Protein 2H6F (pdb70)

CATH classification: 1.25.40.120

Solvent-accessible surface area: 29290 Å² total; per-residue (Å²): 226,42,50,6,116,34,147,81,31,67,30,5,130,94,36,90,107,7,82,110,6,119,54,38,95,34,94,17,22,118,77,29,0,0,56,3,80,25,44,68,81,2,100,6,0,5,21,13,6,42,0,0,32,133,130,71,28,111,27,66,53,0,20,75,0,0,117,7,0,1,81,36,5,3,24,4,5,1,0,1,39,4,4,20,42,0,2,161,50,52,161,61,88,36,94,117,6,5,88,16,0,39,48,21,0,58,125,75,39,130,14,23,5,0,14,26,0,1,90,16,0,0,64,108,47,136,37,25,91,82,0,51,143,16,0,30,67,4,4,125,117,47,36,29,2,16,27,0,3,42,9,8,7,33,0,0,94,74,34,162,59,42,133,93,4,48,112,30,0,62,99,14,5,186,110,11,14,8,2,1,3,0,0,4,1,10,54,9,5,2,47,66,70,85,17,30,119,70,188,76,14,18,91,103,0,20,98,55,0,13,80,27,12,118,100,4,17,42,1,26,0,0,11,20,0,0,36,4,15,1,48,112,149,6,10,25,113,46,89,106,9,22,84,78,7,62,99,60,40,108,78,64,44,7,20,48,2,5,17,5,1,0,7,2,8,18,24,32,5,101,64,162,28,121,100,73,100,65,13,12,79,86,0,51,91,19,5,72,71,0,2,135,102,60,6,29,2,20,89,30,6,5,73,18,14,7,87,11,6,92,61,132,15,54,149,173,55,68,120,154,10,39,84,7,10,4,22,118,123,72,8,59,182,24,74,67,100,46,40,109,53,127,14,105,12,4,81,62,18,46,120,17,7,92,94,1,44,99,23,0,59,70,73,84,115,129,172,77,9,55,81,7,66,6,60,50,104,84,0,41,109,25,0,125,149,2,6,74,56,8,90,77,72,32,27,78,34,3,6,8,0,0,12,0,0,0,10,0,0,0,0,4,24,0,2,99,26,114,47,81,158,122,24,11,43,6,0,2,78,2,0,97,58,2,33,13,128,70,0,0,0,0,0,0,14,64,20,64,2,0,0,1,1,0,4,0,0,0,0,0,0,0,7,22,8,61,116,85,0,6,84,20,9,62,14,93,63,1,11,97,2,0,96,67,0,47,54,139,76,0,2,0,32,1,5,67,36,4,19,43,2,0,20,1,0,5,6,0,0,0,0,0,26,0,0,28,0,64,5,106,67,3,18,126,27,0,3,88,9,0,28,141,0,31,22,16,14,0,0,0,0,0,27,35,29,1,1,0,28,0,14,13,0,0,10,0,0,0,0,0,24,26,26,166,101,27,177,41,12,74,16,122,17,0,6,20,6,0,1,28,0,4,21,46,1,1,2,0,0,8,6,21,0,29,61,55,0,11,0,0,34,0,1,17,0,0,0,0,1,9,2,0,8,158,2,19,96,85,74,53,33,112,3,19,16,135,37,53,16,6,3,30,7,51,0,0,0,0,0,0,4,10,5,0,31,21,108,71,0,0,0,13,18,20,26,83,112,93,92,38,8,16,8,0,0,1,0,0,0,0,0,1,8,0,0,36,4,38,23,74,97,98,142,74,82,38,42,8,1,29,98,114,1,42,4,74,63,14,43,34,9,18,0,0,2,41,90,47,10,116,89,0,33,76,39,0,119,147,65,104,26,20,92,92,202,100,79,33,16

Nearest PDB structures (foldseek):
  3e37-assembly1_A  TM=1.003E+00  e=4.331E-38  Homo sapiens
  3dpy-assembly1_A  TM=9.979E-01  e=6.846E-37  Rattus norvegicus
  3ksl-assembly1_A  TM=9.962E-01  e=4.252E-36  Rattus norvegicus
  1nl4-assembly1_A  TM=9.959E-01  e=5.435E-35  Rattus norvegicus
  1ni1-assembly1_A  TM=9.947E-01  e=3.708E-35  Rattus norvegicus

Foldseek 3Di:
DAAPPRPPDDQLCPDPVNVVWDFAFDDQDPDHDPDDPDDPNQRRLNSVLCRCVVVVPLDPVNLVSLVRNCVSPVQPLVSLVSNVVSCVVVVPDLVVVLVVLLVVCLVVVQHPNSLVSNVVSCVVVVDCPCLVVSLVVSCVVPVQRPSSLVSVLCSCVVVVVLVCLCVVLVVVCVVPVLRLSSLVVNCSSCCPPVRCPPVVVVVVLLVVLVVVCVVPVPRVSSLVSNCVSCPVVALLVDVVVLVVLVVCCVVRVALSSLVVNLRNLLRCLVVVHPPNVVSLVSSLVSLCCCCPPRPVVCNVVSVVSNVVSCVRRVD/DDDPFADDAPLPDPCLVVLQDDPVPDDDPLNVVSNVQLVVLNVLVVVQDDDRGGGFFDDPLVLQLVVLVVQLPDDDCVCVVQLFAQLQSLQLSLQLCQQLVNDDDPVSLVVLLVFQLQQADPQFAGTSGRPHAHFLNSRLSLLLSLLLSPDVSSLVSHPQQSNLVQLVQQADPQQWGARGVVHHTFLLNLLSSLNNCLLQVQDDPPSRVNNLVQLQQQQDPQQAGDRGRPDAHWLQSRLSSLLSCVSVVNNVSHPLVSNVVNLQVQQRSNLRAGDGHPSHDGFLLSLQSRLLVQLSSLVVVVVVVNPPDDLAAGSHQLSSLLVNFRSFFADPSHAGTTGPPDDHDSSSSRRNSLSNQSSQWDDDDPGIYGDQTGDPSSHTQHADSSSGHHPVSSVSSSVVSVVPHNNPDD/DDDD

InterPro domains:
  IPR002088 Protein prenyltransferase, alpha subunit [PF01239] (114-143)
  IPR002088 Protein prenyltransferase, alpha subunit [PF01239] (148-179)
  IPR002088 Protein prenyltransferase, alpha subunit [PF01239] (183-212)
  IPR002088 Protein prenyltransferase, alpha subunit [PF01239] (216-246)
  IPR002088 Protein prenyltransferase, alpha subunit [PF01239] (256-285)
  IPR002088 Protein prenyltransferase, alpha subunit [PS51147] (112-146)
  IPR002088 Protein prenyltransferase, alpha subunit [PS51147] (147-180)
  IPR002088 Protein prenyltransferase, alpha subunit [PS51147] (181-215)
  IPR002088 Protein prenyltransferase, alpha subunit [PS51147] (216-249)
  IPR002088 Protein prenyltransferase, alpha subunit [PS51147] (255-289)

Radius of gyration: 26.22 Å; Cα contacts (8 Å, |Δi|>4): 1207; chains: 3; bounding box: 62×82×68 Å

Secondary structure (DSSP, 8-state):
---TTSTT---GGG-GGGTTS--------SS-SSEE---HHHHHHHHHHHHHHHHT---HHHHHHHHHHHHH-TT-HHHHHHHHHHHHHTT--HHHHHHHHHHHHHH-TT-HHHHHHHHHHHHHHT--TTHHHHHHHHHHH-TT-HHHHHHHHHHHHHHT--TTHHHHHHHHHHH-TT-HHHHHHHHHHHHHTT-S-SHHHHHHHHHHHHHHHHHSTT-HHHHHHHHHHHTTT-GGG-HHHHHHHHHHTTT---HHHHHHHHHHHHHHHHTT-SSHHHHHHHHHHHHHHIIIII-GGGHHHHHHHHHHHHHHH--/---TT----GGGSGGGGGGS---TT---HHHHHHHHHHHHHHHHHHTT-BTTB-PPP---HHHHHHHHHHHTTEE-GGGGGGTT-HHHHHHHHHHHHHHTT----HHHHHHHHHHHHHHB-TTSSBBSSTTPPB-HHHHHHHHHHHHHH--HHHHTTS-HHHHHHHHHTTB-TTS-BBSSTT--BSHHHHHHHHHHHHHTT---TTTTTTHHHHHHHHB-TTSSB-SSTTSPP-HHHHHHHHHHHHHHT-GGGS-HHHHHHHHHHTB-TTT-SBBSSTTS-B-TTHHHHTTTHHHHHHHHHHHTT-TT--SS--SS-HHHHHHHHHHHSB-TTS-B-SSTTSPP-HHHHHHHHHHHHHHHEEEETTEEEE---SSGGGPPPP--TTTSS-HHHHHHHHHHHHTS--TT--/----

Sequence (729 aa):
FVSLDSPSYVLYRDRAEWADIDPVPQNDGPNPVVQIIYSDKFRDVYDYFRAVLQRDERSERAFKLTRDAIELNAANYTVWHFRRVLLKSLQKDLHEEMNYITAIIEEQPKNYQVWHHRRVLVEWLRDPSQELEFIADILNQDAKNYHAWQHRQWVIQEFKLWDNELQYVDQLLKEDVRNNSVWNQRYFVISNTTGYNDRAVLEREVQYTLEMIKLVPHNESAWNYLKGILQDRGLSKYPNLLNQLLDLQPSHSSPYLIAFLVDIYEDMLENQCDNKEDILNKALELCEILAKEKDTIRKEYWRYIGRSLQSKHSTSSPVWSEPLYSLRPEHARERLQDDSVETVTSIEQAKVEEKIQEVFSSYKFNHLVPRLVLQREKHFHYLKRGLRQLTDAYECLDASRPWLCYWILHSLELLDEPIPQIVATDVCQFLELCQSPEGGFGGGPGQYPHLAPTYAAVNALCIIGTEEAYDIINREKLLQYLYSLKQPDGSFLMHVGGEVDVRSAYCAASVASLTNIITPDLFEGTAEWIARCQNWEGGIGGVPGMEAHGGYTFCGLAALVILKRERSLNLKSLLQWVTSRQMRFEGGFQGRCNKLVDGCYSFWQAGLLPLLHRALHAQGDPALSMSHWMFHQQALQEYILMCCQCPAGGLLDKPGKSRDFYHTCYCLSGLSIAQHFGSGAMLHDVVLGVPENALQPTHPVYNIGPDKVIQATTYFLQKPVPGFECVLS

Structure (mmCIF, N/CA/C/O backbone):
data_2H6F
#
_entry.id   2H6F
#
_cell.length_a   178.572
_cell.length_b   178.572
_cell.length_c   64.660
_cell.angle_alpha   90
_cell.angle_beta   90
_cell.angle_gamma   120
#
_symmetry.space_group_name_H-M   'P 61'
#
loop_
_entity.id
_entity.type
_entity.pdbx_description
1 polymer 'Protein farnesyltransferase/geranylgeranyltransferase type I alpha subunit'
2 polymer 'Protein farnesyltransferase beta subunit'
3 polymer 'farnesylated peptide'
4 branched beta-D-fructofuranose-(2-1)-alpha-D-glucopyranose
5 non-polymer 'ACETIC ACID'
6 non-polymer 'ZINC ION'
7 non-polymer FARNESYL
8 water water
#
loop_
_atom_site.group_PDB
_atom_site.id
_atom_site.type_symbol
_atom_site.label_atom_id
_atom_site.label_alt_id
_atom_site.label_comp_id
_atom_site.label_asym_id
_atom_site.label_entity_id
_atom_site.label_seq_id
_atom_site.pdbx_PDB_ins_code
_atom_site.Cartn_x
_atom_site.Cartn_y
_atom_site.Cartn_z
_atom_site.occupancy
_atom_site.B_iso_or_equiv
_atom_site.auth_seq_id
_atom_site.auth_comp_id
_atom_site.auth_asym_id
_atom_site.auth_atom_id
_atom_site.pdbx_PDB_model_num
ATOM 1 N N . PHE A 1 55 ? 27.655 159.379 -17.209 1.00 42.41 55 PHE A N 1
ATOM 2 C CA . PHE A 1 55 ? 27.619 160.844 -16.933 1.00 42.29 55 PHE A CA 1
ATOM 3 C C . PHE A 1 55 ? 27.356 161.147 -15.462 1.00 41.50 55 PHE A C 1
ATOM 4 O O . PHE A 1 55 ? 28.287 161.215 -14.659 1.00 41.77 55 PHE A O 1
ATOM 12 N N . VAL A 1 56 ? 26.086 161.326 -15.113 1.00 40.26 56 VAL A N 1
ATOM 13 C CA . VAL A 1 56 ? 25.708 161.630 -13.739 1.00 38.80 56 VAL A CA 1
ATOM 14 C C . VAL A 1 56 ? 25.048 160.429 -13.058 1.00 37.68 56 VAL A C 1
ATOM 15 O O . VAL A 1 56 ? 24.203 159.754 -13.647 1.00 37.59 56 VAL A O 1
ATOM 19 N N . SER A 1 57 ? 25.444 160.173 -11.815 1.00 36.31 57 SER A N 1
ATOM 20 C CA . SER A 1 57 ? 24.918 159.055 -11.035 1.00 35.02 57 SER A CA 1
ATOM 21 C C . SER A 1 57 ? 23.660 159.425 -10.249 1.00 33.83 57 SER A C 1
ATOM 22 O O . SER A 1 57 ? 23.361 160.602 -10.057 1.00 33.46 57 SER A O 1
ATOM 25 N N . LEU A 1 58 ? 22.935 158.406 -9.791 1.00 32.41 58 LEU A N 1
ATOM 26 C CA . LEU A 1 58 ? 21.703 158.601 -9.028 1.00 31.11 58 LEU A CA 1
ATOM 27 C C . LEU A 1 58 ? 21.900 159.363 -7.724 1.00 30.23 58 LEU A C 1
ATOM 28 O O . LEU A 1 58 ? 20.972 160.005 -7.232 1.00 29.98 58 LEU A O 1
ATOM 33 N N . ASP A 1 59 ? 23.100 159.287 -7.162 1.00 29.25 59 ASP A N 1
ATOM 34 C CA . ASP A 1 59 ? 23.388 159.970 -5.908 1.00 28.48 59 ASP A CA 1
ATOM 35 C C . ASP A 1 59 ? 24.166 161.262 -6.130 1.00 27.16 59 ASP A C 1
ATOM 36 O O . ASP A 1 59 ? 24.460 161.987 -5.180 1.00 27.18 59 ASP A O 1
ATOM 41 N N . SER A 1 60 ? 24.494 161.548 -7.385 1.00 25.46 60 SER A N 1
ATOM 42 C CA . SER A 1 60 ? 25.243 162.754 -7.723 1.00 24.11 60 SER A CA 1
ATOM 43 C C . SER A 1 60 ? 24.438 164.015 -7.436 1.00 22.65 60 SER A C 1
ATOM 44 O O . SER A 1 60 ? 23.234 164.066 -7.679 1.00 22.21 60 SER A O 1
ATOM 47 N N . PRO A 1 61 ? 25.104 165.062 -6.929 1.00 21.56 61 PRO A N 1
ATOM 48 C CA . PRO A 1 61 ? 24.420 166.320 -6.618 1.00 20.73 61 PRO A CA 1
ATOM 49 C C . PRO A 1 61 ? 23.708 166.962 -7.808 1.00 19.97 61 PRO A C 1
ATOM 50 O O . PRO A 1 61 ? 22.706 167.652 -7.630 1.00 19.52 61 PRO A O 1
ATOM 54 N N . SER A 1 62 ? 24.211 166.726 -9.017 1.00 19.28 62 SER A N 1
ATOM 55 C CA . SER A 1 62 ? 23.596 167.309 -10.205 1.00 18.81 62 SER A CA 1
ATOM 56 C C . SER A 1 62 ? 22.626 166.375 -10.930 1.00 18.29 62 SER A C 1
ATOM 57 O O . SER A 1 62 ? 22.193 166.669 -12.046 1.00 17.98 62 SER A O 1
ATOM 60 N N . TYR A 1 63 ? 22.281 165.254 -10.300 1.00 18.00 63 TYR A N 1
ATOM 61 C CA . TYR A 1 63 ? 21.349 164.308 -10.909 1.00 17.95 63 TYR A CA 1
ATOM 62 C C . TYR A 1 63 ? 20.000 164.980 -11.151 1.00 17.87 63 TYR A C 1
ATOM 63 O O . TYR A 1 63 ? 19.503 165.724 -10.304 1.00 18.29 63 TYR A O 1
ATOM 72 N N . VAL A 1 64 ? 19.416 164.707 -12.312 1.00 17.61 64 VAL A N 1
ATOM 73 C CA . VAL A 1 64 ? 18.124 165.262 -12.691 1.00 17.84 64 VAL A CA 1
ATOM 74 C C . VAL A 1 64 ? 17.184 164.124 -13.082 1.00 18.03 64 VAL A C 1
ATOM 75 O O . VAL A 1 64 ? 17.578 163.212 -13.814 1.00 17.97 64 VAL A O 1
ATOM 79 N N . LEU A 1 65 ? 15.949 164.175 -12.589 1.00 18.25 65 LEU A N 1
ATOM 80 C CA . LEU A 1 65 ? 14.959 163.148 -12.907 1.00 18.29 65 LEU A CA 1
ATOM 81 C C . LEU A 1 65 ? 14.743 163.127 -14.414 1.00 18.16 65 LEU A C 1
ATOM 82 O O . LEU A 1 65 ? 14.793 164.168 -15.070 1.00 17.88 65 LEU A O 1
ATOM 87 N N . TYR A 1 66 ? 14.494 161.948 -14.972 1.00 17.69 66 TYR A N 1
ATOM 88 C CA . TYR A 1 66 ? 14.289 161.847 -16.407 1.00 17.46 66 TYR A CA 1
ATOM 89 C C . TYR A 1 66 ? 13.108 162.672 -16.910 1.00 17.89 66 TYR A C 1
ATOM 90 O O . TYR A 1 66 ? 13.137 163.177 -18.033 1.00 17.82 66 TYR A O 1
ATOM 99 N N . ARG A 1 67 ? 12.078 162.825 -16.085 1.00 18.57 67 ARG A N 1
ATOM 100 C CA . ARG A 1 67 ? 10.921 163.607 -16.502 1.00 19.30 67 ARG A CA 1
ATOM 101 C C . ARG A 1 67 ? 11.270 165.086 -16.660 1.00 19.75 67 ARG A C 1
ATOM 102 O O . ARG A 1 67 ? 10.481 165.852 -17.212 1.00 20.04 67 ARG A O 1
ATOM 110 N N . ASP A 1 68 ? 12.450 165.480 -16.187 1.00 20.11 68 ASP A N 1
ATOM 111 C CA . ASP A 1 68 ? 12.889 166.873 -16.283 1.00 20.55 68 ASP A CA 1
ATOM 112 C C . ASP A 1 68 ? 14.016 167.084 -17.288 1.00 20.71 68 ASP A C 1
ATOM 113 O O . ASP A 1 68 ? 14.489 168.206 -17.460 1.00 21.52 68 ASP A O 1
ATOM 118 N N . ARG A 1 69 ? 14.449 166.014 -17.946 1.00 20.46 69 ARG A N 1
ATOM 119 C CA . ARG A 1 69 ? 15.535 166.114 -18.917 1.00 20.16 69 ARG A CA 1
ATOM 120 C C . ARG A 1 69 ? 15.036 166.467 -20.312 1.00 20.45 69 ARG A C 1
ATOM 121 O O . ARG A 1 69 ? 14.211 165.763 -20.891 1.00 20.36 69 ARG A O 1
ATOM 129 N N . ALA A 1 70 ? 15.555 167.565 -20.852 1.00 21.07 70 ALA A N 1
ATOM 130 C CA . ALA A 1 70 ? 15.158 168.025 -22.175 1.00 21.59 70 ALA A CA 1
ATOM 131 C C . ALA A 1 70 ? 15.378 166.976 -23.262 1.00 21.76 70 ALA A C 1
ATOM 132 O O . ALA A 1 70 ? 14.564 166.843 -24.176 1.00 21.99 70 ALA A O 1
ATOM 134 N N . GLU A 1 71 ? 16.473 166.227 -23.160 1.00 21.92 71 GLU A N 1
ATOM 135 C CA . GLU A 1 71 ? 16.788 165.205 -24.153 1.00 22.12 71 GLU A CA 1
ATOM 136 C C . GLU A 1 71 ? 15.859 163.993 -24.077 1.00 21.85 71 GLU A C 1
ATOM 137 O O . GLU A 1 71 ? 15.968 163.072 -24.887 1.00 21.96 71 GLU A O 1
ATOM 143 N N . TRP A 1 72 ? 14.951 163.997 -23.104 1.00 21.48 72 TRP A N 1
ATOM 144 C CA . TRP A 1 72 ? 13.997 162.902 -22.937 1.00 21.25 72 TRP A CA 1
ATOM 145 C C . TRP A 1 72 ? 12.553 163.368 -23.083 1.00 21.66 72 TRP A C 1
ATOM 146 O O . TRP A 1 72 ? 11.621 162.578 -22.946 1.00 21.21 72 TRP A O 1
ATOM 157 N N . ALA A 1 73 ? 12.371 164.652 -23.368 1.00 21.96 73 ALA A N 1
ATOM 158 C CA . ALA A 1 73 ? 11.035 165.225 -23.501 1.00 22.61 73 ALA A CA 1
ATOM 159 C C . ALA A 1 73 ? 10.197 164.658 -24.646 1.00 23.00 73 ALA A C 1
ATOM 160 O O . ALA A 1 73 ? 8.967 164.701 -24.596 1.00 22.98 73 ALA A O 1
ATOM 162 N N . ASP A 1 74 ? 10.858 164.119 -25.665 1.00 23.72 74 ASP A N 1
ATOM 163 C CA . ASP A 1 74 ? 10.174 163.577 -26.837 1.00 24.36 74 ASP A CA 1
ATOM 164 C C . ASP A 1 74 ? 9.519 162.209 -26.652 1.00 24.62 74 ASP A C 1
ATOM 165 O O . ASP A 1 74 ? 8.826 161.726 -27.548 1.00 24.85 74 ASP A O 1
ATOM 170 N N . ILE A 1 75 ? 9.741 161.575 -25.507 1.00 24.47 75 ILE A N 1
ATOM 171 C CA . ILE A 1 75 ? 9.141 160.269 -25.257 1.00 24.45 75 ILE A CA 1
ATOM 172 C C . ILE A 1 75 ? 8.324 160.302 -23.970 1.00 24.07 75 ILE A C 1
ATOM 173 O O . ILE A 1 75 ? 8.775 160.827 -22.953 1.00 24.34 75 ILE A O 1
ATOM 178 N N . ASP A 1 76 ? 7.115 159.755 -24.026 1.00 23.73 76 ASP A N 1
ATOM 179 C CA . ASP A 1 76 ? 6.243 159.729 -22.859 1.00 23.62 76 ASP A CA 1
ATOM 180 C C . ASP A 1 76 ? 6.571 158.543 -21.962 1.00 23.20 76 ASP A C 1
ATOM 181 O O . ASP A 1 76 ? 6.792 157.431 -22.444 1.00 23.15 76 ASP A O 1
ATOM 186 N N . PRO A 1 77 ? 6.613 158.769 -20.640 1.00 22.69 77 PRO A N 1
ATOM 187 C CA . PRO A 1 77 ? 6.915 157.688 -19.699 1.00 22.45 77 PRO A CA 1
ATOM 188 C C . PRO A 1 77 ? 5.750 156.706 -19.647 1.00 21.92 77 PRO A C 1
ATOM 189 O O . PRO A 1 77 ? 4.604 157.080 -19.896 1.00 21.83 77 PRO A O 1
ATOM 193 N N . VAL A 1 78 ? 6.047 155.449 -19.333 1.00 21.33 78 VAL A N 1
ATOM 194 C CA . VAL A 1 78 ? 5.015 154.423 -19.250 1.00 20.94 78 VAL A CA 1
ATOM 195 C C . VAL A 1 78 ? 4.901 153.944 -17.808 1.00 20.75 78 VAL A C 1
ATOM 196 O O . VAL A 1 78 ? 5.774 153.233 -17.307 1.00 20.37 78 VAL A O 1
ATOM 200 N N . PRO A 1 79 ? 3.827 154.348 -17.114 1.00 21.02 79 PRO A N 1
ATOM 201 C CA . PRO A 1 79 ? 3.618 153.948 -15.721 1.00 21.20 79 PRO A CA 1
ATOM 202 C C . PRO A 1 79 ? 3.397 152.446 -15.590 1.00 21.36 79 PRO A C 1
ATOM 203 O O . PRO A 1 79 ? 2.937 151.794 -16.525 1.00 21.27 79 PRO A O 1
ATOM 207 N N . GLN A 1 80 ? 3.736 151.904 -14.427 1.00 21.37 80 GLN A N 1
ATOM 208 C CA . GLN A 1 80 ? 3.544 150.486 -14.168 1.00 22.34 80 GLN A CA 1
ATOM 209 C C . GLN A 1 80 ? 2.087 150.297 -13.769 1.00 23.42 80 GLN A C 1
ATOM 210 O O . GLN A 1 80 ? 1.582 150.997 -12.893 1.00 23.86 80 GLN A O 1
ATOM 216 N N . ASN A 1 81 ? 1.406 149.365 -14.425 1.00 24.88 81 ASN A N 1
ATOM 217 C CA . ASN A 1 81 ? 0.007 149.108 -14.112 1.00 26.09 81 ASN A CA 1
ATOM 218 C C . ASN A 1 81 ? -0.128 147.934 -13.153 1.00 25.94 81 ASN A C 1
ATOM 219 O O . ASN A 1 81 ? -0.022 146.778 -13.560 1.00 26.17 81 ASN A O 1
ATOM 224 N N . ASP A 1 82 ? -0.361 148.243 -11.881 1.00 26.29 82 ASP A N 1
ATOM 225 C CA . ASP A 1 82 ? -0.523 147.221 -10.854 1.00 26.28 82 ASP A CA 1
ATOM 226 C C . ASP A 1 82 ? -1.984 146.849 -10.653 1.00 26.52 82 ASP A C 1
ATOM 227 O O . ASP A 1 82 ? -2.306 146.010 -9.812 1.00 26.75 82 ASP A O 1
ATOM 232 N N . GLY A 1 83 ? -2.867 147.475 -11.423 1.00 26.57 83 GLY A N 1
ATOM 233 C CA . GLY A 1 83 ? -4.283 147.191 -11.290 1.00 26.70 83 GLY A CA 1
ATOM 234 C C . GLY A 1 83 ? -4.943 148.160 -10.326 1.00 26.90 83 GLY A C 1
ATOM 235 O O . GLY A 1 83 ? -4.251 148.909 -9.636 1.00 26.77 83 GLY A O 1
ATOM 236 N N . PRO A 1 84 ? -6.283 148.166 -10.251 1.00 27.18 84 PRO A N 1
ATOM 237 C CA . PRO A 1 84 ? -7.034 149.058 -9.361 1.00 27.35 84 PRO A CA 1
ATOM 238 C C . PRO A 1 84 ? -6.886 148.762 -7.869 1.00 27.22 84 PRO A C 1
ATOM 239 O O . PRO A 1 84 ? -6.909 149.678 -7.045 1.00 27.31 84 PRO A O 1
ATOM 243 N N . ASN A 1 85 ? -6.738 147.486 -7.524 1.00 26.88 85 ASN A N 1
ATOM 244 C CA . ASN A 1 85 ? -6.591 147.077 -6.128 1.00 26.46 85 ASN A CA 1
ATOM 245 C C . ASN A 1 85 ? -5.281 146.315 -5.967 1.00 25.65 85 ASN A C 1
ATOM 246 O O . ASN A 1 85 ? -5.271 145.090 -5.858 1.00 25.74 85 ASN A O 1
ATOM 251 N N . PRO A 1 86 ? -4.157 147.042 -5.944 1.00 24.85 86 PRO A N 1
ATOM 252 C CA . PRO A 1 86 ? -2.802 146.501 -5.807 1.00 23.74 86 PRO A CA 1
ATOM 253 C C . PRO A 1 86 ? -2.516 145.607 -4.600 1.00 22.48 86 PRO A C 1
ATOM 254 O O . PRO A 1 86 ? -3.100 145.760 -3.527 1.00 22.48 86 PRO A O 1
ATOM 258 N N . VAL A 1 87 ? -1.604 144.664 -4.809 1.00 20.72 87 VAL A N 1
ATOM 259 C CA . VAL A 1 87 ? -1.160 143.748 -3.767 1.00 19.15 87 VAL A CA 1
ATOM 260 C C . VAL A 1 87 ? 0.362 143.820 -3.804 1.00 17.91 87 VAL A C 1
ATOM 261 O O . VAL A 1 87 ? 0.941 144.181 -4.836 1.00 17.22 87 VAL A O 1
ATOM 265 N N . VAL A 1 88 ? 0.998 143.484 -2.685 1.00 16.58 88 VAL A N 1
ATOM 266 C CA . VAL A 1 88 ? 2.453 143.551 -2.541 1.00 16.26 88 VAL A CA 1
ATOM 267 C C . VAL A 1 88 ? 2.988 144.770 -3.288 1.00 16.22 88 VAL A C 1
ATOM 268 O O . VAL A 1 88 ? 3.989 144.713 -4.006 1.00 16.01 88 VAL A O 1
ATOM 272 N N . GLN A 1 89 ? 2.296 145.887 -3.087 1.00 16.85 89 GLN A N 1
ATOM 273 C CA . GLN A 1 89 ? 2.638 147.150 -3.723 1.00 17.60 89 GLN A CA 1
ATOM 274 C C . GLN A 1 89 ? 3.780 147.851 -3.000 1.00 17.61 89 GLN A C 1
ATOM 275 O O . GLN A 1 89 ? 3.664 148.221 -1.831 1.00 17.27 89 GLN A O 1
ATOM 281 N N . ILE A 1 90 ? 4.886 148.032 -3.711 1.00 17.55 90 ILE A N 1
ATOM 282 C CA . ILE A 1 90 ? 6.062 148.680 -3.150 1.00 17.77 90 ILE A CA 1
ATOM 283 C C . ILE A 1 90 ? 5.932 150.193 -3.292 1.00 18.30 90 ILE A C 1
ATOM 284 O O . ILE A 1 90 ? 5.677 150.703 -4.381 1.00 18.24 90 ILE A O 1
ATOM 289 N N . ILE A 1 91 ? 6.098 150.907 -2.184 1.00 18.89 91 ILE A N 1
ATOM 290 C CA . ILE A 1 91 ? 6.008 152.360 -2.206 1.00 19.72 91 ILE A CA 1
ATOM 291 C C . ILE A 1 91 ? 7.354 152.903 -2.673 1.00 19.42 91 ILE A C 1
ATOM 292 O O . ILE A 1 91 ? 8.209 153.269 -1.864 1.00 19.97 91 ILE A O 1
ATOM 297 N N . TYR A 1 92 ? 7.532 152.942 -3.990 1.00 19.17 92 TYR A N 1
ATOM 298 C CA . TYR A 1 92 ? 8.773 153.406 -4.598 1.00 18.81 92 TYR A CA 1
ATOM 299 C C . TYR A 1 92 ? 9.100 154.854 -4.301 1.00 18.99 92 TYR A C 1
ATOM 300 O O . TYR A 1 92 ? 8.211 155.674 -4.066 1.00 19.37 92 TYR A O 1
ATOM 309 N N . SER A 1 93 ? 10.390 155.159 -4.335 1.00 19.00 93 SER A N 1
ATOM 310 C CA . SER A 1 93 ? 10.849 156.522 -4.132 1.00 18.95 93 SER A CA 1
ATOM 311 C C . SER A 1 93 ? 10.559 157.209 -5.462 1.00 19.09 93 SER A C 1
ATOM 312 O O . SER A 1 93 ? 10.328 156.544 -6.473 1.00 18.71 93 SER A O 1
ATOM 315 N N . ASP A 1 94 ? 10.569 158.536 -5.470 1.00 19.05 94 ASP A N 1
ATOM 316 C CA . ASP A 1 94 ? 10.302 159.272 -6.695 1.00 19.47 94 ASP A CA 1
ATOM 317 C C . ASP A 1 94 ? 11.363 158.951 -7.751 1.00 19.03 94 ASP A C 1
ATOM 318 O O . ASP A 1 94 ? 11.046 158.760 -8.924 1.00 19.01 94 ASP A O 1
ATOM 323 N N . LYS A 1 95 ? 12.619 158.866 -7.323 1.00 18.77 95 LYS A N 1
ATOM 324 C CA . LYS A 1 95 ? 13.717 158.573 -8.237 1.00 18.74 95 LYS A CA 1
ATOM 325 C C . LYS A 1 95 ? 13.608 157.184 -8.867 1.00 18.16 95 LYS A C 1
ATOM 326 O O . LYS A 1 95 ? 13.917 157.008 -10.045 1.00 17.66 95 LYS A O 1
ATOM 332 N N . PHE A 1 96 ? 13.162 156.207 -8.083 1.00 17.58 96 PHE A N 1
ATOM 333 C CA . PHE A 1 96 ? 13.015 154.837 -8.575 1.00 17.06 96 PHE A CA 1
ATOM 334 C C . PHE A 1 96 ? 11.922 154.760 -9.641 1.00 17.02 96 PHE A C 1
ATOM 335 O O . PHE A 1 96 ? 12.146 154.247 -10.737 1.00 16.32 96 PHE A O 1
ATOM 343 N N . ARG A 1 97 ? 10.739 155.274 -9.317 1.00 16.96 97 ARG A N 1
ATOM 344 C CA . ARG A 1 97 ? 9.618 155.248 -10.248 1.00 17.62 97 ARG A CA 1
ATOM 345 C C . ARG A 1 97 ? 9.928 156.029 -11.523 1.00 16.93 97 ARG A C 1
ATOM 346 O O . ARG A 1 97 ? 9.524 155.633 -12.616 1.00 17.07 97 ARG A O 1
ATOM 354 N N . ASP A 1 98 ? 10.643 157.142 -11.381 1.00 16.72 98 ASP A N 1
ATOM 355 C CA . ASP A 1 98 ? 11.002 157.964 -12.532 1.00 16.18 98 ASP A CA 1
ATOM 356 C C . ASP A 1 98 ? 11.841 157.171 -13.537 1.00 15.69 98 ASP A C 1
ATOM 357 O O . ASP A 1 98 ? 11.523 157.128 -14.724 1.00 15.83 98 ASP A O 1
ATOM 362 N N . VAL A 1 99 ? 12.910 156.541 -13.060 1.00 15.40 99 VAL A N 1
ATOM 363 C CA . VAL A 1 99 ? 13.767 155.758 -13.942 1.00 15.35 99 VAL A CA 1
ATOM 364 C C . VAL A 1 99 ? 13.003 154.610 -14.592 1.00 14.91 99 VAL A C 1
ATOM 365 O O . VAL A 1 99 ? 13.097 154.400 -15.802 1.00 14.62 99 VAL A O 1
ATOM 369 N N . TYR A 1 100 ? 12.236 153.871 -13.798 1.00 14.85 100 TYR A N 1
ATOM 370 C CA . TYR A 1 100 ? 11.504 152.748 -14.362 1.00 14.88 100 TYR A CA 1
ATOM 371 C C . TYR A 1 100 ? 10.332 153.120 -15.262 1.00 15.28 100 TYR A C 1
ATOM 372 O O . TYR A 1 100 ? 9.941 152.338 -16.129 1.00 15.40 100 TYR A O 1
ATOM 381 N N . ASP A 1 101 ? 9.779 154.316 -15.081 1.00 15.41 101 ASP A N 1
ATOM 382 C CA . ASP A 1 101 ? 8.695 154.755 -15.950 1.00 15.99 101 ASP A CA 1
ATOM 383 C C . ASP A 1 101 ? 9.297 154.978 -17.341 1.00 15.81 101 ASP A C 1
ATOM 384 O O . ASP A 1 101 ? 8.662 154.696 -18.358 1.00 16.14 101 ASP A O 1
ATOM 389 N N . TYR A 1 102 ? 10.528 155.479 -17.385 1.00 16.06 102 TYR A N 1
ATOM 390 C CA . TYR A 1 102 ? 11.173 155.703 -18.669 1.00 16.33 102 TYR A CA 1
ATOM 391 C C . TYR A 1 102 ? 11.777 154.423 -19.234 1.00 16.51 102 TYR A C 1
ATOM 392 O O . TYR A 1 102 ? 11.866 154.262 -20.452 1.00 16.45 102 TYR A O 1
ATOM 401 N N . PHE A 1 103 ? 12.179 153.502 -18.361 1.00 16.26 103 PHE A N 1
ATOM 402 C CA . PHE A 1 103 ? 12.720 152.239 -18.849 1.00 16.36 103 PHE A CA 1
ATOM 403 C C . PHE A 1 103 ? 11.586 151.503 -19.553 1.00 16.26 103 PHE A C 1
ATOM 404 O O . PHE A 1 103 ? 11.775 150.913 -20.615 1.00 15.99 103 PHE A O 1
ATOM 412 N N . ARG A 1 104 ? 10.405 151.538 -18.945 1.00 16.04 104 ARG A N 1
ATOM 413 C CA . ARG A 1 104 ? 9.245 150.879 -19.523 1.00 16.43 104 ARG A CA 1
ATOM 414 C C . ARG A 1 104 ? 8.920 151.494 -20.880 1.00 16.94 104 ARG A C 1
ATOM 415 O O . ARG A 1 104 ? 8.456 150.807 -21.787 1.00 17.66 104 ARG A O 1
ATOM 423 N N . ALA A 1 105 ? 9.186 152.788 -21.018 1.00 17.52 105 ALA A N 1
ATOM 424 C CA . ALA A 1 105 ? 8.923 153.483 -22.273 1.00 18.03 105 ALA A CA 1
ATOM 425 C C . ALA A 1 105 ? 9.847 153.017 -23.395 1.00 18.43 105 ALA A C 1
ATOM 426 O O . ALA A 1 105 ? 9.383 152.693 -24.488 1.00 18.68 105 ALA A O 1
ATOM 428 N N . VAL A 1 106 ? 11.150 152.982 -23.129 1.00 18.75 106 VAL A N 1
ATOM 429 C CA . VAL A 1 106 ? 12.105 152.559 -24.147 1.00 19.66 106 VAL A CA 1
ATOM 430 C C . VAL A 1 106 ? 11.965 151.075 -24.469 1.00 20.24 106 VAL A C 1
ATOM 431 O O . VAL A 1 106 ? 12.155 150.663 -25.611 1.00 20.10 106 VAL A O 1
ATOM 435 N N . LEU A 1 107 ? 11.619 150.274 -23.467 1.00 21.22 107 LEU A N 1
ATOM 436 C CA . LEU A 1 107 ? 11.450 148.842 -23.682 1.00 22.47 107 LEU A CA 1
ATOM 437 C C . LEU A 1 107 ? 10.246 148.599 -24.584 1.00 23.58 107 LEU A C 1
ATOM 438 O O . LEU A 1 107 ? 10.309 147.806 -25.524 1.00 23.53 107 LEU A O 1
ATOM 443 N N . GLN A 1 108 ? 9.151 149.295 -24.295 1.00 25.03 108 GLN A N 1
ATOM 444 C CA . GLN A 1 108 ? 7.920 149.160 -25.065 1.00 26.88 108 GLN A CA 1
ATOM 445 C C . GLN A 1 108 ? 8.099 149.575 -26.524 1.00 27.68 108 GLN A C 1
ATOM 446 O O . GLN A 1 108 ? 7.500 148.983 -27.423 1.00 28.10 108 GLN A O 1
ATOM 452 N N . ARG A 1 109 ? 8.926 150.590 -26.753 1.00 28.46 109 ARG A N 1
ATOM 453 C CA . ARG A 1 109 ? 9.182 151.084 -28.103 1.00 29.36 109 ARG A CA 1
ATOM 454 C C . ARG A 1 109 ? 10.399 150.386 -28.702 1.00 28.96 109 ARG A C 1
ATOM 455 O O . ARG A 1 109 ? 10.728 150.587 -29.872 1.00 28.92 109 ARG A O 1
ATOM 463 N N . ASP A 1 110 ? 11.053 149.558 -27.893 1.00 28.24 110 ASP A N 1
ATOM 464 C CA . ASP A 1 110 ? 12.247 148.836 -28.319 1.00 27.72 110 ASP A CA 1
ATOM 465 C C . ASP A 1 110 ? 13.233 149.819 -28.942 1.00 27.16 110 ASP A C 1
ATOM 466 O O . ASP A 1 110 ? 13.734 149.612 -30.048 1.00 26.87 110 ASP A O 1
ATOM 471 N N . GLU A 1 111 ? 13.500 150.898 -28.214 1.00 26.31 111 GLU A N 1
ATOM 472 C CA . GLU A 1 111 ? 14.415 151.931 -28.675 1.00 25.68 111 GLU A CA 1
ATOM 473 C C . GLU A 1 111 ? 15.863 151.532 -28.419 1.00 25.58 111 GLU A C 1
ATOM 474 O O . GLU A 1 111 ? 16.329 151.558 -27.279 1.00 25.25 111 GLU A O 1
ATOM 480 N N . ARG A 1 112 ? 16.568 151.162 -29.485 1.00 25.62 112 ARG A N 1
ATOM 481 C CA . ARG A 1 112 ? 17.970 150.767 -29.384 1.00 25.97 112 ARG A CA 1
ATOM 482 C C . ARG A 1 112 ? 18.803 152.037 -29.524 1.00 25.33 112 ARG A C 1
ATOM 483 O O . ARG A 1 112 ? 19.385 152.294 -30.578 1.00 26.02 112 ARG A O 1
ATOM 491 N N . SER A 1 113 ? 18.863 152.829 -28.459 1.00 24.28 113 SER A N 1
ATOM 492 C CA . SER A 1 113 ? 19.600 154.084 -28.496 1.00 23.32 113 SER A CA 1
ATOM 493 C C . SER A 1 113 ? 20.628 154.238 -27.388 1.00 22.88 113 SER A C 1
ATOM 494 O O . SER A 1 113 ? 20.617 153.506 -26.396 1.00 22.42 113 SER A O 1
ATOM 497 N N . GLU A 1 114 ? 21.510 155.215 -27.564 1.00 22.23 114 GLU A N 1
ATOM 498 C CA . GLU A 1 114 ? 22.540 155.506 -26.583 1.00 21.84 114 GLU A CA 1
ATOM 499 C C . GLU A 1 114 ? 21.894 156.010 -25.294 1.00 21.18 114 GLU A C 1
ATOM 500 O O . GLU A 1 114 ? 22.359 155.692 -24.200 1.00 20.74 114 GLU A O 1
ATOM 506 N N . ARG A 1 115 ? 20.823 156.794 -25.413 1.00 20.56 115 ARG A N 1
ATOM 507 C CA . ARG A 1 115 ? 20.171 157.301 -24.212 1.00 19.63 115 ARG A CA 1
ATOM 508 C C . ARG A 1 115 ? 19.532 156.155 -23.435 1.00 19.05 115 ARG A C 1
ATOM 509 O O . ARG A 1 115 ? 19.534 156.157 -22.206 1.00 18.80 115 ARG A O 1
ATOM 517 N N . ALA A 1 116 ? 18.999 155.171 -24.152 1.00 18.61 116 ALA A N 1
ATOM 518 C CA . ALA A 1 116 ? 18.385 154.021 -23.500 1.00 18.23 116 ALA A CA 1
ATOM 519 C C . ALA A 1 116 ? 19.480 153.222 -22.794 1.00 18.05 116 ALA A C 1
ATOM 520 O O . ALA A 1 116 ? 19.280 152.711 -21.690 1.00 17.25 116 ALA A O 1
ATOM 522 N N . PHE A 1 117 ? 20.642 153.125 -23.432 1.00 18.13 117 PHE A N 1
ATOM 523 C CA . PHE A 1 117 ? 21.762 152.390 -22.856 1.00 18.21 117 PHE A CA 1
ATOM 524 C C . PHE A 1 117 ? 22.187 153.020 -21.533 1.00 18.43 117 PHE A C 1
ATOM 525 O O . PHE A 1 117 ? 22.383 152.323 -20.538 1.00 18.26 117 PHE A O 1
ATOM 533 N N . LYS A 1 118 ? 22.327 154.343 -21.519 1.00 18.20 118 LYS A N 1
ATOM 534 C CA . LYS A 1 118 ? 22.719 155.042 -20.302 1.00 18.65 118 LYS A CA 1
ATOM 535 C C . LYS A 1 118 ? 21.649 154.880 -19.228 1.00 18.02 118 LYS A C 1
ATOM 536 O O . LYS A 1 118 ? 21.960 154.774 -18.043 1.00 17.78 118 LYS A O 1
ATOM 542 N N . LEU A 1 119 ? 20.390 154.866 -19.651 1.00 17.73 119 LEU A N 1
ATOM 543 C CA . LEU A 1 119 ? 19.276 154.710 -18.723 1.00 17.41 119 LEU A CA 1
ATOM 544 C C . LEU A 1 119 ? 19.347 153.379 -17.975 1.00 17.11 119 LEU A C 1
ATOM 545 O O . LEU A 1 119 ? 19.065 153.325 -16.777 1.00 16.86 119 LEU A O 1
ATOM 550 N N . THR A 1 120 ? 19.726 152.308 -18.670 1.00 16.82 120 THR A N 1
ATOM 551 C CA . THR A 1 120 ? 19.803 151.008 -18.010 1.00 16.31 120 THR A CA 1
ATOM 552 C C . THR A 1 120 ? 20.803 151.022 -16.858 1.00 16.57 120 THR A C 1
ATOM 553 O O . THR A 1 120 ? 20.637 150.291 -15.885 1.00 16.14 120 THR A O 1
ATOM 557 N N . ARG A 1 121 ? 21.837 151.853 -16.958 1.00 16.57 121 ARG A N 1
ATOM 558 C CA . ARG A 1 121 ? 22.825 151.939 -15.887 1.00 17.45 121 ARG A CA 1
ATOM 559 C C . ARG A 1 121 ? 22.146 152.412 -14.602 1.00 16.97 121 ARG A C 1
ATOM 560 O O . ARG A 1 121 ? 22.417 151.894 -13.519 1.00 16.78 121 ARG A O 1
ATOM 568 N N . ASP A 1 122 ? 21.260 153.399 -14.719 1.00 16.53 122 ASP A N 1
ATOM 569 C CA . ASP A 1 122 ? 20.557 153.906 -13.548 1.00 16.14 122 ASP A CA 1
ATOM 570 C C . ASP A 1 122 ? 19.515 152.907 -13.051 1.00 15.33 122 ASP A C 1
ATOM 571 O O . ASP A 1 122 ? 19.294 152.780 -11.847 1.00 15.46 122 ASP A O 1
ATOM 576 N N . ALA A 1 123 ? 18.871 152.204 -13.979 1.00 14.94 123 ALA A N 1
ATOM 577 C CA . ALA A 1 123 ? 17.868 151.208 -13.615 1.00 14.55 123 ALA A CA 1
ATOM 578 C C . ALA A 1 123 ? 18.545 150.092 -12.823 1.00 14.90 123 ALA A C 1
ATOM 579 O O . ALA A 1 123 ? 17.981 149.560 -11.863 1.00 14.41 123 ALA A O 1
ATOM 581 N N . ILE A 1 124 ? 19.763 149.751 -13.227 1.00 15.15 124 ILE A N 1
ATOM 582 C CA . ILE A 1 124 ? 20.527 148.709 -12.557 1.00 15.61 124 ILE A CA 1
ATOM 583 C C . ILE A 1 124 ? 20.969 149.151 -11.161 1.00 16.15 124 ILE A C 1
ATOM 584 O O . ILE A 1 124 ? 20.957 148.355 -10.223 1.00 16.40 124 ILE A O 1
ATOM 589 N N . GLU A 1 125 ? 21.347 150.417 -11.009 1.00 16.68 125 GLU A N 1
ATOM 590 C CA . GLU A 1 125 ? 21.762 150.890 -9.694 1.00 17.59 125 GLU A CA 1
ATOM 591 C C . GLU A 1 125 ? 20.587 150.820 -8.725 1.00 16.98 125 GLU A C 1
ATOM 592 O O . GLU A 1 125 ? 20.759 150.481 -7.553 1.00 17.29 125 GLU A O 1
ATOM 598 N N . LEU A 1 126 ? 19.393 151.130 -9.225 1.00 16.25 126 LEU A N 1
ATOM 599 C CA . LEU A 1 126 ? 18.181 151.103 -8.411 1.00 15.93 126 LEU A CA 1
ATOM 600 C C . LEU A 1 126 ? 17.778 149.681 -8.020 1.00 15.59 126 LEU A C 1
ATOM 601 O O . LEU A 1 126 ? 17.317 149.449 -6.902 1.00 15.66 126 LEU A O 1
ATOM 606 N N . ASN A 1 127 ? 17.936 148.740 -8.946 1.00 14.77 127 ASN A N 1
ATOM 607 C CA . ASN A 1 127 ? 17.621 147.338 -8.678 1.00 13.91 127 ASN A CA 1
ATOM 608 C C . ASN A 1 127 ? 18.424 146.434 -9.604 1.00 13.47 127 ASN A C 1
ATOM 609 O O . ASN A 1 127 ? 17.979 146.097 -10.702 1.00 13.48 127 ASN A O 1
ATOM 614 N N . ALA A 1 128 ? 19.609 146.041 -9.147 1.00 13.30 128 ALA A N 1
ATOM 615 C CA . ALA A 1 128 ? 20.492 145.195 -9.935 1.00 13.23 128 ALA A CA 1
ATOM 616 C C . ALA A 1 128 ? 19.938 143.793 -10.164 1.00 13.32 128 ALA A C 1
ATOM 617 O O . ALA A 1 128 ? 20.491 143.033 -10.955 1.00 13.56 128 ALA A O 1
ATOM 619 N N . ALA A 1 129 ? 18.849 143.451 -9.482 1.00 12.95 129 ALA A N 1
ATOM 620 C CA . ALA A 1 129 ? 18.251 142.131 -9.653 1.00 12.48 129 ALA A CA 1
ATOM 621 C C . ALA A 1 129 ? 17.193 142.122 -10.757 1.00 12.50 129 ALA A C 1
ATOM 622 O O . ALA A 1 129 ? 16.571 141.095 -11.020 1.00 12.57 129 ALA A O 1
ATOM 624 N N . ASN A 1 130 ? 16.976 143.264 -11.406 1.00 12.12 130 ASN A N 1
ATOM 625 C CA . ASN A 1 130 ? 15.991 143.308 -12.478 1.00 11.93 130 ASN A CA 1
ATOM 626 C C . ASN A 1 130 ? 16.620 142.714 -13.737 1.00 12.14 130 ASN A C 1
ATOM 627 O O . ASN A 1 130 ? 17.329 143.394 -14.484 1.00 11.90 130 ASN A O 1
ATOM 632 N N . TYR A 1 131 ? 16.352 141.430 -13.960 1.00 11.87 131 TYR A N 1
ATOM 633 C CA . TYR A 1 131 ? 16.906 140.702 -15.096 1.00 11.97 131 TYR A CA 1
ATOM 634 C C . TYR A 1 131 ? 16.409 141.193 -16.453 1.00 11.93 131 TYR A C 1
ATOM 635 O O . TYR A 1 131 ? 17.068 140.978 -17.471 1.00 12.39 131 TYR A O 1
ATOM 644 N N . THR A 1 132 ? 15.252 141.849 -16.474 1.00 11.99 132 THR A N 1
ATOM 645 C CA . THR A 1 132 ? 14.716 142.371 -17.728 1.00 12.35 132 THR A CA 1
ATOM 646 C C . THR A 1 132 ? 15.609 143.516 -18.199 1.00 12.76 132 THR A C 1
ATOM 647 O O . THR A 1 132 ? 15.930 143.621 -19.384 1.00 12.84 132 THR A O 1
ATOM 651 N N . VAL A 1 133 ? 16.014 144.368 -17.264 1.00 12.91 133 VAL A N 1
ATOM 652 C CA . VAL A 1 133 ? 16.888 145.486 -17.597 1.00 13.29 133 VAL A CA 1
ATOM 653 C C . VAL A 1 133 ? 18.223 144.966 -18.131 1.00 13.47 133 VAL A C 1
ATOM 654 O O . VAL A 1 133 ? 18.743 145.481 -19.119 1.00 13.28 133 VAL A O 1
ATOM 658 N N . TRP A 1 134 ? 18.777 143.943 -17.483 1.00 13.45 134 TRP A N 1
ATOM 659 C CA . TRP A 1 134 ? 20.048 143.380 -17.925 1.00 13.98 134 TRP A CA 1
ATOM 660 C C . TRP A 1 134 ? 19.949 142.781 -19.322 1.00 14.42 134 TRP A C 1
ATOM 661 O O . TRP A 1 134 ? 20.867 142.928 -20.133 1.00 14.38 134 TRP A O 1
ATOM 672 N N . HIS A 1 135 ? 18.844 142.098 -19.605 1.00 15.05 135 HIS A N 1
ATOM 673 C CA . HIS A 1 135 ? 18.664 141.505 -20.922 1.00 15.85 135 HIS A CA 1
ATOM 674 C C . HIS A 1 135 ? 18.632 142.609 -21.969 1.00 15.83 135 HIS A C 1
ATOM 675 O O . HIS A 1 135 ? 19.303 142.521 -22.997 1.00 15.37 135 HIS A O 1
ATOM 682 N N . PHE A 1 136 ? 17.868 143.662 -21.697 1.00 15.59 136 PHE A N 1
ATOM 683 C CA . PHE A 1 136 ? 17.773 144.766 -22.641 1.00 15.94 136 PHE A CA 1
ATOM 684 C C . PHE A 1 136 ? 19.131 145.438 -22.824 1.00 15.68 136 PHE A C 1
ATOM 685 O O . PHE A 1 136 ? 19.486 145.835 -23.935 1.00 15.49 136 PHE A O 1
ATOM 693 N N . ARG A 1 137 ? 19.898 145.562 -21.743 1.00 15.26 137 ARG A N 1
ATOM 694 C CA . ARG A 1 137 ? 21.214 146.183 -21.836 1.00 15.47 137 ARG A CA 1
ATOM 695 C C . ARG A 1 137 ? 22.104 145.373 -22.780 1.00 15.67 137 ARG A C 1
ATOM 696 O O . ARG A 1 137 ? 22.870 145.941 -23.555 1.00 15.89 137 ARG A O 1
ATOM 704 N N . ARG A 1 138 ? 22.000 144.047 -22.723 1.00 15.86 138 ARG A N 1
ATOM 705 C CA . ARG A 1 138 ? 22.807 143.209 -23.605 1.00 16.01 138 ARG A CA 1
ATOM 706 C C . ARG A 1 138 ? 22.375 143.367 -25.061 1.00 16.45 138 ARG A C 1
ATOM 707 O O . ARG A 1 138 ? 23.205 143.304 -25.969 1.00 16.67 138 ARG A O 1
ATOM 715 N N . VAL A 1 139 ? 21.081 143.576 -25.285 1.00 17.14 139 VAL A N 1
ATOM 716 C CA . VAL A 1 139 ? 20.573 143.780 -26.640 1.00 18.16 139 VAL A CA 1
ATOM 717 C C . VAL A 1 139 ? 21.190 145.067 -27.184 1.00 18.75 139 VAL A C 1
ATOM 718 O O . VAL A 1 139 ? 21.568 145.147 -28.355 1.00 18.93 139 VAL A O 1
ATOM 722 N N . LEU A 1 140 ? 21.293 146.070 -26.319 1.00 18.98 140 LEU A N 1
ATOM 723 C CA . LEU A 1 140 ? 21.862 147.357 -26.702 1.00 19.41 140 LEU A CA 1
ATOM 724 C C . LEU A 1 140 ? 23.366 147.263 -26.930 1.00 19.73 140 LEU A C 1
ATOM 725 O O . LEU A 1 140 ? 23.902 147.907 -27.831 1.00 19.62 140 LEU A O 1
ATOM 730 N N . LEU A 1 141 ? 24.055 146.468 -26.116 1.00 19.71 141 LEU A N 1
ATOM 731 C CA . LEU A 1 141 ? 25.497 146.321 -26.278 1.00 20.27 141 LEU A CA 1
ATOM 732 C C . LEU A 1 141 ? 25.802 145.860 -27.699 1.00 21.09 141 LEU A C 1
ATOM 733 O O . LEU A 1 141 ? 26.740 146.342 -28.333 1.00 21.12 141 LEU A O 1
ATOM 738 N N . LYS A 1 142 ? 24.993 144.933 -28.199 1.00 22.01 142 LYS A N 1
ATOM 739 C CA . LYS A 1 142 ? 25.183 144.405 -29.543 1.00 23.39 142 LYS A CA 1
ATOM 740 C C . LYS A 1 142 ? 24.711 145.384 -30.616 1.00 23.90 142 LYS A C 1
ATOM 741 O O . LYS A 1 142 ? 25.448 145.687 -31.556 1.00 23.82 142 LYS A O 1
ATOM 747 N N . SER A 1 143 ? 23.485 145.878 -30.473 1.00 24.17 143 SER A N 1
ATOM 748 C CA . SER A 1 143 ? 22.923 146.816 -31.442 1.00 24.77 143 SER A CA 1
ATOM 749 C C . SER A 1 143 ? 23.778 148.066 -31.628 1.00 24.63 143 SER A C 1
ATOM 750 O O . SER A 1 143 ? 23.951 148.544 -32.750 1.00 24.55 143 SER A O 1
ATOM 753 N N . LEU A 1 144 ? 24.312 148.588 -30.528 1.00 24.56 144 LEU A N 1
ATOM 754 C CA . LEU A 1 144 ? 25.133 149.795 -30.563 1.00 24.68 144 LEU A CA 1
ATOM 755 C C . LEU A 1 144 ? 26.622 149.513 -30.748 1.00 25.15 144 LEU A C 1
ATOM 756 O O . LEU A 1 144 ? 27.427 150.441 -30.829 1.00 25.20 144 LEU A O 1
ATOM 761 N N . GLN A 1 145 ? 26.984 148.235 -30.813 1.00 25.58 145 GLN A N 1
ATOM 762 C CA . GLN A 1 145 ? 28.381 147.842 -30.979 1.00 26.39 145 GLN A CA 1
ATOM 763 C C . GLN A 1 145 ? 29.267 148.514 -29.932 1.00 26.21 145 GLN A C 1
ATOM 764 O O . GLN A 1 145 ? 30.318 149.071 -30.253 1.00 26.34 145 GLN A O 1
ATOM 770 N N . LYS A 1 146 ? 28.836 148.454 -28.676 1.00 25.70 146 LYS A N 1
ATOM 771 C CA . LYS A 1 146 ? 29.577 149.060 -27.575 1.00 25.41 146 LYS A CA 1
ATOM 772 C C . LYS A 1 146 ? 30.875 148.313 -27.286 1.00 25.14 146 LYS A C 1
ATOM 773 O O . LYS A 1 146 ? 30.980 147.111 -27.529 1.00 25.10 146 LYS A O 1
ATOM 779 N N . ASP A 1 147 ? 31.860 149.039 -26.767 1.00 25.04 147 ASP A N 1
ATOM 780 C CA . ASP A 1 147 ? 33.153 148.458 -26.425 1.00 24.78 147 ASP A CA 1
ATOM 781 C C . ASP A 1 147 ? 32.939 147.488 -25.267 1.00 24.33 147 ASP A C 1
ATOM 782 O O . ASP A 1 147 ? 32.625 147.906 -24.154 1.00 24.03 147 ASP A O 1
ATOM 787 N N . LEU A 1 148 ? 33.118 146.197 -25.530 1.00 23.80 148 LEU A N 1
ATOM 788 C CA . LEU A 1 148 ? 32.913 145.183 -24.503 1.00 23.53 148 LEU A CA 1
ATOM 789 C C . LEU A 1 148 ? 33.938 145.198 -23.372 1.00 23.35 148 LEU A C 1
ATOM 790 O O . LEU A 1 148 ? 33.662 144.708 -22.279 1.00 23.07 148 LEU A O 1
ATOM 795 N N . HIS A 1 149 ? 35.119 145.751 -23.623 1.00 23.38 149 HIS A N 1
ATOM 796 C CA . HIS A 1 149 ? 36.129 145.823 -22.575 1.00 23.50 149 HIS A CA 1
ATOM 797 C C . HIS A 1 149 ? 35.712 146.909 -21.594 1.00 23.29 149 HIS A C 1
ATOM 798 O O . HIS A 1 149 ? 35.975 146.820 -20.393 1.00 23.07 149 HIS A O 1
ATOM 805 N N . GLU A 1 150 ? 35.045 147.934 -22.114 1.00 22.97 150 GLU A N 1
ATOM 806 C CA . GLU A 1 150 ? 34.568 149.021 -21.275 1.00 22.94 150 GLU A CA 1
ATOM 807 C C . GLU A 1 150 ? 33.453 148.443 -20.405 1.00 21.73 150 GLU A C 1
ATOM 808 O O . GLU A 1 150 ? 33.336 148.768 -19.223 1.00 21.18 150 GLU A O 1
ATOM 814 N N . GLU A 1 151 ? 32.640 147.574 -21.001 1.00 20.69 151 GLU A N 1
ATOM 815 C CA . GLU A 1 151 ? 31.539 146.946 -20.275 1.00 19.79 151 GLU A CA 1
ATOM 816 C C . GLU A 1 151 ? 32.088 146.000 -19.210 1.00 19.58 151 GLU A C 1
ATOM 817 O O . GLU A 1 151 ? 31.478 145.824 -18.156 1.00 19.25 151 GLU A O 1
ATOM 823 N N . MET A 1 152 ? 33.234 145.383 -19.487 1.00 19.26 152 MET A N 1
ATOM 824 C CA . MET A 1 152 ? 33.852 144.486 -18.517 1.00 19.08 152 MET A CA 1
ATOM 825 C C . MET A 1 152 ? 34.263 145.291 -17.288 1.00 18.71 152 MET A C 1
ATOM 826 O O . MET A 1 152 ? 34.128 144.825 -16.157 1.00 18.10 152 MET A O 1
ATOM 831 N N . ASN A 1 153 ? 34.771 146.501 -17.510 1.00 18.55 153 ASN A N 1
ATOM 832 C CA . ASN A 1 153 ? 35.180 147.348 -16.397 1.00 18.45 153 ASN A CA 1
ATOM 833 C C . ASN A 1 153 ? 33.951 147.704 -15.571 1.00 17.72 153 ASN A C 1
ATOM 834 O O . ASN A 1 153 ? 34.019 147.805 -14.347 1.00 17.80 153 ASN A O 1
ATOM 839 N N . TYR A 1 154 ? 32.826 147.893 -16.254 1.00 17.24 154 TYR A N 1
ATOM 840 C CA . TYR A 1 154 ? 31.572 148.229 -15.593 1.00 16.83 154 TYR A CA 1
ATOM 841 C C . TYR A 1 154 ? 31.071 147.076 -14.725 1.00 16.29 154 TYR A C 1
ATOM 842 O O . TYR A 1 154 ? 30.782 147.260 -13.541 1.00 15.87 154 TYR A O 1
ATOM 851 N N . ILE A 1 155 ? 30.977 145.884 -15.307 1.00 16.23 155 ILE A N 1
ATOM 852 C CA . ILE A 1 155 ? 30.484 144.739 -14.550 1.00 16.07 155 ILE A CA 1
ATOM 853 C C . ILE A 1 155 ? 31.423 144.386 -13.401 1.00 16.29 155 ILE A C 1
ATOM 854 O O . ILE A 1 155 ? 30.990 143.860 -12.376 1.00 16.12 155 ILE A O 1
ATOM 859 N N . THR A 1 156 ? 32.709 144.681 -13.563 1.00 16.29 156 THR A N 1
ATOM 860 C CA . THR A 1 156 ? 33.673 144.410 -12.505 1.00 16.67 156 THR A CA 1
ATOM 861 C C . THR A 1 156 ? 33.283 145.241 -11.283 1.00 17.00 156 THR A C 1
ATOM 862 O O . THR A 1 156 ? 33.217 144.735 -10.161 1.00 16.59 156 THR A O 1
ATOM 866 N N . ALA A 1 157 ? 33.008 146.520 -11.513 1.00 17.02 157 ALA A N 1
ATOM 867 C CA . ALA A 1 157 ? 32.625 147.421 -10.436 1.00 17.40 157 ALA A CA 1
ATOM 868 C C . ALA A 1 157 ? 31.288 147.019 -9.821 1.00 17.42 157 ALA A C 1
ATOM 869 O O . ALA A 1 157 ? 31.121 147.057 -8.603 1.00 17.83 157 ALA A O 1
ATOM 871 N N . ILE A 1 158 ? 30.338 146.629 -10.664 1.00 17.65 158 ILE A N 1
ATOM 872 C CA . ILE A 1 158 ? 29.017 146.236 -10.184 1.00 17.80 158 ILE A CA 1
ATOM 873 C C . ILE A 1 158 ? 29.059 144.983 -9.311 1.00 17.51 158 ILE A C 1
ATOM 874 O O . ILE A 1 158 ? 28.425 144.935 -8.255 1.00 17.32 158 ILE A O 1
ATOM 879 N N . ILE A 1 159 ? 29.799 143.969 -9.745 1.00 17.26 159 ILE A N 1
ATOM 880 C CA . ILE A 1 159 ? 29.893 142.739 -8.967 1.00 17.22 159 ILE A CA 1
ATOM 881 C C . ILE A 1 159 ? 30.549 143.005 -7.613 1.00 17.82 159 ILE A C 1
ATOM 882 O O . ILE A 1 159 ? 30.153 142.423 -6.605 1.00 17.36 159 ILE A O 1
ATOM 887 N N . GLU A 1 160 ? 31.547 143.885 -7.587 1.00 19.02 160 GLU A N 1
ATOM 888 C CA . GLU A 1 160 ? 32.221 144.222 -6.336 1.00 20.49 160 GLU A CA 1
ATOM 889 C C . GLU A 1 160 ? 31.205 144.769 -5.333 1.00 21.22 160 GLU A C 1
ATOM 890 O O . GLU A 1 160 ? 31.320 144.540 -4.128 1.00 21.48 160 GLU A O 1
ATOM 896 N N . GLU A 1 161 ? 30.209 145.486 -5.847 1.00 22.07 161 GLU A N 1
ATOM 897 C CA . GLU A 1 161 ? 29.163 146.087 -5.022 1.00 23.00 161 GLU A CA 1
ATOM 898 C C . GLU A 1 161 ? 28.063 145.111 -4.614 1.00 22.77 161 GLU A C 1
ATOM 899 O O . GLU A 1 161 ? 27.526 145.200 -3.511 1.00 23.25 161 GLU A O 1
ATOM 905 N N . GLN A 1 162 ? 27.717 144.193 -5.510 1.00 22.26 162 GLN A N 1
ATOM 906 C CA . GLN A 1 162 ? 26.672 143.211 -5.232 1.00 21.90 162 GLN A CA 1
ATOM 907 C C . GLN A 1 162 ? 27.129 141.844 -5.725 1.00 20.69 162 GLN A C 1
ATOM 908 O O . GLN A 1 162 ? 26.635 141.327 -6.729 1.00 20.37 162 GLN A O 1
ATOM 914 N N . PRO A 1 163 ? 28.075 141.233 -4.998 1.00 19.90 163 PRO A N 1
ATOM 915 C CA . PRO A 1 163 ? 28.655 139.926 -5.311 1.00 19.44 163 PRO A CA 1
ATOM 916 C C . PRO A 1 163 ? 27.782 138.678 -5.189 1.00 19.03 163 PRO A C 1
ATOM 917 O O . PRO A 1 163 ? 28.190 137.609 -5.637 1.00 18.74 163 PRO A O 1
ATOM 921 N N . LYS A 1 164 ? 26.597 138.792 -4.597 1.00 18.66 164 LYS A N 1
ATOM 922 C CA . LYS A 1 164 ? 25.738 137.614 -4.456 1.00 18.85 164 LYS A CA 1
ATOM 923 C C . LYS A 1 164 ? 24.520 137.627 -5.380 1.00 18.32 164 LYS A C 1
ATOM 924 O O . LYS A 1 164 ? 23.589 136.837 -5.223 1.00 19.37 164 LYS A O 1
ATOM 930 N N . ASN A 1 165 ? 24.566 138.504 -6.371 1.00 17.09 165 ASN A N 1
ATOM 931 C CA . ASN A 1 165 ? 23.494 138.686 -7.342 1.00 15.37 165 ASN A CA 1
ATOM 932 C C . ASN A 1 165 ? 23.675 137.753 -8.555 1.00 14.59 165 ASN A C 1
ATOM 933 O O . ASN A 1 165 ? 24.775 137.630 -9.090 1.00 14.33 165 ASN A O 1
ATOM 938 N N . TYR A 1 166 ? 22.599 137.085 -8.974 1.00 13.33 166 TYR A N 1
ATOM 939 C CA . TYR A 1 166 ? 22.665 136.163 -10.110 1.00 12.71 166 TYR A CA 1
ATOM 940 C C . TYR A 1 166 ? 22.876 136.838 -11.457 1.00 12.48 166 TYR A C 1
ATOM 941 O O . TYR A 1 166 ? 23.629 136.344 -12.296 1.00 12.90 166 TYR A O 1
ATOM 950 N N . GLN A 1 167 ? 22.191 137.956 -11.669 1.00 12.25 167 GLN A N 1
ATOM 951 C CA . GLN A 1 167 ? 22.276 138.664 -12.938 1.00 11.64 167 GLN A CA 1
ATOM 952 C C . GLN A 1 167 ? 23.652 139.223 -13.268 1.00 11.91 167 GLN A C 1
ATOM 953 O O . GLN A 1 167 ? 24.087 139.155 -14.419 1.00 11.56 167 GLN A O 1
ATOM 959 N N . VAL A 1 168 ? 24.342 139.774 -12.276 1.00 11.86 168 VAL A N 1
ATOM 960 C CA . VAL A 1 168 ? 25.652 140.358 -12.540 1.00 12.12 168 VAL A CA 1
ATOM 961 C C . VAL A 1 168 ? 26.690 139.321 -12.953 1.00 12.38 168 VAL A C 1
ATOM 962 O O . VAL A 1 168 ? 27.503 139.573 -13.842 1.00 12.37 168 VAL A O 1
ATOM 966 N N . TRP A 1 169 ? 26.666 138.149 -12.328 1.00 12.21 169 TRP A N 1
ATOM 967 C CA . TRP A 1 169 ? 27.620 137.116 -12.700 1.00 12.25 169 TRP A CA 1
ATOM 968 C C . TRP A 1 169 ? 27.301 136.555 -14.082 1.00 12.16 169 TRP A C 1
ATOM 969 O O . TRP A 1 169 ? 28.209 136.245 -14.852 1.00 12.48 169 TRP A O 1
ATOM 980 N N . HIS A 1 170 ? 26.019 136.424 -14.412 1.00 12.07 170 HIS A N 1
ATOM 981 C CA . HIS A 1 170 ? 25.677 135.904 -15.726 1.00 12.44 170 HIS A CA 1
ATOM 982 C C . HIS A 1 170 ? 26.078 136.898 -16.808 1.00 12.95 170 HIS A C 1
ATOM 983 O O . HIS A 1 170 ? 26.521 136.508 -17.888 1.00 12.94 170 HIS A O 1
ATOM 990 N N . HIS A 1 171 ? 25.906 138.184 -16.521 1.00 13.07 171 HIS A N 1
ATOM 991 C CA . HIS A 1 171 ? 26.268 139.220 -17.480 1.00 13.30 171 HIS A CA 1
ATOM 992 C C . HIS A 1 171 ? 27.764 139.120 -17.762 1.00 13.18 171 HIS A C 1
ATOM 993 O O . HIS A 1 171 ? 28.192 139.178 -18.916 1.00 13.37 171 HIS A O 1
ATOM 1000 N N . ARG A 1 172 ? 28.558 138.961 -16.707 1.00 13.04 172 ARG A N 1
ATOM 1001 C CA . ARG A 1 172 ? 30.001 138.848 -16.873 1.00 13.32 172 ARG A CA 1
ATOM 1002 C C . ARG A 1 172 ? 30.349 137.636 -17.731 1.00 13.86 172 ARG A C 1
ATOM 1003 O O . ARG A 1 172 ? 31.200 137.721 -18.612 1.00 14.34 172 ARG A O 1
ATOM 1011 N N . ARG A 1 173 ? 29.690 136.510 -17.478 1.00 13.90 173 ARG A N 1
ATOM 1012 C CA . ARG A 1 173 ? 29.953 135.310 -18.259 1.00 13.97 173 ARG A CA 1
ATOM 1013 C C . ARG A 1 173 ? 29.661 135.559 -19.736 1.00 14.26 173 ARG A C 1
ATOM 1014 O O . ARG A 1 173 ? 30.436 135.155 -20.603 1.00 14.14 173 ARG A O 1
ATOM 1022 N N . VAL A 1 174 ? 28.552 136.232 -20.025 1.00 14.31 174 VAL A N 1
ATOM 1023 C CA . VAL A 1 174 ? 28.196 136.511 -21.412 1.00 14.82 174 VAL A CA 1
ATOM 1024 C C . VAL A 1 174 ? 29.280 137.349 -22.087 1.00 15.36 174 VAL A C 1
ATOM 1025 O O . VAL A 1 174 ? 29.644 137.093 -23.236 1.00 15.43 174 VAL A O 1
ATOM 1029 N N . LEU A 1 175 ? 29.802 138.342 -21.373 1.00 15.74 175 LEU A N 1
ATOM 1030 C CA . LEU A 1 175 ? 30.849 139.193 -21.931 1.00 16.14 175 LEU A CA 1
ATOM 1031 C C . LEU A 1 175 ? 32.104 138.379 -22.237 1.00 16.85 175 LEU A C 1
ATOM 1032 O O . LEU A 1 175 ? 32.710 138.538 -23.297 1.00 16.93 175 LEU A O 1
ATOM 1037 N N . VAL A 1 176 ? 32.493 137.508 -21.310 1.00 16.77 176 VAL A N 1
ATOM 1038 C CA . VAL A 1 176 ? 33.676 136.676 -21.506 1.00 17.14 176 VAL A CA 1
ATOM 1039 C C . VAL A 1 176 ? 33.466 135.754 -22.706 1.00 17.76 176 VAL A C 1
ATOM 1040 O O . VAL A 1 176 ? 34.392 135.506 -23.478 1.00 17.67 176 VAL A O 1
ATOM 1044 N N . GLU A 1 177 ? 32.245 135.255 -22.864 1.00 18.24 177 GLU A N 1
ATOM 1045 C CA . GLU A 1 177 ? 31.920 134.384 -23.988 1.00 19.22 177 GLU A CA 1
ATOM 1046 C C . GLU A 1 177 ? 31.980 135.163 -25.302 1.00 19.83 177 GLU A C 1
ATOM 1047 O O . GLU A 1 177 ? 32.498 134.666 -26.302 1.00 19.95 177 GLU A O 1
ATOM 1053 N N . TRP A 1 178 ? 31.451 136.384 -25.298 1.00 20.02 178 TRP A N 1
ATOM 1054 C CA . TRP A 1 178 ? 31.462 137.215 -26.499 1.00 20.83 178 TRP A CA 1
ATOM 1055 C C . TRP A 1 178 ? 32.879 137.595 -26.912 1.00 21.25 178 TRP A C 1
ATOM 1056 O O . TRP A 1 178 ? 33.195 137.644 -28.101 1.00 21.83 178 TRP A O 1
ATOM 1067 N N . LEU A 1 179 ? 33.723 137.870 -25.924 1.00 21.52 179 LEU A N 1
ATOM 1068 C CA . LEU A 1 179 ? 35.107 138.262 -26.172 1.00 22.23 179 LEU A CA 1
ATOM 1069 C C . LEU A 1 179 ? 36.050 137.072 -26.269 1.00 22.79 179 LEU A C 1
ATOM 1070 O O . LEU A 1 179 ? 37.145 137.188 -26.823 1.00 23.15 179 LEU A O 1
ATOM 1075 N N . ARG A 1 180 ? 35.624 135.932 -25.735 1.00 23.14 180 ARG A N 1
ATOM 1076 C CA . ARG A 1 180 ? 36.464 134.739 -25.720 1.00 23.76 180 ARG A CA 1
ATOM 1077 C C . ARG A 1 180 ? 37.781 135.143 -25.067 1.00 23.47 180 ARG A C 1
ATOM 1078 O O . ARG A 1 180 ? 38.857 134.705 -25.475 1.00 23.62 180 ARG A O 1
ATOM 1086 N N . ASP A 1 181 ? 37.676 135.992 -24.049 1.00 22.95 181 ASP A N 1
ATOM 1087 C CA . ASP A 1 181 ? 38.837 136.492 -23.324 1.00 22.72 181 ASP A CA 1
ATOM 1088 C C . ASP A 1 181 ? 38.693 136.309 -21.813 1.00 22.05 181 ASP A C 1
ATOM 1089 O O . ASP A 1 181 ? 37.990 137.068 -21.147 1.00 21.79 181 ASP A O 1
ATOM 1094 N N . PRO A 1 182 ? 39.365 135.290 -21.256 1.00 21.59 182 PRO A N 1
ATOM 1095 C CA . PRO A 1 182 ? 39.332 134.977 -19.824 1.00 21.18 182 PRO A CA 1
ATOM 1096 C C . PRO A 1 182 ? 40.524 135.546 -19.052 1.00 20.90 182 PRO A C 1
ATOM 1097 O O . PRO A 1 182 ? 40.691 135.260 -17.870 1.00 20.30 182 PRO A O 1
ATOM 1101 N N . SER A 1 183 ? 41.339 136.354 -19.723 1.00 20.83 183 SER A N 1
ATOM 1102 C CA . SER A 1 183 ? 42.549 136.919 -19.124 1.00 20.90 183 SER A CA 1
ATOM 1103 C C . SER A 1 183 ? 42.425 137.669 -17.798 1.00 20.42 183 SER A C 1
ATOM 1104 O O . SER A 1 183 ? 43.397 137.759 -17.048 1.00 20.42 183 SER A O 1
ATOM 1107 N N . GLN A 1 184 ? 41.247 138.206 -17.502 1.00 20.06 184 GLN A N 1
ATOM 1108 C CA . GLN A 1 184 ? 41.049 138.953 -16.261 1.00 19.56 184 GLN A CA 1
ATOM 1109 C C . GLN A 1 184 ? 40.285 138.174 -15.198 1.00 18.97 184 GLN A C 1
ATOM 1110 O O . GLN A 1 184 ? 40.226 138.589 -14.041 1.00 18.48 184 GLN A O 1
ATOM 1116 N N . GLU A 1 185 ? 39.722 137.038 -15.590 1.00 18.59 185 GLU A N 1
ATOM 1117 C CA . GLU A 1 185 ? 38.895 136.240 -14.692 1.00 18.08 185 GLU A CA 1
ATOM 1118 C C . GLU A 1 185 ? 39.469 135.701 -13.387 1.00 17.86 185 GLU A C 1
ATOM 1119 O O . GLU A 1 185 ? 38.934 135.991 -12.320 1.00 17.31 185 GLU A O 1
ATOM 1125 N N . LEU A 1 186 ? 40.538 134.916 -13.451 1.00 17.95 186 LEU A N 1
ATOM 1126 C CA . LEU A 1 186 ? 41.093 134.353 -12.226 1.00 18.28 186 LEU A CA 1
ATOM 1127 C C . LEU A 1 186 ? 41.497 135.405 -11.199 1.00 18.58 186 LEU A C 1
ATOM 1128 O O . LEU A 1 186 ? 41.297 135.215 -10.000 1.00 18.30 186 LEU A O 1
ATOM 1133 N N . GLU A 1 187 ? 42.055 136.518 -11.666 1.00 18.82 187 GLU A N 1
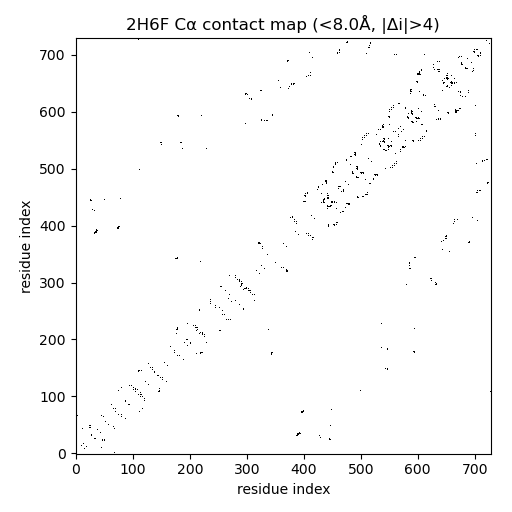ATOM 1134 C CA . GLU A 1 187 ? 42.473 137.586 -10.766 1.00 19.20 187 GLU A CA 1
ATOM 1135 C C . GLU A 1 187 ? 41.270 138.302 -10.155 1.00 18.30 187 GLU A C 1
ATOM 1136 O O . GLU A 1 187 ? 41.252 138.601 -8.960 1.00 18.07 187 GLU A O 1
ATOM 1142 N N . PHE A 1 188 ? 40.268 138.584 -10.981 1.00 17.71 188 PHE A N 1
ATOM 1143 C CA . PHE A 1 188 ? 39.070 139.262 -10.503 1.00 16.91 188 PHE A CA 1
ATOM 1144 C C . PHE A 1 188 ? 38.359 138.409 -9.459 1.00 16.71 188 PHE A C 1
ATOM 1145 O O . PHE A 1 188 ? 38.016 138.883 -8.373 1.00 16.33 188 PHE A O 1
ATOM 1153 N N . ILE A 1 189 ? 38.136 137.146 -9.799 1.00 16.46 189 ILE A N 1
ATOM 1154 C CA . ILE A 1 189 ? 37.459 136.234 -8.891 1.00 16.23 189 ILE A CA 1
ATOM 1155 C C . ILE A 1 189 ? 38.231 136.123 -7.581 1.00 16.49 189 ILE A C 1
ATOM 1156 O O . ILE A 1 189 ? 37.638 136.079 -6.504 1.00 16.02 189 ILE A O 1
ATOM 1161 N N . ALA A 1 190 ? 39.557 136.087 -7.676 1.00 16.57 190 ALA A N 1
ATOM 1162 C CA . ALA A 1 190 ? 40.393 135.993 -6.488 1.00 17.05 190 ALA A CA 1
ATOM 1163 C C . ALA A 1 190 ? 40.160 137.196 -5.578 1.00 17.17 190 ALA A C 1
ATOM 1164 O O . ALA A 1 190 ? 40.199 137.076 -4.354 1.00 17.22 190 ALA A O 1
ATOM 1166 N N . ASP A 1 191 ? 39.916 138.361 -6.173 1.00 17.54 191 ASP A N 1
ATOM 1167 C CA . ASP A 1 191 ? 39.674 139.556 -5.374 1.00 17.67 191 ASP A CA 1
ATOM 1168 C C . ASP A 1 191 ? 38.340 139.439 -4.643 1.00 17.20 191 ASP A C 1
ATOM 1169 O O . ASP A 1 191 ? 38.222 139.829 -3.484 1.00 17.05 191 ASP A O 1
ATOM 1174 N N . ILE A 1 192 ? 37.335 138.905 -5.329 1.00 16.48 192 ILE A N 1
ATOM 1175 C CA . ILE A 1 192 ? 36.022 138.729 -4.720 1.00 16.36 192 ILE A CA 1
ATOM 1176 C C . ILE A 1 192 ? 36.135 137.724 -3.578 1.00 16.24 192 ILE A C 1
ATOM 1177 O O . ILE A 1 192 ? 35.587 137.935 -2.496 1.00 16.15 192 ILE A O 1
ATOM 1182 N N . LEU A 1 193 ? 36.858 136.634 -3.822 1.00 16.27 193 LEU A N 1
ATOM 1183 C CA . LEU A 1 193 ? 37.036 135.596 -2.812 1.00 16.65 193 LEU A CA 1
ATOM 1184 C C . LEU A 1 193 ? 37.901 136.067 -1.647 1.00 17.32 193 LEU A C 1
ATOM 1185 O O . LEU A 1 193 ? 37.893 135.467 -0.573 1.00 17.25 193 LEU A O 1
ATOM 1190 N N . ASN A 1 194 ? 38.650 137.143 -1.859 1.00 18.30 194 ASN A N 1
ATOM 1191 C CA . ASN A 1 194 ? 39.486 137.679 -0.796 1.00 19.13 194 ASN A CA 1
ATOM 1192 C C . ASN A 1 194 ? 38.587 138.398 0.209 1.00 19.26 194 ASN A C 1
ATOM 1193 O O . ASN A 1 194 ? 38.948 138.567 1.375 1.00 19.94 194 ASN A O 1
ATOM 1198 N N . GLN A 1 195 ? 37.409 138.812 -0.253 1.00 19.08 195 GLN A N 1
ATOM 1199 C CA . GLN A 1 195 ? 36.440 139.506 0.591 1.00 19.10 195 GLN A CA 1
ATOM 1200 C C . GLN A 1 195 ? 35.455 138.517 1.222 1.00 18.70 195 GLN A C 1
ATOM 1201 O O . GLN A 1 195 ? 35.014 138.708 2.354 1.00 19.35 195 GLN A O 1
ATOM 1207 N N . ASP A 1 196 ? 35.108 137.470 0.475 1.00 17.96 196 ASP A N 1
ATOM 1208 C CA . ASP A 1 196 ? 34.205 136.417 0.952 1.00 17.06 196 ASP A CA 1
ATOM 1209 C C . ASP A 1 196 ? 34.700 135.127 0.310 1.00 16.10 196 ASP A C 1
ATOM 1210 O O . ASP A 1 196 ? 34.364 134.816 -0.831 1.00 15.28 196 ASP A O 1
ATOM 1215 N N . ALA A 1 197 ? 35.505 134.382 1.058 1.00 15.54 197 ALA A N 1
ATOM 1216 C CA . ALA A 1 197 ? 36.105 133.151 0.563 1.00 14.84 197 ALA A CA 1
ATOM 1217 C C . ALA A 1 197 ? 35.133 132.025 0.240 1.00 14.23 197 ALA A C 1
ATOM 1218 O O . ALA A 1 197 ? 35.543 130.987 -0.280 1.00 14.36 197 ALA A O 1
ATOM 1220 N N . LYS A 1 198 ? 33.853 132.225 0.533 1.00 13.47 198 LYS A N 1
ATOM 1221 C CA . LYS A 1 198 ? 32.863 131.187 0.274 1.00 12.93 198 LYS A CA 1
ATOM 1222 C C . LYS A 1 198 ? 31.752 131.616 -0.683 1.00 12.68 198 LYS A C 1
ATOM 1223 O O . LYS A 1 198 ? 30.744 130.925 -0.816 1.00 12.98 198 LYS A O 1
ATOM 1229 N N . ASN A 1 199 ? 31.937 132.746 -1.360 1.00 12.63 199 ASN A N 1
ATOM 1230 C CA . ASN A 1 199 ? 30.924 133.231 -2.298 1.00 12.38 199 ASN A CA 1
ATOM 1231 C C . ASN A 1 199 ? 30.641 132.159 -3.354 1.00 12.27 199 ASN A C 1
ATOM 1232 O O . ASN A 1 199 ? 31.498 131.836 -4.180 1.00 12.22 199 ASN A O 1
ATOM 1237 N N . TYR A 1 200 ? 29.426 131.618 -3.322 1.00 11.98 200 TYR A N 1
ATOM 1238 C CA . TYR A 1 200 ? 29.028 130.550 -4.235 1.00 11.82 200 TYR A CA 1
ATOM 1239 C C . TYR A 1 200 ? 29.095 130.937 -5.708 1.00 11.93 200 TYR A C 1
ATOM 1240 O O . TYR A 1 200 ? 29.562 130.159 -6.538 1.00 11.98 200 TYR A O 1
ATOM 1249 N N . HIS A 1 201 ? 28.617 132.135 -6.028 1.00 12.15 201 HIS A N 1
ATOM 1250 C CA . HIS A 1 201 ? 28.611 132.618 -7.406 1.00 12.62 201 HIS A CA 1
ATOM 1251 C C . HIS A 1 201 ? 30.027 132.766 -7.950 1.00 12.62 201 HIS A C 1
ATOM 1252 O O . HIS A 1 201 ? 30.293 132.472 -9.120 1.00 12.46 201 HIS A O 1
ATOM 1259 N N . ALA A 1 202 ? 30.931 133.227 -7.093 1.00 12.71 202 ALA A N 1
ATOM 1260 C CA . ALA A 1 202 ? 32.324 133.415 -7.476 1.00 12.80 202 ALA A CA 1
ATOM 1261 C C . ALA A 1 202 ? 32.979 132.073 -7.792 1.00 12.68 202 ALA A C 1
ATOM 1262 O O . ALA A 1 202 ? 33.651 131.924 -8.815 1.00 12.99 202 ALA A O 1
ATOM 1264 N N . TRP A 1 203 ? 32.783 131.088 -6.921 1.00 12.42 203 TRP A N 1
ATOM 1265 C CA . TRP A 1 203 ? 33.366 129.775 -7.164 1.00 12.24 203 TRP A CA 1
ATOM 1266 C C . TRP A 1 203 ? 32.780 129.130 -8.418 1.00 12.14 203 TRP A C 1
ATOM 1267 O O . TRP A 1 203 ? 33.495 128.472 -9.178 1.00 12.40 203 TRP A O 1
ATOM 1278 N N . GLN A 1 204 ? 31.482 129.319 -8.637 1.00 12.08 204 GLN A N 1
ATOM 1279 C CA . GLN A 1 204 ? 30.826 128.740 -9.804 1.00 12.50 204 GLN A CA 1
ATOM 1280 C C . GLN A 1 204 ? 31.378 129.344 -11.092 1.00 12.45 204 GLN A C 1
ATOM 1281 O O . GLN A 1 204 ? 31.642 128.629 -12.061 1.00 12.85 204 GLN A O 1
ATOM 1287 N N . HIS A 1 205 ? 31.552 130.661 -11.096 1.00 12.79 205 HIS A N 1
ATOM 1288 C CA . HIS A 1 205 ? 32.083 131.356 -12.258 1.00 12.91 205 HIS A CA 1
ATOM 1289 C C . HIS A 1 205 ? 33.518 130.889 -12.489 1.00 13.07 205 HIS A C 1
ATOM 1290 O O . HIS A 1 205 ? 33.939 130.679 -13.629 1.00 13.31 205 HIS A O 1
ATOM 1297 N N . ARG A 1 206 ? 34.259 130.715 -11.397 1.00 13.34 206 ARG A N 1
ATOM 1298 C CA . ARG A 1 206 ? 35.647 130.277 -11.480 1.00 13.34 206 ARG A CA 1
ATOM 1299 C C . ARG A 1 206 ? 35.746 128.889 -12.110 1.00 13.67 206 ARG A C 1
ATOM 1300 O O . ARG A 1 206 ? 36.620 128.641 -12.948 1.00 13.84 206 ARG A O 1
ATOM 1308 N N . GLN A 1 207 ? 34.855 127.979 -11.720 1.00 13.33 207 GLN A N 1
ATOM 1309 C CA . GLN A 1 207 ? 34.883 126.640 -12.296 1.00 13.39 207 GLN A CA 1
ATOM 1310 C C . GLN A 1 207 ? 34.558 126.687 -13.785 1.00 13.60 207 GLN A C 1
ATOM 1311 O O . GLN A 1 207 ? 35.160 125.965 -14.580 1.00 14.21 207 GLN A O 1
ATOM 1317 N N . TRP A 1 208 ? 33.610 127.538 -14.167 1.00 13.75 208 TRP A N 1
ATOM 1318 C CA . TRP A 1 208 ? 33.247 127.656 -15.575 1.00 13.86 208 TRP A CA 1
ATOM 1319 C C . TRP A 1 208 ? 34.422 128.167 -16.410 1.00 14.23 208 TRP A C 1
ATOM 1320 O O . TRP A 1 208 ? 34.741 127.601 -17.456 1.00 14.43 208 TRP A O 1
ATOM 1331 N N . VAL A 1 209 ? 35.057 129.240 -15.950 1.00 14.74 209 VAL A N 1
ATOM 1332 C CA . VAL A 1 209 ? 36.190 129.817 -16.671 1.00 15.57 209 VAL A CA 1
ATOM 1333 C C . VAL A 1 209 ? 37.312 128.803 -16.848 1.00 15.97 209 VAL A C 1
ATOM 1334 O O . VAL A 1 209 ? 37.845 128.633 -17.944 1.00 15.90 209 VAL A O 1
ATOM 1338 N N . ILE A 1 210 ? 37.662 128.125 -15.762 1.00 16.45 210 ILE A N 1
ATOM 1339 C CA . ILE A 1 210 ? 38.734 127.140 -15.796 1.00 17.17 210 ILE A CA 1
ATOM 1340 C C . ILE A 1 210 ? 38.438 125.994 -16.754 1.00 17.98 210 ILE A C 1
ATOM 1341 O O . ILE A 1 210 ? 39.302 125.586 -17.532 1.00 17.35 210 ILE A O 1
ATOM 1346 N N . GLN A 1 211 ? 37.213 125.483 -16.715 1.00 18.74 211 GLN A N 1
ATOM 1347 C CA . GLN A 1 211 ? 36.842 124.378 -17.585 1.00 20.33 211 GLN A CA 1
ATOM 1348 C C . GLN A 1 211 ? 36.686 124.802 -19.046 1.00 20.49 211 GLN A C 1
ATOM 1349 O O . GLN A 1 211 ? 37.173 124.123 -19.951 1.00 20.55 211 GLN A O 1
ATOM 1355 N N . GLU A 1 212 ? 36.022 125.929 -19.276 1.00 20.54 212 GLU A N 1
ATOM 1356 C CA . GLU A 1 212 ? 35.799 126.419 -20.633 1.00 20.95 212 GLU A CA 1
ATOM 1357 C C . GLU A 1 212 ? 37.069 126.848 -21.363 1.00 20.99 212 GLU A C 1
ATOM 1358 O O . GLU A 1 212 ? 37.198 126.626 -22.568 1.00 21.34 212 GLU A O 1
ATOM 1364 N N . PHE A 1 213 ? 38.003 127.462 -20.645 1.00 20.83 213 PHE A N 1
ATOM 1365 C CA . PHE A 1 213 ? 39.237 127.925 -21.270 1.00 21.12 213 PHE A CA 1
ATOM 1366 C C . PHE A 1 213 ? 40.473 127.117 -20.892 1.00 21.78 213 PHE A C 1
ATOM 1367 O O . PHE A 1 213 ? 41.601 127.512 -21.195 1.00 21.95 213 PHE A O 1
ATOM 1375 N N . LYS A 1 214 ? 40.253 125.985 -20.229 1.00 22.02 214 LYS A N 1
ATOM 1376 C CA . LYS A 1 214 ? 41.335 125.088 -19.829 1.00 22.77 214 LYS A CA 1
ATOM 1377 C C . LYS A 1 214 ? 42.463 125.769 -19.058 1.00 22.64 214 LYS A C 1
ATOM 1378 O O . LYS A 1 214 ? 43.633 125.671 -19.435 1.00 23.05 214 LYS A O 1
ATOM 1384 N N . LEU A 1 215 ? 42.115 126.451 -17.972 1.00 22.17 215 LEU A N 1
ATOM 1385 C CA . LEU A 1 215 ? 43.104 127.138 -17.149 1.00 21.94 215 LEU A CA 1
ATOM 1386 C C . LEU A 1 215 ? 43.300 126.383 -15.833 1.00 21.88 215 LEU A C 1
ATOM 1387 O O . LEU A 1 215 ? 43.039 126.918 -14.757 1.00 21.48 215 LEU A O 1
ATOM 1392 N N . TRP A 1 216 ? 43.775 125.143 -15.930 1.00 21.80 216 TRP A N 1
ATOM 1393 C CA . TRP A 1 216 ? 43.982 124.296 -14.754 1.00 22.03 216 TRP A CA 1
ATOM 1394 C C . TRP A 1 216 ? 45.349 124.414 -14.086 1.00 22.45 216 TRP A C 1
ATOM 1395 O O . TRP A 1 216 ? 45.486 124.167 -12.887 1.00 22.59 216 TRP A O 1
ATOM 1406 N N . ASP A 1 217 ? 46.352 124.786 -14.871 1.00 23.08 217 ASP A N 1
ATOM 1407 C CA . ASP A 1 217 ? 47.734 124.885 -14.409 1.00 23.40 217 ASP A CA 1
ATOM 1408 C C . ASP A 1 217 ? 48.072 125.422 -13.018 1.00 22.93 217 ASP A C 1
ATOM 1409 O O . ASP A 1 217 ? 48.958 124.884 -12.356 1.00 22.94 217 ASP A O 1
ATOM 1414 N N . ASN A 1 218 ? 47.391 126.466 -12.558 1.00 22.08 218 ASN A N 1
ATOM 1415 C CA . ASN A 1 218 ? 47.725 127.021 -11.249 1.00 21.58 218 ASN A CA 1
ATOM 1416 C C . ASN A 1 218 ? 46.631 126.954 -10.194 1.00 20.72 218 ASN A C 1
ATOM 1417 O O . ASN A 1 218 ? 46.776 127.537 -9.120 1.00 20.42 218 ASN A O 1
ATOM 1422 N N . GLU A 1 219 ? 45.550 126.236 -10.473 1.00 19.88 219 GLU A N 1
ATOM 1423 C CA . GLU A 1 219 ? 44.457 126.183 -9.512 1.00 19.25 219 GLU A CA 1
ATOM 1424 C C . GLU A 1 219 ? 44.724 125.364 -8.251 1.00 19.15 219 GLU A C 1
ATOM 1425 O O . GLU A 1 219 ? 44.219 125.701 -7.183 1.00 18.60 219 GLU A O 1
ATOM 1431 N N . LEU A 1 220 ? 45.510 124.297 -8.351 1.00 18.98 220 LEU A N 1
ATOM 1432 C CA . LEU A 1 220 ? 45.787 123.508 -7.156 1.00 19.18 220 LEU A CA 1
ATOM 1433 C C . LEU A 1 220 ? 46.627 124.344 -6.193 1.00 19.41 220 LEU A C 1
ATOM 1434 O O . LEU A 1 220 ? 46.484 124.236 -4.976 1.00 19.13 220 LEU A O 1
ATOM 1439 N N . GLN A 1 221 ? 47.499 125.184 -6.744 1.00 19.75 221 GLN A N 1
ATOM 1440 C CA . GLN A 1 221 ? 48.336 126.053 -5.924 1.00 20.07 221 GLN A CA 1
ATOM 1441 C C . GLN A 1 221 ? 47.426 127.049 -5.210 1.00 19.37 221 GLN A C 1
ATOM 1442 O O . GLN A 1 221 ? 47.635 127.368 -4.040 1.00 19.20 221 GLN A O 1
ATOM 1448 N N . TYR A 1 222 ? 46.415 127.535 -5.925 1.00 18.87 222 TYR A N 1
ATOM 1449 C CA . TYR A 1 222 ? 45.466 128.489 -5.361 1.00 18.44 222 TYR A CA 1
ATOM 1450 C C . TYR A 1 222 ? 44.698 127.817 -4.226 1.00 18.26 222 TYR A C 1
ATOM 1451 O O . TYR A 1 222 ? 44.501 128.402 -3.158 1.00 18.29 222 TYR A O 1
ATOM 1460 N N . VAL A 1 223 ? 44.269 126.583 -4.467 1.00 18.10 223 VAL A N 1
ATOM 1461 C CA . VAL A 1 223 ? 43.542 125.812 -3.469 1.00 17.92 223 VAL A CA 1
ATOM 1462 C C . VAL A 1 223 ? 44.398 125.641 -2.213 1.00 18.17 223 VAL A C 1
ATOM 1463 O O . VAL A 1 223 ? 43.920 125.842 -1.098 1.00 17.79 223 VAL A O 1
ATOM 1467 N N . ASP A 1 224 ? 45.668 125.284 -2.388 1.00 18.84 224 ASP A N 1
ATOM 1468 C CA . ASP A 1 224 ? 46.544 125.104 -1.238 1.00 19.25 224 ASP A CA 1
ATOM 1469 C C . ASP A 1 224 ? 46.710 126.392 -0.448 1.00 19.55 224 ASP A C 1
ATOM 1470 O O . ASP A 1 224 ? 46.779 126.372 0.782 1.00 19.51 224 ASP A O 1
ATOM 1475 N N . GLN A 1 225 ? 46.767 127.516 -1.151 1.00 19.98 225 GLN A N 1
ATOM 1476 C CA . GLN A 1 225 ? 46.919 128.801 -0.484 1.00 20.62 225 GLN A CA 1
ATOM 1477 C C . GLN A 1 225 ? 45.705 129.106 0.395 1.00 20.07 225 GLN A C 1
ATOM 1478 O O . GLN A 1 225 ? 45.850 129.521 1.546 1.00 19.90 225 GLN A O 1
ATOM 1484 N N . LEU A 1 226 ? 44.508 128.893 -0.145 1.00 19.77 226 LEU A N 1
ATOM 1485 C CA . LEU A 1 226 ? 43.295 129.164 0.612 1.00 19.42 226 LEU A CA 1
ATOM 1486 C C . LEU A 1 226 ? 43.080 128.182 1.759 1.00 19.17 226 LEU A C 1
ATOM 1487 O O . LEU A 1 226 ? 42.498 128.544 2.775 1.00 18.66 226 LEU A O 1
ATOM 1492 N N . LEU A 1 227 ? 43.542 126.943 1.603 1.00 19.06 227 LEU A N 1
ATOM 1493 C CA . LEU A 1 227 ? 43.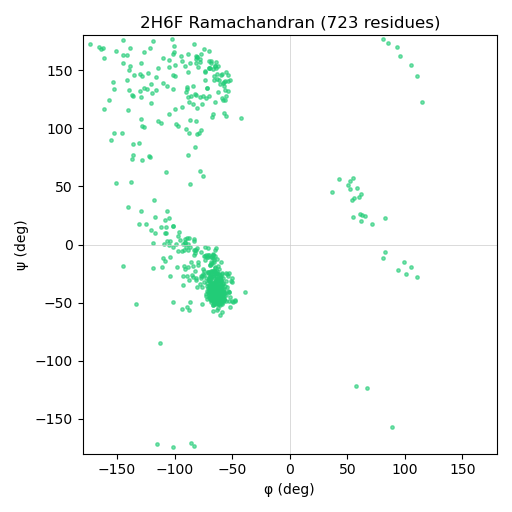399 125.959 2.674 1.00 19.33 227 LEU A CA 1
ATOM 1494 C C . LEU A 1 227 ? 44.326 126.337 3.828 1.00 19.73 227 LEU A C 1
ATOM 1495 O O . LEU A 1 227 ? 44.046 126.039 4.989 1.00 19.66 227 LEU A O 1
ATOM 1500 N N . LYS A 1 228 ? 45.436 126.994 3.505 1.00 20.28 228 LYS A N 1
ATOM 1501 C CA . LYS A 1 228 ? 46.370 127.427 4.535 1.00 20.98 228 LYS A CA 1
ATOM 1502 C C . LYS A 1 228 ? 45.709 128.549 5.333 1.00 20.56 228 LYS A C 1
ATOM 1503 O O . LYS A 1 228 ? 45.839 128.620 6.557 1.00 20.46 228 LYS A O 1
ATOM 1509 N N . GLU A 1 229 ? 44.989 129.417 4.627 1.00 20.19 229 GLU A N 1
ATOM 1510 C CA . GLU A 1 229 ? 44.294 130.536 5.254 1.00 19.83 229 GLU A CA 1
ATOM 1511 C C . GLU A 1 229 ? 43.136 130.065 6.135 1.00 19.10 229 GLU A C 1
ATOM 1512 O O . GLU A 1 229 ? 42.955 130.556 7.248 1.00 19.26 229 GLU A O 1
ATOM 1518 N N . ASP A 1 230 ? 42.352 129.116 5.634 1.00 17.93 230 ASP A N 1
ATOM 1519 C CA . ASP A 1 230 ? 41.235 128.572 6.403 1.00 16.89 230 ASP A CA 1
ATOM 1520 C C . ASP A 1 230 ? 40.962 127.149 5.943 1.00 16.41 230 ASP A C 1
ATOM 1521 O O . ASP A 1 230 ? 40.259 126.926 4.956 1.00 16.13 230 ASP A O 1
ATOM 1526 N N . VAL A 1 231 ? 41.524 126.190 6.671 1.00 15.84 231 VAL A N 1
ATOM 1527 C CA . VAL A 1 231 ? 41.377 124.780 6.340 1.00 15.28 231 VAL A CA 1
ATOM 1528 C C . VAL A 1 231 ? 39.939 124.282 6.512 1.00 14.97 231 VAL A C 1
ATOM 1529 O O . VAL A 1 231 ? 39.615 123.160 6.121 1.00 15.03 231 VAL A O 1
ATOM 1533 N N . ARG A 1 232 ? 39.080 125.120 7.084 1.00 14.44 232 ARG A N 1
ATOM 1534 C CA . ARG A 1 232 ? 37.678 124.755 7.284 1.00 14.23 232 ARG A CA 1
ATOM 1535 C C . ARG A 1 232 ? 36.804 125.269 6.142 1.00 14.20 232 ARG A C 1
ATOM 1536 O O . ARG A 1 232 ? 35.583 125.118 6.176 1.00 14.51 232 ARG A O 1
ATOM 1544 N N . ASN A 1 233 ? 37.418 125.878 5.131 1.00 13.69 233 ASN A N 1
ATOM 1545 C CA . ASN A 1 233 ? 36.643 126.406 4.011 1.00 13.36 233 ASN A CA 1
ATOM 1546 C C . ASN A 1 233 ? 36.217 125.274 3.088 1.00 13.07 233 ASN A C 1
ATOM 1547 O O . ASN A 1 233 ? 36.986 124.820 2.238 1.00 12.90 233 ASN A O 1
ATOM 1552 N N . ASN A 1 234 ? 34.977 124.829 3.252 1.00 12.52 234 ASN A N 1
ATOM 1553 C CA . ASN A 1 234 ? 34.457 123.727 2.456 1.00 12.04 234 ASN A CA 1
ATOM 1554 C C . ASN A 1 234 ? 34.451 124.002 0.952 1.00 12.03 234 ASN A C 1
ATOM 1555 O O . ASN A 1 234 ? 34.555 123.075 0.147 1.00 12.38 234 ASN A O 1
ATOM 1560 N N . SER A 1 235 ? 34.328 125.269 0.573 1.00 11.97 235 SER A N 1
ATOM 1561 C CA . SER A 1 235 ? 34.319 125.626 -0.842 1.00 11.87 235 SER A CA 1
ATOM 1562 C C . SER A 1 235 ? 35.663 125.311 -1.486 1.00 12.36 235 SER A C 1
ATOM 1563 O O . SER A 1 235 ? 35.730 124.973 -2.669 1.00 12.48 235 SER A O 1
ATOM 1566 N N . VAL A 1 236 ? 36.731 125.430 -0.705 1.00 12.76 236 VAL A N 1
ATOM 1567 C CA . VAL A 1 236 ? 38.069 125.164 -1.214 1.00 13.22 236 VAL A CA 1
ATOM 1568 C C . VAL A 1 236 ? 38.315 123.662 -1.336 1.00 12.93 236 VAL A C 1
ATOM 1569 O O . VAL A 1 236 ? 38.975 123.210 -2.273 1.00 13.16 236 VAL A O 1
ATOM 1573 N N . TRP A 1 237 ? 37.782 122.884 -0.398 1.00 12.92 237 TRP A N 1
ATOM 1574 C CA . TRP A 1 237 ? 37.931 121.437 -0.483 1.00 12.66 237 TRP A CA 1
ATOM 1575 C C . TRP A 1 237 ? 37.172 120.964 -1.722 1.00 12.52 237 TRP A C 1
ATOM 1576 O O . TRP A 1 237 ? 37.600 120.041 -2.411 1.00 12.86 237 TRP A O 1
ATOM 1587 N N . ASN A 1 238 ? 36.037 121.596 -2.014 1.00 12.45 238 ASN A N 1
ATOM 1588 C CA . ASN A 1 238 ? 35.286 121.216 -3.200 1.00 12.74 238 ASN A CA 1
ATOM 1589 C C . ASN A 1 238 ? 36.106 121.554 -4.443 1.00 12.77 238 ASN A C 1
ATOM 1590 O O . ASN A 1 238 ? 36.124 120.792 -5.411 1.00 12.94 238 ASN A O 1
ATOM 1595 N N . GLN A 1 239 ? 36.783 122.699 -4.420 1.00 13.05 239 GLN A N 1
ATOM 1596 C CA . GLN A 1 239 ? 37.594 123.092 -5.566 1.00 13.29 239 GLN A CA 1
ATOM 1597 C C . GLN A 1 239 ? 38.750 122.111 -5.729 1.00 13.79 239 GLN A C 1
ATOM 1598 O O . GLN A 1 239 ? 39.182 121.838 -6.848 1.00 13.29 239 GLN A O 1
ATOM 1604 N N . ARG A 1 240 ? 39.250 121.586 -4.612 1.00 13.70 240 ARG A N 1
ATOM 1605 C CA . ARG A 1 240 ? 40.344 120.621 -4.665 1.00 13.87 240 ARG A CA 1
ATOM 1606 C C . ARG A 1 240 ? 39.887 119.394 -5.452 1.00 14.09 240 ARG A C 1
ATOM 1607 O O . ARG A 1 240 ? 40.591 118.925 -6.348 1.00 14.04 240 ARG A O 1
ATOM 1615 N N . TYR A 1 241 ? 38.705 118.875 -5.126 1.00 13.85 241 TYR A N 1
ATOM 1616 C CA . TYR A 1 241 ? 38.180 117.716 -5.834 1.00 13.90 241 TYR A CA 1
ATOM 1617 C C . TYR A 1 241 ? 37.981 118.057 -7.309 1.00 14.08 241 TYR A C 1
ATOM 1618 O O . TYR A 1 241 ? 38.313 117.269 -8.197 1.00 13.95 241 TYR A O 1
ATOM 1627 N N . PHE A 1 242 ? 37.433 119.243 -7.559 1.00 14.24 242 PHE A N 1
ATOM 1628 C CA . PHE A 1 242 ? 37.176 119.718 -8.914 1.00 15.13 242 PHE A CA 1
ATOM 1629 C C . PHE A 1 242 ? 38.444 119.703 -9.771 1.00 15.19 242 PHE A C 1
ATOM 1630 O O . PHE A 1 242 ? 38.440 119.192 -10.894 1.00 15.24 242 PHE A O 1
ATOM 1638 N N . VAL A 1 243 ? 39.527 120.257 -9.238 1.00 15.54 243 VAL A N 1
ATOM 1639 C CA . VAL A 1 243 ? 40.789 120.317 -9.972 1.00 16.01 243 VAL A CA 1
ATOM 1640 C C . VAL A 1 243 ? 41.410 118.948 -10.229 1.00 16.28 243 VAL A C 1
ATOM 1641 O O . VAL A 1 243 ? 41.772 118.624 -11.361 1.00 16.57 243 VAL A O 1
ATOM 1645 N N . ILE A 1 244 ? 41.531 118.143 -9.182 1.00 16.64 244 ILE A N 1
ATOM 1646 C CA . ILE A 1 244 ? 42.144 116.829 -9.322 1.00 16.83 244 ILE A CA 1
ATOM 1647 C C . ILE A 1 244 ? 41.361 115.878 -10.222 1.00 17.50 244 ILE A C 1
ATOM 1648 O O . ILE A 1 244 ? 41.941 115.216 -11.085 1.00 17.54 244 ILE A O 1
ATOM 1653 N N . SER A 1 245 ? 40.047 115.812 -10.042 1.00 17.82 245 SER A N 1
ATOM 1654 C CA . SER A 1 245 ? 39.233 114.918 -10.857 1.00 18.75 245 SER A CA 1
ATOM 1655 C C . SER A 1 245 ? 39.284 115.279 -12.342 1.00 19.17 245 SER A C 1
ATOM 1656 O O . SER A 1 245 ? 39.155 114.408 -13.204 1.00 19.35 245 SER A O 1
ATOM 1659 N N . ASN A 1 246 ? 39.486 116.558 -12.639 1.00 19.77 246 ASN A N 1
ATOM 1660 C CA . ASN A 1 246 ? 39.528 117.014 -14.025 1.00 20.50 246 ASN A CA 1
ATOM 1661 C C . ASN A 1 246 ? 40.914 117.085 -14.651 1.00 20.76 246 ASN A C 1
ATOM 1662 O O . ASN A 1 246 ? 41.043 117.371 -15.844 1.00 21.34 246 ASN A O 1
ATOM 1667 N N . THR A 1 247 ? 41.949 116.835 -13.857 1.00 20.86 247 THR A N 1
ATOM 1668 C CA . THR A 1 247 ? 43.311 116.868 -14.372 1.00 20.89 247 THR A CA 1
ATOM 1669 C C . THR A 1 247 ? 43.937 115.476 -14.355 1.00 21.22 247 THR A C 1
ATOM 1670 O O . THR A 1 247 ? 43.906 114.768 -15.361 1.00 21.81 247 THR A O 1
ATOM 1674 N N . THR A 1 248 ? 44.493 115.083 -13.214 1.00 21.58 248 THR A N 1
ATOM 1675 C CA . THR A 1 248 ? 45.124 113.773 -13.087 1.00 21.76 248 THR A CA 1
ATOM 1676 C C . THR A 1 248 ? 44.115 112.661 -12.831 1.00 21.94 248 THR A C 1
ATOM 1677 O O . THR A 1 248 ? 44.323 111.516 -13.237 1.00 22.14 248 THR A O 1
ATOM 1681 N N . GLY A 1 249 ? 43.021 113.004 -12.159 1.00 21.77 249 GLY A N 1
ATOM 1682 C CA . GLY A 1 249 ? 42.023 112.009 -11.821 1.00 21.43 249 GLY A CA 1
ATOM 1683 C C . GLY A 1 249 ? 42.486 111.371 -10.524 1.00 21.34 249 GLY A C 1
ATOM 1684 O O . GLY A 1 249 ? 43.592 111.659 -10.064 1.00 21.54 249 GLY A O 1
ATOM 1685 N N . TYR A 1 250 ? 41.661 110.515 -9.931 1.00 21.24 250 TYR A N 1
ATOM 1686 C CA . TYR A 1 250 ? 42.028 109.858 -8.680 1.00 21.40 250 TYR A CA 1
ATOM 1687 C C . TYR A 1 250 ? 42.387 108.386 -8.858 1.00 22.32 250 TYR A C 1
ATOM 1688 O O . TYR A 1 250 ? 42.660 107.693 -7.880 1.00 21.97 250 TYR A O 1
ATOM 1697 N N . ASN A 1 251 ? 42.380 107.907 -10.098 1.00 23.29 251 ASN A N 1
ATOM 1698 C CA . ASN A 1 251 ? 42.717 106.512 -10.357 1.00 24.36 251 ASN A CA 1
ATOM 1699 C C . ASN A 1 251 ? 44.217 106.282 -10.234 1.00 24.53 251 ASN A C 1
ATOM 1700 O O . ASN A 1 251 ? 44.664 105.168 -9.963 1.00 25.09 251 ASN A O 1
ATOM 1705 N N . ASP A 1 252 ? 44.993 107.340 -10.439 1.00 24.37 252 ASP A N 1
ATOM 1706 C CA . ASP A 1 252 ? 46.440 107.251 -10.310 1.00 24.05 252 ASP A CA 1
ATOM 1707 C C . ASP A 1 252 ? 46.688 107.019 -8.821 1.00 23.35 252 ASP A C 1
ATOM 1708 O O . ASP A 1 252 ? 46.483 107.919 -8.006 1.00 22.68 252 ASP A O 1
ATOM 1713 N N . ARG A 1 253 ? 47.122 105.815 -8.464 1.00 22.52 253 ARG A N 1
ATOM 1714 C CA . ARG A 1 253 ? 47.350 105.490 -7.061 1.00 21.86 253 ARG A CA 1
ATOM 1715 C C . ARG A 1 253 ? 48.360 106.389 -6.359 1.00 21.35 253 ARG A C 1
ATOM 1716 O O . ARG A 1 253 ? 48.308 106.549 -5.140 1.00 21.13 253 ARG A O 1
ATOM 1724 N N . ALA A 1 254 ? 49.271 106.987 -7.119 1.00 20.93 254 ALA A N 1
ATOM 1725 C CA . ALA A 1 254 ? 50.250 107.885 -6.520 1.00 20.37 254 ALA A CA 1
ATOM 1726 C C . ALA A 1 254 ? 49.522 109.153 -6.073 1.00 19.82 254 ALA A C 1
ATOM 1727 O O . ALA A 1 254 ? 49.773 109.680 -4.990 1.00 19.60 254 ALA A O 1
ATOM 1729 N N . VAL A 1 255 ? 48.609 109.630 -6.914 1.00 19.34 255 VAL A N 1
ATOM 1730 C CA . VAL A 1 255 ? 47.834 110.826 -6.606 1.00 18.72 255 VAL A CA 1
ATOM 1731 C C . VAL A 1 255 ? 46.906 110.561 -5.427 1.00 18.17 255 VAL A C 1
ATOM 1732 O O . VAL A 1 255 ? 46.821 111.368 -4.503 1.00 17.78 255 VAL A O 1
ATOM 1736 N N . LEU A 1 256 ? 46.218 109.424 -5.456 1.00 17.85 256 LEU A N 1
ATOM 1737 C CA . LEU A 1 256 ? 45.303 109.079 -4.377 1.00 17.76 256 LEU A CA 1
ATOM 1738 C C . LEU A 1 256 ? 46.029 109.009 -3.035 1.00 17.78 256 LEU A C 1
ATOM 1739 O O . LEU A 1 256 ? 45.532 109.510 -2.028 1.00 17.40 256 LEU A O 1
ATOM 1744 N N . GLU A 1 257 ? 47.208 108.391 -3.018 1.00 18.06 257 GLU A N 1
ATOM 1745 C CA . GLU A 1 257 ? 47.976 108.285 -1.781 1.00 18.25 257 GLU A CA 1
ATOM 1746 C C . GLU A 1 257 ? 48.386 109.671 -1.289 1.00 17.84 257 GLU A C 1
ATOM 1747 O O . GLU A 1 257 ? 48.335 109.951 -0.092 1.00 17.69 257 GLU A O 1
ATOM 1753 N N . ARG A 1 258 ? 48.787 110.537 -2.215 1.00 17.88 258 ARG A N 1
ATOM 1754 C CA . ARG A 1 258 ? 49.183 111.897 -1.868 1.00 17.97 258 ARG A CA 1
ATOM 1755 C C . ARG A 1 258 ? 48.008 112.606 -1.195 1.00 17.57 258 ARG A C 1
ATOM 1756 O O . ARG A 1 258 ? 48.167 113.281 -0.177 1.00 17.52 258 ARG A O 1
ATOM 1764 N N . GLU A 1 259 ? 46.828 112.445 -1.781 1.00 17.06 259 GLU A N 1
ATOM 1765 C CA . GLU A 1 259 ? 45.624 113.076 -1.257 1.00 16.77 259 GLU A CA 1
ATOM 1766 C C . GLU A 1 259 ? 45.184 112.516 0.090 1.00 16.65 259 GLU A C 1
ATOM 1767 O O . GLU A 1 259 ? 44.778 113.269 0.974 1.00 16.07 259 GLU A O 1
ATOM 1773 N N . VAL A 1 260 ? 45.263 111.200 0.255 1.00 16.80 260 VAL A N 1
ATOM 1774 C CA . VAL A 1 260 ? 44.880 110.596 1.523 1.00 17.42 260 VAL A CA 1
ATOM 1775 C C . VAL A 1 260 ? 45.846 111.043 2.618 1.00 18.07 260 VAL A C 1
ATOM 1776 O O . VAL A 1 260 ? 45.427 111.362 3.728 1.00 17.74 260 VAL A O 1
ATOM 1780 N N . GLN A 1 261 ? 47.139 111.077 2.302 1.00 18.71 261 GLN A N 1
ATOM 1781 C CA . GLN A 1 261 ? 48.147 111.507 3.270 1.00 19.69 261 GLN A CA 1
ATOM 1782 C C . GLN A 1 261 ? 47.916 112.954 3.687 1.00 19.44 261 GLN A C 1
ATOM 1783 O O . GLN A 1 261 ? 47.950 113.285 4.872 1.00 19.52 261 GLN A O 1
ATOM 1789 N N . TYR A 1 262 ? 47.694 113.816 2.701 1.00 19.23 262 TYR A N 1
ATOM 1790 C CA . TYR A 1 262 ? 47.458 115.230 2.959 1.00 19.17 262 TYR A CA 1
ATOM 1791 C C . TYR A 1 262 ? 46.239 115.431 3.852 1.00 18.59 262 TYR A C 1
ATOM 1792 O O . TYR A 1 262 ? 46.283 116.172 4.834 1.00 18.13 262 TYR A O 1
ATOM 1801 N N . THR A 1 263 ? 45.147 114.764 3.500 1.00 17.84 263 THR A N 1
ATOM 1802 C CA . THR A 1 263 ? 43.912 114.882 4.258 1.00 17.35 263 THR A CA 1
ATOM 1803 C C . THR A 1 263 ? 44.077 114.385 5.690 1.00 17.32 263 THR A C 1
ATOM 1804 O O . THR A 1 263 ? 43.580 115.011 6.626 1.00 16.76 263 THR A O 1
ATOM 1808 N N . LEU A 1 264 ? 44.780 113.269 5.863 1.00 17.53 264 LEU A N 1
ATOM 1809 C CA . LEU A 1 264 ? 45.007 112.735 7.201 1.00 18.00 264 LEU A CA 1
ATOM 1810 C C . LEU A 1 264 ? 45.856 113.705 8.017 1.00 18.40 264 LEU A C 1
ATOM 1811 O O . LEU A 1 264 ? 45.664 113.839 9.223 1.00 18.22 264 LEU A O 1
ATOM 1816 N N . GLU A 1 265 ? 46.792 114.384 7.360 1.00 19.17 265 GLU A N 1
ATOM 1817 C CA . GLU A 1 265 ? 47.632 115.355 8.052 1.00 20.14 265 GLU A CA 1
ATOM 1818 C C . GLU A 1 265 ? 46.776 116.527 8.525 1.00 19.76 265 GLU A C 1
ATOM 1819 O O . GLU A 1 265 ? 46.972 117.048 9.623 1.00 19.56 265 GLU A O 1
ATOM 1825 N N . MET A 1 266 ? 45.824 116.941 7.694 1.00 19.22 266 MET A N 1
ATOM 1826 C CA . MET A 1 266 ? 44.948 118.049 8.053 1.00 19.10 266 MET A CA 1
ATOM 1827 C C . MET A 1 266 ? 44.027 117.649 9.201 1.00 18.91 266 MET A C 1
ATOM 1828 O O . MET A 1 266 ? 43.730 118.458 10.079 1.00 18.62 266 MET A O 1
ATOM 1833 N N . ILE A 1 267 ? 43.584 116.397 9.192 1.00 18.76 267 ILE A N 1
ATOM 1834 C CA . ILE A 1 267 ? 42.716 115.894 10.248 1.00 19.15 267 ILE A CA 1
ATOM 1835 C C . ILE A 1 267 ? 43.466 115.878 11.579 1.00 19.87 267 ILE A C 1
ATOM 1836 O O . ILE A 1 267 ? 42.910 116.221 12.620 1.00 20.12 267 ILE A O 1
ATOM 1841 N N . LYS A 1 268 ? 44.734 115.485 11.542 1.00 20.73 268 LYS A N 1
ATOM 1842 C CA . LYS A 1 268 ? 45.537 115.438 12.756 1.00 21.50 268 LYS A CA 1
ATOM 1843 C C . LYS A 1 268 ? 45.724 116.838 13.337 1.00 21.20 268 LYS A C 1
ATOM 1844 O O . LYS A 1 268 ? 45.727 117.019 14.556 1.00 21.56 268 LYS A O 1
ATOM 1850 N N . LEU A 1 269 ? 45.870 117.826 12.461 1.00 20.81 269 LEU A N 1
ATOM 1851 C CA . LEU A 1 269 ? 46.050 119.209 12.892 1.00 20.41 269 LEU A CA 1
ATOM 1852 C C . LEU A 1 269 ? 44.768 119.807 13.463 1.00 19.98 269 LEU A C 1
ATOM 1853 O O . LEU A 1 269 ? 44.802 120.542 14.451 1.00 19.85 269 LEU A O 1
ATOM 1858 N N . VAL A 1 270 ? 43.640 119.496 12.830 1.00 18.92 270 VAL A N 1
ATOM 1859 C CA . VAL A 1 270 ? 42.340 120.008 13.263 1.00 17.96 270 VAL A CA 1
ATOM 1860 C C . VAL A 1 270 ? 41.333 118.855 13.224 1.00 17.60 270 VAL A C 1
ATOM 1861 O O . VAL A 1 270 ? 40.504 118.767 12.316 1.00 17.16 270 VAL A O 1
ATOM 1865 N N . PRO A 1 271 ? 41.392 117.961 14.224 1.00 17.41 271 PRO A N 1
ATOM 1866 C CA . PRO A 1 271 ? 40.529 116.784 14.364 1.00 17.17 271 PRO A CA 1
ATOM 1867 C C . PRO A 1 271 ? 39.024 116.989 14.245 1.00 16.68 271 PRO A C 1
ATOM 1868 O O . PRO A 1 271 ? 38.311 116.071 13.843 1.00 16.39 271 PRO A O 1
ATOM 1872 N N . HIS A 1 272 ? 38.534 118.173 14.598 1.00 16.10 272 HIS A N 1
ATOM 1873 C CA . HIS A 1 272 ? 37.099 118.419 14.523 1.00 15.83 272 HIS A CA 1
ATOM 1874 C C . HIS A 1 272 ? 36.637 119.216 13.308 1.00 15.67 272 HIS A C 1
ATOM 1875 O O . HIS A 1 272 ? 35.516 119.722 13.285 1.00 15.80 272 HIS A O 1
ATOM 1882 N N . ASN A 1 273 ? 37.497 119.325 12.299 1.00 15.10 273 ASN A N 1
ATOM 1883 C CA . ASN A 1 273 ? 37.138 120.031 11.070 1.00 14.62 273 ASN A CA 1
ATOM 1884 C C . ASN A 1 273 ? 36.438 119.022 10.167 1.00 14.49 273 ASN A C 1
ATOM 1885 O O . ASN A 1 273 ? 37.075 118.132 9.606 1.00 14.35 273 ASN A O 1
ATOM 1890 N N . GLU A 1 274 ? 35.123 119.163 10.025 1.00 14.03 274 GLU A N 1
ATOM 1891 C CA . GLU A 1 274 ? 34.350 118.225 9.221 1.00 13.94 274 GLU A CA 1
ATOM 1892 C C . GLU A 1 274 ? 34.714 118.146 7.742 1.00 13.41 274 GLU A C 1
ATOM 1893 O O . GLU A 1 274 ? 34.632 117.073 7.149 1.00 13.21 274 GLU A O 1
ATOM 1899 N N . SER A 1 275 ? 35.111 119.265 7.145 1.00 13.18 275 SER A N 1
ATOM 1900 C CA . SER A 1 275 ? 35.451 119.271 5.723 1.00 12.90 275 SER A CA 1
ATOM 1901 C C . SER A 1 275 ? 36.522 118.258 5.323 1.00 12.91 275 SER A C 1
ATOM 1902 O O . SER A 1 275 ? 36.389 117.589 4.298 1.00 12.97 275 SER A O 1
ATOM 1905 N N . ALA A 1 276 ? 37.583 118.149 6.118 1.00 13.19 276 ALA A N 1
ATOM 1906 C CA . ALA A 1 276 ? 38.653 117.202 5.815 1.00 13.34 276 ALA A CA 1
ATOM 1907 C C . ALA A 1 276 ? 38.121 115.772 5.880 1.00 13.31 276 ALA A C 1
ATOM 1908 O O . ALA A 1 276 ? 38.422 114.946 5.018 1.00 13.16 276 ALA A O 1
ATOM 1910 N N . TRP A 1 277 ? 37.328 115.481 6.908 1.00 13.54 277 TRP A N 1
ATOM 1911 C CA . TRP A 1 277 ? 36.745 114.152 7.048 1.00 13.28 277 TRP A CA 1
ATOM 1912 C C . TRP A 1 277 ? 35.854 113.821 5.853 1.00 13.06 277 TRP A C 1
ATOM 1913 O O . TRP A 1 277 ? 35.878 112.703 5.339 1.00 13.12 277 TRP A O 1
ATOM 1924 N N . ASN A 1 278 ? 35.061 114.793 5.413 1.00 12.61 278 ASN A N 1
ATOM 1925 C CA . ASN A 1 278 ? 34.173 114.570 4.282 1.00 12.41 278 ASN A CA 1
ATOM 1926 C C . ASN A 1 278 ? 34.930 114.359 2.981 1.00 11.66 278 ASN A C 1
ATOM 1927 O O . ASN A 1 278 ? 34.493 113.594 2.127 1.00 11.91 278 ASN A O 1
ATOM 1932 N N . TYR A 1 279 ? 36.066 115.033 2.834 1.00 12.01 279 TYR A N 1
ATOM 1933 C CA . TYR A 1 279 ? 36.872 114.885 1.629 1.00 12.49 279 TYR A CA 1
ATOM 1934 C C . TYR A 1 279 ? 37.514 113.500 1.628 1.00 12.52 279 TYR A C 1
ATOM 1935 O O . TYR A 1 279 ? 37.585 112.845 0.589 1.00 12.17 279 TYR A O 1
ATOM 1944 N N . LEU A 1 280 ? 37.978 113.057 2.794 1.00 13.02 280 LEU A N 1
ATOM 1945 C CA . LEU A 1 280 ? 38.592 111.737 2.893 1.00 13.68 280 LEU A CA 1
ATOM 1946 C C . LEU A 1 280 ? 37.588 110.682 2.433 1.00 13.90 280 LEU A C 1
ATOM 1947 O O . LEU A 1 280 ? 37.917 109.794 1.650 1.00 13.70 280 LEU A O 1
ATOM 1952 N N . LYS A 1 281 ? 36.354 110.781 2.913 1.00 14.04 281 LYS A N 1
ATOM 1953 C CA . LYS A 1 281 ? 35.335 109.820 2.515 1.00 14.77 281 LYS A CA 1
ATOM 1954 C C . LYS A 1 281 ? 35.008 109.990 1.033 1.00 14.62 281 LYS A C 1
ATOM 1955 O O . LYS A 1 281 ? 34.838 109.014 0.306 1.00 14.67 281 LYS A O 1
ATOM 1961 N N . GLY A 1 282 ? 34.936 111.241 0.590 1.00 14.48 282 GLY A N 1
ATOM 1962 C CA . GLY A 1 282 ? 34.616 111.520 -0.799 1.00 14.37 282 GLY A CA 1
ATOM 1963 C C . GLY A 1 282 ? 35.540 110.910 -1.837 1.00 14.57 282 GLY A C 1
ATOM 1964 O O . GLY A 1 282 ? 35.078 110.432 -2.873 1.00 14.87 282 GLY A O 1
ATOM 1965 N N . ILE A 1 283 ? 36.841 110.916 -1.572 1.00 14.56 283 ILE A N 1
ATOM 1966 C CA . ILE A 1 283 ? 37.785 110.369 -2.539 1.00 14.73 283 ILE A CA 1
ATOM 1967 C C . ILE A 1 283 ? 37.959 108.856 -2.459 1.00 15.19 283 ILE A C 1
ATOM 1968 O O . ILE A 1 283 ? 38.651 108.270 -3.289 1.00 15.71 283 ILE A O 1
ATOM 1973 N N . LEU A 1 284 ? 37.317 108.222 -1.481 1.00 15.53 284 LEU A N 1
ATOM 1974 C CA . LEU A 1 284 ? 37.433 106.773 -1.310 1.00 15.65 284 LEU A CA 1
ATOM 1975 C C . LEU A 1 284 ? 36.121 106.004 -1.434 1.00 16.21 284 LEU A C 1
ATOM 1976 O O . LEU A 1 284 ? 36.123 104.798 -1.680 1.00 16.03 284 LEU A O 1
ATOM 1981 N N . GLN A 1 285 ? 35.000 106.698 -1.274 1.00 16.70 285 GLN A N 1
ATOM 1982 C CA . GLN A 1 285 ? 33.690 106.053 -1.302 1.00 17.62 285 GLN A CA 1
ATOM 1983 C C . GLN A 1 285 ? 33.270 105.267 -2.541 1.00 18.84 285 GLN A C 1
ATOM 1984 O O . GLN A 1 285 ? 32.667 104.202 -2.416 1.00 19.27 285 GLN A O 1
ATOM 1990 N N . ASP A 1 286 ? 33.573 105.768 -3.730 1.00 20.11 286 ASP A N 1
ATOM 1991 C CA . ASP A 1 286 ? 33.153 105.058 -4.933 1.00 21.48 286 ASP A CA 1
ATOM 1992 C C . ASP A 1 286 ? 33.791 103.683 -5.087 1.00 21.28 286 ASP A C 1
ATOM 1993 O O . ASP A 1 286 ? 33.131 102.736 -5.512 1.00 21.27 286 ASP A O 1
ATOM 1998 N N . ARG A 1 287 ? 35.067 103.565 -4.743 1.00 21.24 287 ARG A N 1
ATOM 1999 C CA . ARG A 1 287 ? 35.739 102.275 -4.833 1.00 21.29 287 ARG A CA 1
ATOM 2000 C C . ARG A 1 287 ? 35.299 101.414 -3.653 1.00 20.72 287 ARG A C 1
ATOM 2001 O O . ARG A 1 287 ? 35.252 100.188 -3.747 1.00 20.73 287 ARG A O 1
ATOM 2009 N N . GLY A 1 288 ? 34.965 102.070 -2.546 1.00 19.98 288 GLY A N 1
ATOM 2010 C CA . GLY A 1 288 ? 34.531 101.355 -1.360 1.00 19.45 288 GLY A CA 1
ATOM 2011 C C . GLY A 1 288 ? 35.517 101.543 -0.226 1.00 19.16 288 GLY A C 1
ATOM 2012 O O . GLY A 1 288 ? 36.700 101.230 -0.366 1.00 18.33 288 GLY A O 1
ATOM 2013 N N . LEU A 1 289 ? 35.037 102.051 0.904 1.00 18.68 289 LEU A N 1
ATOM 2014 C CA . LEU A 1 289 ? 35.902 102.282 2.051 1.00 18.89 289 LEU A CA 1
ATOM 2015 C C . LEU A 1 289 ? 36.573 101.006 2.555 1.00 19.15 289 LEU A C 1
ATOM 2016 O O . LEU A 1 289 ? 37.663 101.062 3.123 1.00 19.41 289 LEU A O 1
ATOM 2021 N N . SER A 1 290 ? 35.933 99.861 2.342 1.00 19.11 290 SER A N 1
ATOM 2022 C CA . SER A 1 290 ? 36.493 98.592 2.801 1.00 19.72 290 SER A CA 1
ATOM 2023 C C . SER A 1 290 ? 37.682 98.144 1.958 1.00 20.02 290 SER A C 1
ATOM 2024 O O . SER A 1 290 ? 38.376 97.192 2.317 1.00 20.35 290 SER A O 1
ATOM 2027 N N . LYS A 1 291 ? 37.917 98.829 0.842 1.00 20.30 291 LYS A N 1
ATOM 2028 C CA . LYS A 1 291 ? 39.027 98.482 -0.046 1.00 20.72 291 LYS A CA 1
ATOM 2029 C C . LYS A 1 291 ? 40.358 99.043 0.449 1.00 20.28 291 LYS A C 1
ATOM 2030 O O . LYS A 1 291 ? 41.405 98.797 -0.157 1.00 20.13 291 LYS A O 1
ATOM 2036 N N . TYR A 1 292 ? 40.319 99.792 1.546 1.00 19.67 292 TYR A N 1
ATOM 2037 C CA . TYR A 1 292 ? 41.523 100.390 2.114 1.00 19.62 292 TYR A CA 1
ATOM 2038 C C . TYR A 1 292 ? 41.718 99.912 3.552 1.00 20.00 292 TYR A C 1
ATOM 2039 O O . TYR A 1 292 ? 41.483 100.650 4.506 1.00 20.06 292 TYR A O 1
ATOM 2048 N N . PRO A 1 293 ? 42.172 98.658 3.717 1.00 20.53 293 PRO A N 1
ATOM 2049 C CA . PRO A 1 293 ? 42.406 98.038 5.025 1.00 20.89 293 PRO A CA 1
ATOM 2050 C C . PRO A 1 293 ? 43.321 98.778 5.999 1.00 21.17 293 PRO A C 1
ATOM 2051 O O . PRO A 1 293 ? 43.084 98.763 7.208 1.00 21.42 293 PRO A O 1
ATOM 2055 N N . ASN A 1 294 ? 44.363 99.425 5.489 1.00 21.19 294 ASN A N 1
ATOM 2056 C CA . ASN A 1 294 ? 45.277 100.145 6.368 1.00 21.57 294 ASN A CA 1
ATOM 2057 C C . ASN A 1 294 ? 44.641 101.379 6.994 1.00 21.65 294 ASN A C 1
ATOM 2058 O O . ASN A 1 294 ? 45.022 101.789 8.090 1.00 21.67 294 ASN A O 1
ATOM 2063 N N . LEU A 1 295 ? 43.675 101.974 6.302 1.00 21.87 295 LEU A N 1
ATOM 2064 C CA . LEU A 1 295 ? 43.008 103.159 6.825 1.00 22.04 295 LEU A CA 1
ATOM 2065 C C . LEU A 1 295 ? 42.239 102.813 8.094 1.00 22.24 295 LEU A C 1
ATOM 2066 O O . LEU A 1 295 ? 42.232 103.580 9.055 1.00 22.03 295 LEU A O 1
ATOM 2071 N N . LEU A 1 296 ? 41.596 101.650 8.094 1.00 22.65 296 LEU A N 1
ATOM 2072 C CA . LEU A 1 296 ? 40.834 101.210 9.256 1.00 23.53 296 LEU A CA 1
ATOM 2073 C C . LEU A 1 296 ? 41.747 101.099 10.472 1.00 24.48 296 LEU A C 1
ATOM 2074 O O . LEU A 1 296 ? 41.421 101.585 11.553 1.00 24.22 296 LEU A O 1
ATOM 2079 N N . ASN A 1 297 ? 42.896 100.459 10.282 1.00 25.78 297 ASN A N 1
ATOM 2080 C CA . ASN A 1 297 ? 43.862 100.278 11.360 1.00 27.27 297 ASN A CA 1
ATOM 2081 C C . ASN A 1 297 ? 44.341 101.610 11.923 1.00 27.98 297 ASN A C 1
ATOM 2082 O O . ASN A 1 297 ? 44.407 101.791 13.139 1.00 27.94 297 ASN A O 1
ATOM 2087 N N . GLN A 1 298 ? 44.676 102.541 11.037 1.00 28.71 298 GLN A N 1
ATOM 2088 C CA . GLN A 1 298 ? 45.150 103.848 11.466 1.00 29.93 298 GLN A CA 1
ATOM 2089 C C . GLN A 1 298 ? 44.097 104.607 12.261 1.00 30.42 298 GLN A C 1
ATOM 2090 O O . GLN A 1 298 ? 44.408 105.223 13.280 1.00 30.26 298 GLN A O 1
ATOM 2096 N N . LEU A 1 299 ? 42.850 104.561 11.803 1.00 30.88 299 LEU A N 1
ATOM 2097 C CA . LEU A 1 299 ? 41.776 105.256 12.500 1.00 31.75 299 LEU A CA 1
ATOM 2098 C C . LEU A 1 299 ? 41.499 104.620 13.859 1.00 32.89 299 LEU A C 1
ATOM 2099 O O . LEU A 1 299 ? 41.173 105.315 14.822 1.00 32.96 299 LEU A O 1
ATOM 2104 N N . LEU A 1 300 ? 41.631 103.300 13.934 1.00 34.35 300 LEU A N 1
ATOM 2105 C CA . LEU A 1 300 ? 41.402 102.588 15.186 1.00 36.28 300 LEU A CA 1
ATOM 2106 C C . LEU A 1 300 ? 42.459 102.951 16.225 1.00 37.82 300 LEU A C 1
ATOM 2107 O O . LEU A 1 300 ? 42.205 102.879 17.428 1.00 37.96 300 LEU A O 1
ATOM 2112 N N . ASP A 1 301 ? 43.641 103.343 15.759 1.00 39.58 301 ASP A N 1
ATOM 2113 C CA . ASP A 1 301 ? 44.725 103.718 16.662 1.00 41.52 301 ASP A CA 1
ATOM 2114 C C . ASP A 1 301 ? 44.516 105.118 17.228 1.00 42.58 301 ASP A C 1
ATOM 2115 O O . ASP A 1 301 ? 44.882 105.395 18.370 1.00 42.82 301 ASP A O 1
ATOM 2120 N N . LEU A 1 302 ? 43.926 105.997 16.425 1.00 43.84 302 LEU A N 1
ATOM 2121 C CA . LEU A 1 302 ? 43.672 107.372 16.841 1.00 45.06 302 LEU A CA 1
ATOM 2122 C C . LEU A 1 302 ? 42.380 107.517 17.636 1.00 45.76 302 LEU A C 1
ATOM 2123 O O . LEU A 1 302 ? 42.185 108.509 18.337 1.00 45.96 302 LEU A O 1
ATOM 2128 N N . GLN A 1 303 ? 41.503 106.526 17.528 1.00 46.60 303 GLN A N 1
ATOM 2129 C CA . GLN A 1 303 ? 40.221 106.561 18.222 1.00 47.34 303 GLN A CA 1
ATOM 2130 C C . GLN A 1 303 ? 40.339 106.840 19.721 1.00 47.68 303 GLN A C 1
ATOM 2131 O O . GLN A 1 303 ? 39.711 107.765 20.235 1.00 47.74 303 GLN A O 1
ATOM 2137 N N . PRO A 1 304 ? 41.155 106.051 20.442 1.00 47.90 304 PRO A N 1
ATOM 2138 C CA . PRO A 1 304 ? 41.320 106.250 21.886 1.00 47.94 304 PRO A CA 1
ATOM 2139 C C . PRO A 1 304 ? 41.708 107.667 22.306 1.00 47.82 304 PRO A C 1
ATOM 2140 O O . PRO A 1 304 ? 41.393 108.096 23.416 1.00 47.95 304 PRO A O 1
ATOM 2144 N N . SER A 1 305 ? 42.385 108.392 21.421 1.00 47.53 305 SER A N 1
ATOM 2145 C CA . SER A 1 305 ? 42.807 109.754 21.726 1.00 47.13 305 SER A CA 1
ATOM 2146 C C . SER A 1 305 ? 42.014 110.800 20.946 1.00 46.65 305 SER A C 1
ATOM 2147 O O . SER A 1 305 ? 42.062 111.988 21.265 1.00 46.81 305 SER A O 1
ATOM 2150 N N . HIS A 1 306 ? 41.287 110.356 19.926 1.00 45.89 306 HIS A N 1
ATOM 2151 C CA . HIS A 1 306 ? 40.490 111.263 19.106 1.00 44.88 306 HIS A CA 1
ATOM 2152 C C . HIS A 1 306 ? 39.122 110.664 18.789 1.00 43.52 306 HIS A C 1
ATOM 2153 O O . HIS A 1 306 ? 38.733 110.568 17.626 1.00 43.55 306 HIS A O 1
ATOM 2160 N N . SER A 1 307 ? 38.396 110.264 19.829 1.00 41.73 307 SER A N 1
ATOM 2161 C CA . SER A 1 307 ? 37.072 109.674 19.655 1.00 39.75 307 SER A CA 1
ATOM 2162 C C . SER A 1 307 ? 36.018 110.722 19.325 1.00 38.00 307 SER A C 1
ATOM 2163 O O . SER A 1 307 ? 35.037 110.882 20.055 1.00 38.05 307 SER A O 1
ATOM 2166 N N . SER A 1 308 ? 36.224 111.436 18.222 1.00 35.50 308 SER A N 1
ATOM 2167 C CA . SER A 1 308 ? 35.280 112.459 17.792 1.00 32.82 308 SER A CA 1
ATOM 2168 C C . SER A 1 308 ? 34.135 111.777 17.056 1.00 30.83 308 SER A C 1
ATOM 2169 O O . SER A 1 308 ? 34.260 110.632 16.621 1.00 30.33 308 SER A O 1
ATOM 2172 N N . PRO A 1 309 ? 32.999 112.470 16.908 1.00 28.83 309 PRO A N 1
ATOM 2173 C CA . PRO A 1 309 ? 31.882 111.844 16.200 1.00 27.04 309 PRO A CA 1
ATOM 2174 C C . PRO A 1 309 ? 32.246 111.566 14.743 1.00 25.12 309 PRO A C 1
ATOM 2175 O O . PRO A 1 309 ? 31.714 110.646 14.126 1.00 24.20 309 PRO A O 1
ATOM 2179 N N . TYR A 1 310 ? 33.170 112.357 14.204 1.00 23.45 310 TYR A N 1
ATOM 2180 C CA . TYR A 1 310 ? 33.596 112.198 12.818 1.00 21.91 310 TYR A CA 1
ATOM 2181 C C . TYR A 1 310 ? 34.378 110.907 12.612 1.00 20.52 310 TYR A C 1
ATOM 2182 O O . TYR A 1 310 ? 34.175 110.203 11.626 1.00 19.47 310 TYR A O 1
ATOM 2191 N N . LEU A 1 311 ? 35.273 110.599 13.543 1.00 19.33 311 LEU A N 1
ATOM 2192 C CA . LEU A 1 311 ? 36.064 109.381 13.440 1.00 18.39 311 LEU A CA 1
ATOM 2193 C C . LEU A 1 311 ? 35.175 108.157 13.653 1.00 17.61 311 LEU A C 1
ATOM 2194 O O . LEU A 1 311 ? 35.259 107.183 12.905 1.00 16.87 311 LEU A O 1
ATOM 2199 N N . ILE A 1 312 ? 34.318 108.215 14.669 1.00 16.68 312 ILE A N 1
ATOM 2200 C CA . ILE A 1 312 ? 33.419 107.105 14.971 1.00 16.23 312 ILE A CA 1
ATOM 2201 C C . ILE A 1 312 ? 32.466 106.834 13.810 1.00 15.39 312 ILE A C 1
ATOM 2202 O O . ILE A 1 312 ? 32.206 105.678 13.465 1.00 14.77 312 ILE A O 1
ATOM 2207 N N . ALA A 1 313 ? 31.944 107.897 13.205 1.00 15.16 313 ALA A N 1
ATOM 2208 C CA . ALA A 1 313 ? 31.036 107.737 12.075 1.00 14.72 313 ALA A CA 1
ATOM 2209 C C . ALA A 1 313 ? 31.780 107.131 10.886 1.00 14.47 313 ALA A C 1
ATOM 2210 O O . ALA A 1 313 ? 31.230 106.303 10.158 1.00 14.34 313 ALA A O 1
ATOM 2212 N N . PHE A 1 314 ? 33.034 107.533 10.697 1.00 14.38 314 PHE A N 1
ATOM 2213 C CA . PHE A 1 314 ? 33.821 107.008 9.589 1.00 14.39 314 PHE A CA 1
ATOM 2214 C C . PHE A 1 314 ? 34.026 105.506 9.784 1.00 14.40 314 PHE A C 1
ATOM 2215 O O . PHE A 1 314 ? 33.991 104.740 8.823 1.00 14.37 314 PHE A O 1
ATOM 2223 N N . LEU A 1 315 ? 34.234 105.088 11.031 1.00 14.29 315 LEU A N 1
ATOM 2224 C CA . LEU A 1 315 ? 34.413 103.671 11.326 1.00 14.45 315 LEU A CA 1
ATOM 2225 C C . LEU A 1 315 ? 33.153 102.901 10.945 1.00 14.25 315 LEU A C 1
ATOM 2226 O O . LEU A 1 315 ? 33.230 101.821 10.367 1.00 13.99 315 LEU A O 1
ATOM 2231 N N . VAL A 1 316 ? 31.990 103.456 11.273 1.00 14.07 316 VAL A N 1
ATOM 2232 C CA . VAL A 1 316 ? 30.738 102.798 10.928 1.00 14.01 316 VAL A CA 1
ATOM 2233 C C . VAL A 1 316 ? 30.633 102.697 9.411 1.00 14.32 316 VAL A C 1
ATOM 2234 O O . VAL A 1 316 ? 30.210 101.671 8.887 1.00 14.29 316 VAL A O 1
ATOM 2238 N N . ASP A 1 317 ? 31.032 103.758 8.712 1.00 14.83 317 ASP A N 1
ATOM 2239 C CA . ASP A 1 317 ? 30.984 103.765 7.251 1.00 15.17 317 ASP A CA 1
ATOM 2240 C C . ASP A 1 317 ? 31.859 102.651 6.680 1.00 14.95 317 ASP A C 1
ATOM 2241 O O . ASP A 1 317 ? 31.489 101.997 5.706 1.00 14.91 317 ASP A O 1
ATOM 2246 N N . ILE A 1 318 ? 33.025 102.441 7.283 1.00 14.60 318 ILE A N 1
ATOM 2247 C CA . ILE A 1 318 ? 33.929 101.387 6.828 1.00 14.61 318 ILE A CA 1
ATOM 2248 C C . ILE A 1 318 ? 33.286 100.021 7.062 1.00 15.07 318 ILE A C 1
ATOM 2249 O O . ILE A 1 318 ? 33.267 99.172 6.169 1.00 14.68 318 ILE A O 1
ATOM 2254 N N . TYR A 1 319 ? 32.748 99.818 8.261 1.00 15.37 319 TYR A N 1
ATOM 2255 C CA . TYR A 1 319 ? 32.105 98.553 8.600 1.00 16.43 319 TYR A CA 1
ATOM 2256 C C . TYR A 1 319 ? 30.933 98.267 7.664 1.00 16.80 319 TYR A C 1
ATOM 2257 O O . TYR A 1 319 ? 30.732 97.127 7.248 1.00 16.68 319 TYR A O 1
ATOM 2266 N N . GLU A 1 320 ? 30.164 99.302 7.326 1.00 17.24 320 GLU A N 1
ATOM 2267 C CA . GLU A 1 320 ? 29.027 99.126 6.423 1.00 17.96 320 GLU A CA 1
ATOM 2268 C C . GLU A 1 320 ? 29.502 98.537 5.099 1.00 17.83 320 GLU A C 1
ATOM 2269 O O . GLU A 1 320 ? 28.918 97.584 4.584 1.00 17.76 320 GLU A O 1
ATOM 2275 N N . ASP A 1 321 ? 30.561 99.119 4.545 1.00 17.80 321 ASP A N 1
ATOM 2276 C CA . ASP A 1 321 ? 31.090 98.654 3.270 1.00 18.07 321 ASP A CA 1
ATOM 2277 C C . ASP A 1 321 ? 31.716 97.270 3.389 1.00 18.06 321 ASP A C 1
ATOM 2278 O O . ASP A 1 321 ? 31.599 96.454 2.479 1.00 17.88 321 ASP A O 1
ATOM 2283 N N . MET A 1 322 ? 32.379 97.005 4.512 1.00 18.26 322 MET A N 1
ATOM 2284 C CA . MET A 1 322 ? 32.999 95.700 4.729 1.00 18.73 322 MET A CA 1
ATOM 2285 C C . MET A 1 322 ? 31.937 94.605 4.690 1.00 19.37 322 MET A C 1
ATOM 2286 O O . MET A 1 322 ? 32.112 93.572 4.039 1.00 19.03 322 MET A O 1
ATOM 2291 N N . LEU A 1 323 ? 30.831 94.840 5.389 1.00 19.88 323 LEU A N 1
ATOM 2292 C CA . LEU A 1 323 ? 29.738 93.876 5.439 1.00 21.35 323 LEU A CA 1
ATOM 2293 C C . LEU A 1 323 ? 29.091 93.708 4.073 1.00 22.96 323 LEU A C 1
ATOM 2294 O O . LEU A 1 323 ? 28.512 92.664 3.771 1.00 22.80 323 LEU A O 1
ATOM 2299 N N . GLU A 1 324 ? 29.201 94.742 3.248 1.00 25.08 324 GLU A N 1
ATOM 2300 C CA . GLU A 1 324 ? 28.624 94.733 1.911 1.00 27.83 324 GLU A CA 1
ATOM 2301 C C . GLU A 1 324 ? 29.507 93.961 0.936 1.00 29.16 324 GLU A C 1
ATOM 2302 O O . GLU A 1 324 ? 29.073 93.606 -0.161 1.00 29.30 324 GLU A O 1
ATOM 2308 N N . ASN A 1 325 ? 30.746 93.700 1.342 1.00 30.62 325 ASN A N 1
ATOM 2309 C CA . ASN A 1 325 ? 31.695 92.987 0.494 1.00 32.42 325 ASN A CA 1
ATOM 2310 C C . ASN A 1 325 ? 32.170 91.662 1.075 1.00 33.55 325 ASN A C 1
ATOM 2311 O O . ASN A 1 325 ? 33.340 91.301 0.945 1.00 33.99 325 ASN A O 1
ATOM 2316 N N . GLN A 1 326 ? 31.252 90.943 1.712 1.00 34.70 326 GLN A N 1
ATOM 2317 C CA . GLN A 1 326 ? 31.550 89.646 2.305 1.00 35.93 326 GLN A CA 1
ATOM 2318 C C . GLN A 1 326 ? 32.881 89.626 3.049 1.00 36.02 326 GLN A C 1
ATOM 2319 O O . GLN A 1 326 ? 33.758 88.815 2.748 1.00 36.19 326 GLN A O 1
ATOM 2325 N N . CYS A 1 327 ? 33.031 90.524 4.016 1.00 35.88 327 CYS A N 1
ATOM 2326 C CA . CYS A 1 327 ? 34.258 90.584 4.797 1.00 35.65 327 CYS A CA 1
ATOM 2327 C C . CYS A 1 327 ? 34.330 89.352 5.688 1.00 35.95 327 CYS A C 1
ATOM 2328 O O . CYS A 1 327 ? 33.341 88.634 5.850 1.00 35.85 327 CYS A O 1
ATOM 2331 N N . ASP A 1 328 ? 35.503 89.102 6.259 1.00 36.11 328 ASP A N 1
ATOM 2332 C CA . ASP A 1 328 ? 35.672 87.962 7.145 1.00 36.23 328 ASP A CA 1
ATOM 2333 C C . ASP A 1 328 ? 35.269 88.430 8.541 1.00 35.69 328 ASP A C 1
ATOM 2334 O O . ASP A 1 328 ? 35.313 89.626 8.832 1.00 35.87 328 ASP A O 1
ATOM 2339 N N . ASN A 1 329 ? 34.873 87.494 9.397 1.00 34.89 329 ASN A N 1
ATOM 2340 C CA . ASN A 1 329 ? 34.452 87.837 10.753 1.00 33.88 329 ASN A CA 1
ATOM 2341 C C . ASN A 1 329 ? 33.234 88.756 10.690 1.00 32.87 329 ASN A C 1
ATOM 2342 O O . ASN A 1 329 ? 33.144 89.742 11.419 1.00 32.41 329 ASN A O 1
ATOM 2347 N N . LYS A 1 330 ? 32.303 88.415 9.804 1.00 31.77 330 LYS A N 1
ATOM 2348 C CA . LYS A 1 330 ? 31.076 89.179 9.604 1.00 30.79 330 LYS A CA 1
ATOM 2349 C C . LYS A 1 330 ? 30.331 89.495 10.901 1.00 29.61 330 LYS A C 1
ATOM 2350 O O . LYS A 1 330 ? 29.950 90.641 11.142 1.00 28.90 330 LYS A O 1
ATOM 2356 N N . GLU A 1 331 ? 30.113 88.478 11.729 1.00 28.41 331 GLU A N 1
ATOM 2357 C CA . GLU A 1 331 ? 29.402 88.672 12.989 1.00 27.25 331 GLU A CA 1
ATOM 2358 C C . GLU A 1 331 ? 30.088 89.688 13.892 1.00 25.97 331 GLU A C 1
ATOM 2359 O O . GLU A 1 331 ? 29.431 90.527 14.509 1.00 25.31 331 GLU A O 1
ATOM 2365 N N . ASP A 1 332 ? 31.411 89.605 13.971 1.00 24.61 332 ASP A N 1
ATOM 2366 C CA . ASP A 1 332 ? 32.184 90.516 14.802 1.00 23.43 332 ASP A CA 1
ATOM 2367 C C . ASP A 1 332 ? 32.068 91.948 14.291 1.00 22.14 332 ASP A C 1
ATOM 2368 O O . ASP A 1 332 ? 31.897 92.885 15.071 1.00 21.41 332 ASP A O 1
ATOM 2373 N N . ILE A 1 333 ? 32.164 92.110 12.976 1.00 20.58 333 ILE A N 1
ATOM 2374 C CA . ILE A 1 333 ? 32.074 93.428 12.363 1.00 19.19 333 ILE A CA 1
ATOM 2375 C C . ILE A 1 333 ? 30.692 94.039 12.573 1.00 18.47 333 ILE A C 1
ATOM 2376 O O . ILE A 1 333 ? 30.572 95.225 12.888 1.00 17.92 333 ILE A O 1
ATOM 2381 N N . LEU A 1 334 ? 29.650 93.232 12.400 1.00 17.50 334 LEU A N 1
ATOM 2382 C CA . LEU A 1 334 ? 28.291 93.718 12.593 1.00 16.67 334 LEU A CA 1
ATOM 2383 C C . LEU A 1 334 ? 28.106 94.170 14.039 1.00 16.59 334 LEU A C 1
ATOM 2384 O O . LEU A 1 334 ? 27.537 95.231 14.301 1.00 15.88 334 LEU A O 1
ATOM 2389 N N . ASN A 1 335 ? 28.597 93.369 14.980 1.00 16.93 335 ASN A N 1
ATOM 2390 C CA . ASN A 1 335 ? 28.469 93.720 16.387 1.00 17.21 335 ASN A CA 1
ATOM 2391 C C . ASN A 1 335 ? 29.175 95.036 16.693 1.00 16.82 335 ASN A C 1
ATOM 2392 O O . ASN A 1 335 ? 28.646 95.877 17.419 1.00 16.35 335 ASN A O 1
ATOM 2397 N N . LYS A 1 336 ? 30.367 95.218 16.136 1.00 16.48 336 LYS A N 1
ATOM 2398 C CA . LYS A 1 336 ? 31.117 96.446 16.362 1.00 16.88 336 LYS A CA 1
ATOM 2399 C C . LYS A 1 336 ? 30.392 97.645 15.762 1.00 16.28 336 LYS A C 1
ATOM 2400 O O . LYS A 1 336 ? 30.343 98.716 16.365 1.00 16.10 336 LYS A O 1
ATOM 2406 N N . ALA A 1 337 ? 29.833 97.460 14.572 1.00 15.71 337 ALA A N 1
ATOM 2407 C CA . ALA A 1 337 ? 29.118 98.538 13.903 1.00 15.18 337 ALA A CA 1
ATOM 2408 C C . ALA A 1 337 ? 27.878 98.934 14.695 1.00 15.01 337 ALA A C 1
ATOM 2409 O O . ALA A 1 337 ? 27.591 100.118 14.856 1.00 14.45 337 ALA A O 1
ATOM 2411 N N . LEU A 1 338 ? 27.145 97.944 15.196 1.00 15.15 338 LEU A N 1
ATOM 2412 C CA . LEU A 1 338 ? 25.943 98.238 15.968 1.00 15.36 338 LEU A CA 1
ATOM 2413 C C . LEU A 1 338 ? 26.296 98.939 17.279 1.00 15.80 338 LEU A C 1
ATOM 2414 O O . LEU A 1 338 ? 25.576 99.833 17.724 1.00 15.78 338 LEU A O 1
ATOM 2419 N N . GLU A 1 339 ? 27.410 98.545 17.890 1.00 16.33 339 GLU A N 1
ATOM 2420 C CA . GLU A 1 339 ? 27.840 99.175 19.135 1.00 17.06 339 GLU A CA 1
ATOM 2421 C C . GLU A 1 339 ? 28.119 100.655 18.898 1.00 16.44 339 GLU A C 1
ATOM 2422 O O . GLU A 1 339 ? 27.749 101.503 19.707 1.00 16.57 339 GLU A O 1
ATOM 2428 N N . LEU A 1 340 ? 28.782 100.963 17.788 1.00 15.91 340 LEU A N 1
ATOM 2429 C CA . LEU A 1 340 ? 29.103 102.349 17.470 1.00 15.40 340 LEU A CA 1
ATOM 2430 C C . LEU A 1 340 ? 27.857 103.155 17.126 1.00 15.31 340 LEU A C 1
ATOM 2431 O O . LEU A 1 340 ? 27.768 104.333 17.468 1.00 14.62 340 LEU A O 1
ATOM 2436 N N . CYS A 1 341 ? 26.898 102.529 16.448 1.00 15.50 341 CYS A N 1
ATOM 2437 C CA . CYS A 1 341 ? 25.660 103.223 16.106 1.00 15.90 341 CYS A CA 1
ATOM 2438 C C . CYS A 1 341 ? 24.951 103.654 17.385 1.00 16.38 341 CYS A C 1
ATOM 2439 O O . CYS A 1 341 ? 24.388 104.744 17.452 1.00 16.02 341 CYS A O 1
ATOM 2442 N N . GLU A 1 342 ? 24.984 102.794 18.399 1.00 17.11 342 GLU A N 1
ATOM 2443 C CA . GLU A 1 342 ? 24.347 103.095 19.676 1.00 18.32 342 GLU A CA 1
ATOM 2444 C C . GLU A 1 342 ? 25.076 104.231 20.391 1.00 17.84 342 GLU A C 1
ATOM 2445 O O . GLU A 1 342 ? 24.443 105.138 20.938 1.00 17.66 342 GLU A O 1
ATOM 2451 N N . ILE A 1 343 ? 26.405 104.181 20.383 1.00 17.60 343 ILE A N 1
ATOM 2452 C CA . ILE A 1 343 ? 27.213 105.216 21.021 1.00 17.70 343 ILE A CA 1
ATOM 2453 C C . ILE A 1 343 ? 26.953 106.565 20.356 1.00 16.98 343 ILE A C 1
ATOM 2454 O O . ILE A 1 343 ? 26.860 107.592 21.024 1.00 16.75 343 ILE A O 1
ATOM 2459 N N . LEU A 1 344 ? 26.836 106.555 19.033 1.00 16.05 344 LEU A N 1
ATOM 2460 C CA . LEU A 1 344 ? 26.577 107.780 18.290 1.00 15.68 344 LEU A CA 1
ATOM 2461 C C . LEU A 1 344 ? 25.182 108.317 18.593 1.00 15.84 344 LEU A C 1
ATOM 2462 O O . LEU A 1 344 ? 25.007 109.505 18.843 1.00 15.46 344 LEU A O 1
ATOM 2467 N N . ALA A 1 345 ? 24.191 107.433 18.592 1.00 16.18 345 ALA A N 1
ATOM 2468 C CA . ALA A 1 345 ? 22.816 107.848 18.842 1.00 17.07 345 ALA A CA 1
ATOM 2469 C C . ALA A 1 345 ? 22.551 108.336 20.261 1.00 17.81 345 ALA A C 1
ATOM 2470 O O . ALA A 1 345 ? 21.812 109.301 20.464 1.00 18.02 345 ALA A O 1
ATOM 2472 N N . LYS A 1 346 ? 23.166 107.682 21.239 1.00 18.74 346 LYS A N 1
ATOM 2473 C CA . LYS A 1 346 ? 22.938 108.025 22.638 1.00 19.89 346 LYS A CA 1
ATOM 2474 C C . LYS A 1 346 ? 23.888 109.035 23.270 1.00 19.79 346 LYS A C 1
ATOM 2475 O O . LYS A 1 346 ? 23.504 109.736 24.209 1.00 19.73 346 LYS A O 1
ATOM 2481 N N . GLU A 1 347 ? 25.113 109.130 22.764 1.00 19.51 347 GLU A N 1
ATOM 2482 C CA . GLU A 1 347 ? 26.076 110.035 23.379 1.00 19.91 347 GLU A CA 1
ATOM 2483 C C . GLU A 1 347 ? 26.914 110.962 22.506 1.00 19.00 347 GLU A C 1
ATOM 2484 O O . GLU A 1 347 ? 26.972 112.165 22.757 1.00 18.68 347 GLU A O 1
ATOM 2490 N N . LYS A 1 348 ? 27.569 110.403 21.494 1.00 18.02 348 LYS A N 1
ATOM 2491 C CA . LYS A 1 348 ? 28.469 111.176 20.646 1.00 17.43 348 LYS A CA 1
ATOM 2492 C C . LYS A 1 348 ? 27.899 112.007 19.500 1.00 16.07 348 LYS A C 1
ATOM 2493 O O . LYS A 1 348 ? 28.534 112.963 19.060 1.00 15.92 348 LYS A O 1
ATOM 2499 N N . ASP A 1 349 ? 26.714 111.659 19.014 1.00 14.49 349 ASP A N 1
ATOM 2500 C CA . ASP A 1 349 ? 26.130 112.397 17.897 1.00 13.79 349 ASP A CA 1
ATOM 2501 C C . ASP A 1 349 ? 24.612 112.327 18.009 1.00 13.17 349 ASP A C 1
ATOM 2502 O O . ASP A 1 349 ? 23.916 111.952 17.061 1.00 13.25 349 ASP A O 1
ATOM 2507 N N . THR A 1 350 ? 24.109 112.711 19.179 1.00 12.86 350 THR A N 1
ATOM 2508 C CA . THR A 1 350 ? 22.680 112.650 19.462 1.00 12.68 350 THR A CA 1
ATOM 2509 C C . THR A 1 350 ? 21.768 113.456 18.544 1.00 12.47 350 THR A C 1
ATOM 2510 O O . THR A 1 350 ? 20.591 113.125 18.408 1.00 12.44 350 THR A O 1
ATOM 2514 N N . ILE A 1 351 ? 22.291 114.501 17.909 1.00 11.74 351 ILE A N 1
ATOM 2515 C CA . ILE A 1 351 ? 21.453 115.293 17.015 1.00 11.90 351 ILE A CA 1
ATOM 2516 C C . ILE A 1 351 ? 21.005 114.401 15.851 1.00 11.85 351 ILE A C 1
ATOM 2517 O O . ILE A 1 351 ? 19.952 114.622 15.245 1.00 12.51 351 ILE A O 1
ATOM 2522 N N . ARG A 1 352 ? 21.799 113.371 15.567 1.00 11.62 352 ARG A N 1
ATOM 2523 C CA . ARG A 1 352 ? 21.496 112.436 14.489 1.00 11.88 352 ARG A CA 1
ATOM 2524 C C . ARG A 1 352 ? 21.024 111.067 14.992 1.00 12.11 352 ARG A C 1
ATOM 2525 O O . ARG A 1 352 ? 21.199 110.049 14.322 1.00 11.61 352 ARG A O 1
ATOM 2533 N N . LYS A 1 353 ? 20.401 111.059 16.167 1.00 12.66 353 LYS A N 1
ATOM 2534 C CA . LYS A 1 353 ? 19.888 109.829 16.761 1.00 13.46 353 LYS A CA 1
ATOM 2535 C C . LYS A 1 353 ? 19.026 109.018 15.788 1.00 13.39 353 LYS A C 1
ATOM 2536 O O . LYS A 1 353 ? 19.223 107.813 15.639 1.00 12.93 353 LYS A O 1
ATOM 2542 N N . GLU A 1 354 ? 18.072 109.667 15.124 1.00 13.58 354 GLU A N 1
ATOM 2543 C CA . GLU A 1 354 ? 17.210 108.942 14.190 1.00 13.70 354 GLU A CA 1
ATOM 2544 C C . GLU A 1 354 ? 17.983 108.330 13.028 1.00 13.41 354 GLU A C 1
ATOM 2545 O O . GLU A 1 354 ? 17.677 107.214 12.593 1.00 13.33 354 GLU A O 1
ATOM 2551 N N . TYR A 1 355 ? 18.978 109.049 12.522 1.00 12.85 355 TYR A N 1
ATOM 2552 C CA . TYR A 1 355 ? 19.785 108.538 11.419 1.00 12.89 355 TYR A CA 1
ATOM 2553 C C . TYR A 1 355 ? 20.570 107.313 11.876 1.00 13.05 355 TYR A C 1
ATOM 2554 O O . TYR A 1 355 ? 20.566 106.280 11.207 1.00 12.65 355 TYR A O 1
ATOM 2563 N N . TRP A 1 356 ? 21.239 107.422 13.021 1.00 13.04 356 TRP A N 1
ATOM 2564 C CA . TRP A 1 356 ? 22.032 106.303 13.518 1.00 13.20 356 TRP A CA 1
ATOM 2565 C C . TRP A 1 356 ? 21.185 105.089 13.882 1.00 13.37 356 TRP A C 1
ATOM 2566 O O . TRP A 1 356 ? 21.637 103.952 13.725 1.00 13.22 356 TRP A O 1
ATOM 2577 N N . ARG A 1 357 ? 19.961 105.315 14.353 1.00 13.68 357 ARG A N 1
ATOM 2578 C CA . ARG A 1 357 ? 19.076 104.201 14.684 1.00 14.35 357 ARG A CA 1
ATOM 2579 C C . ARG A 1 357 ? 18.699 103.513 13.376 1.00 13.58 357 ARG A C 1
ATOM 2580 O O . ARG A 1 357 ? 18.605 102.289 13.310 1.00 13.38 357 ARG A O 1
ATOM 2588 N N . TYR A 1 358 ? 18.472 104.315 12.340 1.00 13.09 358 TYR A N 1
ATOM 2589 C CA . TYR A 1 358 ? 18.124 103.791 11.026 1.00 12.30 358 TYR A CA 1
ATOM 2590 C C . TYR A 1 358 ? 19.281 102.953 10.490 1.00 12.06 358 TYR A C 1
ATOM 2591 O O . TYR A 1 358 ? 19.072 101.857 9.975 1.00 12.58 358 TYR A O 1
ATOM 2600 N N . ILE A 1 359 ? 20.503 103.465 10.605 1.00 12.05 359 ILE A N 1
ATOM 2601 C CA . ILE A 1 359 ? 21.654 102.712 10.129 1.00 12.11 359 ILE A CA 1
ATOM 2602 C C . ILE A 1 359 ? 21.736 101.378 10.875 1.00 12.36 359 ILE A C 1
ATOM 2603 O O . ILE A 1 359 ? 21.994 100.341 10.271 1.00 12.38 359 ILE A O 1
ATOM 2608 N N . GLY A 1 360 ? 21.491 101.404 12.183 1.00 12.20 360 GLY A N 1
ATOM 2609 C CA . GLY A 1 360 ? 21.534 100.175 12.961 1.00 12.08 360 GLY A CA 1
ATOM 2610 C C . GLY A 1 360 ? 20.537 99.149 12.446 1.00 12.26 360 GLY A C 1
ATOM 2611 O O . GLY A 1 360 ? 20.870 97.972 12.273 1.00 12.73 360 GLY A O 1
ATOM 2612 N N . ARG A 1 361 ? 19.308 99.586 12.195 1.00 11.88 361 ARG A N 1
ATOM 2613 C CA . ARG A 1 361 ? 18.284 98.685 11.682 1.00 12.28 361 ARG A CA 1
ATOM 2614 C C . ARG A 1 361 ? 18.630 98.213 10.269 1.00 12.67 361 ARG A C 1
ATOM 2615 O O . ARG A 1 361 ? 18.385 97.057 9.919 1.00 12.85 361 ARG A O 1
ATOM 2623 N N . SER A 1 362 ? 19.194 99.110 9.462 1.00 13.26 362 SER A N 1
ATOM 2624 C CA . SER A 1 362 ? 19.577 98.777 8.090 1.00 14.24 362 SER A CA 1
ATOM 2625 C C . SER A 1 362 ? 20.620 97.668 8.087 1.00 14.18 362 SER A C 1
ATOM 2626 O O . SER A 1 362 ? 20.509 96.696 7.336 1.00 13.87 362 SER A O 1
ATOM 2629 N N . LEU A 1 363 ? 21.637 97.821 8.928 1.00 14.27 363 LEU A N 1
ATOM 2630 C CA . LEU A 1 363 ? 22.697 96.827 9.027 1.00 14.82 363 LEU A CA 1
ATOM 2631 C C . LEU A 1 363 ? 22.128 95.457 9.374 1.00 15.17 363 LEU A C 1
ATOM 2632 O O . LEU A 1 363 ? 22.544 94.446 8.813 1.00 15.34 363 LEU A O 1
ATOM 2637 N N . GLN A 1 364 ? 21.172 95.426 10.295 1.00 15.35 364 GLN A N 1
ATOM 2638 C CA . GLN A 1 364 ? 20.559 94.168 10.704 1.00 16.08 364 GLN A CA 1
ATOM 2639 C C . GLN A 1 364 ? 19.693 93.552 9.612 1.00 16.84 364 GLN A C 1
ATOM 2640 O O . GLN A 1 364 ? 19.577 92.330 9.519 1.00 17.16 364 GLN A O 1
ATOM 2646 N N . SER A 1 365 ? 19.087 94.395 8.784 1.00 17.53 365 SER A N 1
ATOM 2647 C CA . SER A 1 365 ? 18.226 93.911 7.711 1.00 18.59 365 SER A CA 1
ATOM 2648 C C . SER A 1 365 ? 19.045 93.330 6.564 1.00 19.58 365 SER A C 1
ATOM 2649 O O . SER A 1 365 ? 18.544 92.531 5.774 1.00 19.84 365 SER A O 1
ATOM 2652 N N . LYS A 1 366 ? 20.310 93.724 6.485 1.00 20.59 366 LYS A N 1
ATOM 2653 C CA . LYS A 1 366 ? 21.181 93.266 5.409 1.00 22.19 366 LYS A CA 1
ATOM 2654 C C . LYS A 1 366 ? 22.215 92.200 5.763 1.00 23.23 366 LYS A C 1
ATOM 2655 O O . LYS A 1 366 ? 22.617 91.427 4.892 1.00 23.27 366 LYS A O 1
ATOM 2661 N N . HIS A 1 367 ? 22.643 92.141 7.021 1.00 24.77 367 HIS A N 1
ATOM 2662 C CA . HIS A 1 367 ? 23.703 91.199 7.386 1.00 26.56 367 HIS A CA 1
ATOM 2663 C C . HIS A 1 367 ? 23.516 90.297 8.604 1.00 28.21 367 HIS A C 1
ATOM 2664 O O . HIS A 1 367 ? 24.495 89.744 9.106 1.00 28.04 367 HIS A O 1
ATOM 2671 N N . SER A 1 368 ? 22.290 90.129 9.083 1.00 30.21 368 SER A N 1
ATOM 2672 C CA . SER A 1 368 ? 22.084 89.290 10.261 1.00 32.47 368 SER A CA 1
ATOM 2673 C C . SER A 1 368 ? 22.375 87.803 10.065 1.00 33.95 368 SER A C 1
ATOM 2674 O O . SER A 1 368 ? 23.071 87.198 10.881 1.00 34.42 368 SER A O 1
ATOM 2677 N N . THR A 1 369 ? 21.850 87.210 8.997 1.00 35.57 369 THR A N 1
ATOM 2678 C CA . THR A 1 369 ? 22.086 85.790 8.731 1.00 36.99 369 THR A CA 1
ATOM 2679 C C . THR A 1 369 ? 21.687 84.938 9.940 1.00 37.63 369 THR A C 1
ATOM 2680 O O . THR A 1 369 ? 21.056 85.492 10.867 1.00 38.13 369 THR A O 1
ATOM 2684 N N . SER B 2 15 ? 5.432 112.107 35.504 1.00 32.52 515 SER B N 1
ATOM 2685 C CA . SER B 2 15 ? 6.351 112.848 34.593 1.00 31.88 515 SER B CA 1
ATOM 2686 C C . SER B 2 15 ? 6.376 114.338 34.930 1.00 30.98 515 SER B C 1
ATOM 2687 O O . SER B 2 15 ? 6.530 114.715 36.094 1.00 31.54 515 SER B O 1
ATOM 2690 N N . SER B 2 16 ? 6.227 115.182 33.913 1.00 29.39 516 SER B N 1
ATOM 2691 C CA . SER B 2 16 ? 6.241 116.627 34.114 1.00 27.22 516 SER B CA 1
ATOM 2692 C C . SER B 2 16 ? 4.844 117.232 34.109 1.00 25.26 516 SER B C 1
ATOM 2693 O O . SER B 2 16 ? 3.950 116.759 33.406 1.00 25.30 516 SER B O 1
ATOM 2696 N N . PRO B 2 17 ? 4.632 118.280 34.919 1.00 23.12 517 PRO B N 1
ATOM 2697 C CA . PRO B 2 17 ? 3.316 118.924 34.954 1.00 21.20 517 PRO B CA 1
ATOM 2698 C C . PRO B 2 17 ? 3.099 119.505 33.554 1.00 19.49 517 PRO B C 1
ATOM 2699 O O . PRO B 2 17 ? 4.066 119.751 32.835 1.00 19.02 517 PRO B O 1
ATOM 2703 N N . VAL B 2 18 ? 1.851 119.731 33.163 1.00 17.66 518 VAL B N 1
ATOM 2704 C CA . VAL B 2 18 ? 1.583 120.251 31.824 1.00 16.46 518 VAL B CA 1
ATOM 2705 C C . VAL B 2 18 ? 2.165 121.631 31.545 1.00 15.84 518 VAL B C 1
ATOM 2706 O O . VAL B 2 18 ? 2.321 122.015 30.385 1.00 15.69 518 VAL B O 1
ATOM 2710 N N . TRP B 2 19 ? 2.498 122.372 32.598 1.00 14.71 519 TRP B N 1
ATOM 2711 C CA . TRP B 2 19 ? 3.032 123.719 32.428 1.00 14.23 519 TRP B CA 1
ATOM 2712 C C . TRP B 2 19 ? 4.550 123.835 32.321 1.00 13.86 519 TRP B C 1
ATOM 2713 O O . TRP B 2 19 ? 5.092 124.941 32.285 1.00 14.07 519 TRP B O 1
ATOM 2724 N N . SER B 2 20 ? 5.242 122.703 32.288 1.00 13.79 520 SER B N 1
ATOM 2725 C CA . SER B 2 20 ? 6.691 122.720 32.131 1.00 14.12 520 SER B CA 1
ATOM 2726 C C . SER B 2 20 ? 7.046 121.624 31.142 1.00 14.64 520 SER B C 1
ATOM 2727 O O . SER B 2 20 ? 6.612 120.480 31.285 1.00 15.68 520 SER B O 1
ATOM 2730 N N . GLU B 2 21 ? 7.822 121.982 30.127 1.00 14.41 521 GLU B N 1
ATOM 2731 C CA . GLU B 2 21 ? 8.220 121.016 29.114 1.00 14.77 521 GLU B CA 1
ATOM 2732 C C . GLU B 2 21 ? 9.729 121.048 28.910 1.00 14.68 521 GLU B C 1
ATOM 2733 O O . GLU B 2 21 ? 10.272 122.003 28.362 1.00 14.18 521 GLU B O 1
ATOM 2739 N N . PRO B 2 22 ? 10.430 120.006 29.377 1.00 14.84 522 PRO B N 1
ATOM 2740 C CA . PRO B 2 22 ? 11.886 119.931 29.233 1.00 14.71 522 PRO B CA 1
ATOM 2741 C C . PRO B 2 22 ? 12.300 120.052 27.768 1.00 14.52 522 PRO B C 1
ATOM 2742 O O . PRO B 2 22 ? 11.636 119.509 26.882 1.00 15.23 522 PRO B O 1
ATOM 2746 N N . LEU B 2 23 ? 13.396 120.763 27.520 1.00 13.87 523 LEU B N 1
ATOM 2747 C CA . LEU B 2 23 ? 13.887 120.961 26.161 1.00 13.41 523 LEU B CA 1
ATOM 2748 C C . LEU B 2 23 ? 15.257 120.335 25.938 1.00 13.36 523 LEU B C 1
ATOM 2749 O O . LEU B 2 23 ? 16.110 120.335 26.824 1.00 13.89 523 LEU B O 1
ATOM 2754 N N . TYR B 2 24 ? 15.451 119.806 24.736 1.00 13.29 524 TYR B N 1
ATOM 2755 C CA . TYR B 2 24 ? 16.704 119.167 24.345 1.00 13.36 524 TYR B CA 1
ATOM 2756 C C . TYR B 2 24 ? 17.876 120.142 24.461 1.00 13.76 524 TYR B C 1
ATOM 2757 O O . TYR B 2 24 ? 18.934 119.800 24.995 1.00 13.69 524 TYR B O 1
ATOM 2766 N N . SER B 2 25 ? 17.674 121.359 23.965 1.00 14.16 525 SER B N 1
ATOM 2767 C CA . SER B 2 25 ? 18.706 122.389 23.976 1.00 15.15 525 SER B CA 1
ATOM 2768 C C . SER B 2 25 ? 19.089 122.860 25.372 1.00 15.49 525 SER B C 1
ATOM 2769 O O . SER B 2 25 ? 20.103 123.542 25.539 1.00 15.68 525 SER B O 1
ATOM 2772 N N . LEU B 2 26 ? 18.281 122.498 26.365 1.00 16.25 526 LEU B N 1
ATOM 2773 C CA . LEU B 2 26 ? 18.532 122.904 27.745 1.00 17.50 526 LEU B CA 1
ATOM 2774 C C . LEU B 2 26 ? 19.089 121.799 28.635 1.00 18.23 526 LEU B C 1
ATOM 2775 O O . LEU B 2 26 ? 19.328 122.024 29.823 1.00 19.02 526 LEU B O 1
ATOM 2780 N N . ARG B 2 27 ? 19.284 120.609 28.076 1.00 19.13 527 ARG B N 1
ATOM 2781 C CA . ARG B 2 27 ? 19.833 119.500 28.852 1.00 20.18 527 ARG B CA 1
ATOM 2782 C C . ARG B 2 27 ? 21.243 119.890 29.280 1.00 20.38 527 ARG B C 1
ATOM 2783 O O . ARG B 2 27 ? 21.944 120.596 28.556 1.00 20.13 527 ARG B O 1
ATOM 2791 N N . PRO B 2 28 ? 21.680 119.439 30.466 1.00 20.55 528 PRO B N 1
ATOM 2792 C CA . PRO B 2 28 ? 23.029 119.794 30.912 1.00 20.73 528 PRO B CA 1
ATOM 2793 C 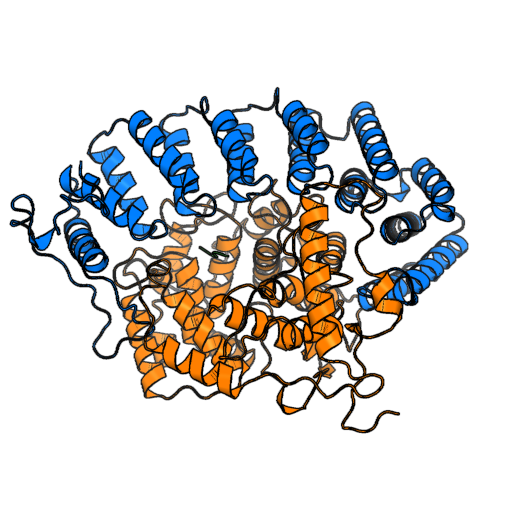C . PRO B 2 28 ? 24.122 119.324 29.954 1.00 20.37 528 PRO B C 1
ATOM 2794 O O . PRO B 2 28 ? 25.120 120.017 29.753 1.00 20.73 528 PRO B O 1
ATOM 2798 N N . GLU B 2 29 ? 23.924 118.156 29.353 1.00 19.98 529 GLU B N 1
ATOM 2799 C CA . GLU B 2 29 ? 24.909 117.611 28.429 1.00 19.60 529 GLU B CA 1
ATOM 2800 C C . GLU B 2 29 ? 24.953 118.357 27.099 1.00 18.82 529 GLU B C 1
ATOM 2801 O O . GLU B 2 29 ? 25.856 118.139 26.295 1.00 18.55 529 GLU B O 1
ATOM 2807 N N . HIS B 2 30 ? 23.986 119.235 26.859 1.00 17.81 530 HIS B N 1
ATOM 2808 C CA . HIS B 2 30 ? 23.970 119.962 25.597 1.00 17.19 530 HIS B CA 1
ATOM 2809 C C . HIS B 2 30 ? 25.170 120.896 25.461 1.00 17.34 530 HIS B C 1
ATOM 2810 O O . HIS B 2 30 ? 25.585 121.227 24.351 1.00 16.91 530 HIS B O 1
ATOM 2817 N N . ALA B 2 31 ? 25.743 121.305 26.590 1.00 17.66 531 ALA B N 1
ATOM 2818 C CA . ALA B 2 31 ? 26.901 122.194 26.562 1.00 18.14 531 ALA B CA 1
ATOM 2819 C C . ALA B 2 31 ? 28.106 121.513 25.916 1.00 18.57 531 ALA B C 1
ATOM 2820 O O . ALA B 2 31 ? 29.006 122.180 25.402 1.00 18.55 531 ALA B O 1
ATOM 2822 N N . ARG B 2 32 ? 28.119 120.184 25.939 1.00 19.05 532 ARG B N 1
ATOM 2823 C CA . ARG B 2 32 ? 29.216 119.421 25.354 1.00 19.95 532 ARG B CA 1
ATOM 2824 C C . ARG B 2 32 ? 29.187 119.513 23.833 1.00 19.35 532 ARG B C 1
ATOM 2825 O O . ARG B 2 32 ? 30.130 119.097 23.161 1.00 19.17 532 ARG B O 1
ATOM 2833 N N . GLU B 2 33 ? 28.099 120.058 23.295 1.00 18.27 533 GLU B N 1
ATOM 2834 C CA . GLU B 2 33 ? 27.951 120.184 21.851 1.00 17.70 533 GLU B CA 1
ATOM 2835 C C . GLU B 2 33 ? 28.528 121.484 21.304 1.00 17.19 533 GLU B C 1
ATOM 2836 O O . GLU B 2 33 ? 28.461 121.738 20.099 1.00 16.73 533 GLU B O 1
ATOM 2842 N N . ARG B 2 34 ? 29.089 122.308 22.185 1.00 16.68 534 ARG B N 1
ATOM 2843 C CA . ARG B 2 34 ? 29.695 123.563 21.759 1.00 17.19 534 ARG B CA 1
ATOM 2844 C C . ARG B 2 34 ? 30.887 123.236 20.870 1.00 16.80 534 ARG B C 1
ATOM 2845 O O . ARG B 2 34 ? 31.492 122.170 20.990 1.00 16.97 534 ARG B O 1
ATOM 2853 N N . LEU B 2 35 ? 31.220 124.161 19.978 1.00 16.64 535 LEU B N 1
ATOM 2854 C CA . LEU B 2 35 ? 32.323 123.970 19.047 1.00 16.81 535 LEU B CA 1
ATOM 2855 C C . LEU B 2 35 ? 33.671 123.681 19.701 1.00 16.89 535 LEU B C 1
ATOM 2856 O O . LEU B 2 35 ? 34.050 124.316 20.684 1.00 17.04 535 LEU B O 1
ATOM 2861 N N . GLN B 2 36 ? 34.382 122.708 19.142 1.00 16.82 536 GLN B N 1
ATOM 2862 C CA . GLN B 2 36 ? 35.720 122.356 19.601 1.00 17.10 536 GLN B CA 1
ATOM 2863 C C . GLN B 2 36 ? 36.611 122.787 18.440 1.00 16.96 536 GLN B C 1
ATOM 2864 O O . GLN B 2 36 ? 36.638 122.126 17.400 1.00 16.86 536 GLN B O 1
ATOM 2870 N N . ASP B 2 37 ? 37.320 123.902 18.604 1.00 17.32 537 ASP B N 1
ATOM 2871 C CA . ASP B 2 37 ? 38.171 124.405 17.531 1.00 17.36 537 ASP B CA 1
ATOM 2872 C C . ASP B 2 37 ? 39.594 123.856 17.502 1.00 17.55 537 ASP B C 1
ATOM 2873 O O . ASP B 2 37 ? 40.413 124.299 16.697 1.00 17.27 537 ASP B O 1
ATOM 2878 N N . ASP B 2 38 ? 39.879 122.891 18.371 1.00 17.77 538 ASP B N 1
ATOM 2879 C CA . ASP B 2 38 ? 41.201 122.269 18.430 1.00 18.42 538 ASP B CA 1
ATOM 2880 C C . ASP B 2 38 ? 42.326 123.282 18.628 1.00 19.09 538 ASP B C 1
ATOM 2881 O O . ASP B 2 38 ? 43.478 123.012 18.282 1.00 19.42 538 ASP B O 1
ATOM 2886 N N . SER B 2 39 ? 41.987 124.439 19.188 1.00 19.77 539 SER B N 1
ATOM 2887 C CA . SER B 2 39 ? 42.961 125.498 19.431 1.00 20.60 539 SER B CA 1
ATOM 2888 C C . SER B 2 39 ? 43.570 126.016 18.134 1.00 20.73 539 SER B C 1
ATOM 2889 O O . SER B 2 39 ? 44.690 126.526 18.116 1.00 21.08 539 SER B O 1
ATOM 2892 N N . VAL B 2 40 ? 42.824 125.871 17.044 1.00 20.59 540 VAL B N 1
ATOM 2893 C CA . VAL B 2 40 ? 43.264 126.350 15.740 1.00 20.45 540 VAL B CA 1
ATOM 2894 C C . VAL B 2 40 ? 42.145 127.239 15.219 1.00 20.50 540 VAL B C 1
ATOM 2895 O O . VAL B 2 40 ? 41.129 126.753 14.726 1.00 20.51 540 VAL B O 1
ATOM 2899 N N . GLU B 2 41 ? 42.330 128.547 15.341 1.00 20.30 541 GLU B N 1
ATOM 2900 C CA . GLU B 2 41 ? 41.311 129.489 14.905 1.00 20.25 541 GLU B CA 1
ATOM 2901 C C . GLU B 2 41 ? 41.431 129.923 13.452 1.00 19.74 541 GLU B C 1
ATOM 2902 O O . GLU B 2 41 ? 42.520 130.223 12.965 1.00 19.90 541 GLU B O 1
ATOM 2908 N N . THR B 2 42 ? 40.293 129.942 12.765 1.00 18.41 542 THR B N 1
ATOM 2909 C CA . THR B 2 42 ? 40.219 130.401 11.385 1.00 17.65 542 THR B CA 1
ATOM 2910 C C . THR B 2 42 ? 38.934 131.216 11.327 1.00 17.14 542 THR B C 1
ATOM 2911 O O . THR B 2 42 ? 38.143 131.197 12.276 1.00 16.70 542 THR B O 1
ATOM 2915 N N . VAL B 2 43 ? 38.724 131.940 10.236 1.00 16.71 543 VAL B N 1
ATOM 2916 C CA . VAL B 2 43 ? 37.524 132.757 10.103 1.00 16.74 543 VAL B CA 1
ATOM 2917 C C . VAL B 2 43 ? 36.272 131.921 10.359 1.00 15.92 543 VAL B C 1
ATOM 2918 O O . VAL B 2 43 ? 35.339 132.377 11.020 1.00 15.57 543 VAL B O 1
ATOM 2922 N N . THR B 2 44 ? 36.268 130.693 9.851 1.00 15.16 544 THR B N 1
ATOM 2923 C CA . THR B 2 44 ? 35.126 129.800 10.023 1.00 14.36 544 THR B CA 1
ATOM 2924 C C . THR B 2 44 ? 34.791 129.511 11.481 1.00 14.41 544 THR B C 1
ATOM 2925 O O . THR B 2 44 ? 33.638 129.650 11.892 1.00 13.99 544 THR B O 1
ATOM 2929 N N . SER B 2 45 ? 35.788 129.108 12.265 1.00 14.36 545 SER B N 1
ATOM 2930 C CA . SER B 2 45 ? 35.541 128.791 13.668 1.00 14.69 545 SER B CA 1
ATOM 2931 C C . SER B 2 45 ? 35.208 130.031 14.489 1.00 14.98 545 SER B C 1
ATOM 2932 O O . SER B 2 45 ? 34.364 129.981 15.384 1.00 14.56 545 SER B O 1
ATOM 2935 N N . ILE B 2 46 ? 35.864 131.146 14.187 1.00 15.31 546 ILE B N 1
ATOM 2936 C CA . ILE B 2 46 ? 35.596 132.383 14.910 1.00 16.16 546 ILE B CA 1
ATOM 2937 C C . ILE B 2 46 ? 34.131 132.788 14.749 1.00 16.14 546 ILE B C 1
ATOM 2938 O O . ILE B 2 46 ? 33.463 133.132 15.727 1.00 16.33 546 ILE B O 1
ATOM 2943 N N . GLU B 2 47 ? 33.627 132.736 13.519 1.00 16.12 547 GLU B N 1
ATOM 2944 C CA . GLU B 2 47 ? 32.238 133.106 13.268 1.00 16.43 547 GLU B CA 1
ATOM 2945 C C . GLU B 2 47 ? 31.261 132.118 13.899 1.00 15.69 547 GLU B C 1
ATOM 2946 O O . GLU B 2 47 ? 30.232 132.516 14.447 1.00 15.31 547 GLU B O 1
ATOM 2952 N N . GLN B 2 48 ? 31.583 130.832 13.828 1.00 15.07 548 GLN B N 1
ATOM 2953 C CA . GLN B 2 48 ? 30.726 129.804 14.408 1.00 14.80 548 GLN B CA 1
ATOM 2954 C C . GLN B 2 48 ? 30.613 129.987 15.918 1.00 15.07 548 GLN B C 1
ATOM 2955 O O . GLN B 2 48 ? 29.522 129.899 16.480 1.00 14.43 548 GLN B O 1
ATOM 2961 N N . ALA B 2 49 ? 31.742 130.251 16.572 1.00 15.53 549 ALA B N 1
ATOM 2962 C CA . ALA B 2 49 ? 31.759 130.438 18.020 1.00 16.11 549 ALA B CA 1
ATOM 2963 C C . ALA B 2 49 ? 30.934 131.651 18.439 1.00 16.66 549 ALA B C 1
ATOM 2964 O O . ALA B 2 49 ? 30.266 131.631 19.475 1.00 16.59 549 ALA B O 1
ATOM 2966 N N . LYS B 2 50 ? 30.984 132.710 17.639 1.00 16.71 550 LYS B N 1
ATOM 2967 C CA . LYS B 2 50 ? 30.227 133.919 17.939 1.00 17.17 550 LYS B CA 1
ATOM 2968 C C . LYS B 2 50 ? 28.731 133.623 17.923 1.00 16.62 550 LYS B C 1
ATOM 2969 O O . LYS B 2 50 ? 27.987 134.088 18.784 1.00 16.71 550 LYS B O 1
ATOM 2975 N N . VAL B 2 51 ? 28.292 132.838 16.946 1.00 15.84 551 VAL B N 1
ATOM 2976 C CA . VAL B 2 51 ? 26.882 132.494 16.854 1.00 15.22 551 VAL B CA 1
ATOM 2977 C C . VAL B 2 51 ? 26.467 131.619 18.033 1.00 14.99 551 VAL B C 1
ATOM 2978 O O . VAL B 2 51 ? 25.430 131.858 18.648 1.00 14.78 551 VAL B O 1
ATOM 2982 N N . GLU B 2 52 ? 27.278 130.618 18.362 1.00 14.94 552 GLU B N 1
ATOM 2983 C CA . GLU B 2 52 ? 26.951 129.729 19.474 1.00 15.11 552 GLU B CA 1
ATOM 2984 C C . GLU B 2 52 ? 26.837 130.482 20.793 1.00 15.81 552 GLU B C 1
ATOM 2985 O O . GLU B 2 52 ? 25.982 130.170 21.620 1.00 15.59 552 GLU B O 1
ATOM 2991 N N . GLU B 2 53 ? 27.696 131.476 20.987 1.00 16.58 553 GLU B N 1
ATOM 2992 C CA . GLU B 2 53 ? 27.669 132.264 22.214 1.00 17.94 553 GLU B CA 1
ATOM 2993 C C . GLU B 2 53 ? 26.320 132.969 22.349 1.00 17.54 553 GLU B C 1
ATOM 2994 O O . GLU B 2 53 ? 25.698 132.951 23.414 1.00 17.58 553 GLU B O 1
ATOM 3000 N N . LYS B 2 54 ? 25.867 133.585 21.262 1.00 16.92 554 LYS B N 1
ATOM 3001 C CA . LYS B 2 54 ? 24.592 134.288 21.265 1.00 16.84 554 LYS B CA 1
ATOM 3002 C C . LYS B 2 54 ? 23.432 133.318 21.449 1.00 16.15 554 LYS B C 1
ATOM 3003 O O . LYS B 2 54 ? 22.499 133.589 22.204 1.00 16.21 554 LYS B O 1
ATOM 3009 N N . ILE B 2 55 ? 23.493 132.182 20.761 1.00 15.32 555 ILE B N 1
ATOM 3010 C CA . ILE B 2 55 ? 22.430 131.193 20.858 1.00 14.78 555 ILE B CA 1
ATOM 3011 C C . ILE B 2 55 ? 22.306 130.634 22.273 1.00 14.54 555 ILE B C 1
ATOM 3012 O O . ILE B 2 55 ? 21.195 130.413 22.753 1.00 13.94 555 ILE B O 1
ATOM 3017 N N . GLN B 2 56 ? 23.433 130.408 22.944 1.00 14.83 556 GLN B N 1
ATOM 3018 C CA . GLN B 2 56 ? 23.380 129.890 24.308 1.00 15.16 556 GLN B CA 1
ATOM 3019 C C . GLN B 2 56 ? 22.664 130.896 25.205 1.00 15.47 556 GLN B C 1
ATOM 3020 O O . GLN B 2 56 ? 21.888 130.514 26.081 1.00 15.31 556 GLN B O 1
ATOM 3026 N N . GLU B 2 57 ? 22.928 132.182 24.990 1.00 15.67 557 GLU B N 1
ATOM 3027 C CA . GLU B 2 57 ? 22.277 133.225 25.776 1.00 16.53 557 GLU B CA 1
ATOM 3028 C C . GLU B 2 57 ? 20.770 133.150 25.562 1.00 15.96 557 GLU B C 1
ATOM 3029 O O . GLU B 2 57 ? 19.988 133.257 26.506 1.00 15.90 557 GLU B O 1
ATOM 3035 N N . VAL B 2 58 ? 20.364 132.964 24.312 1.00 15.32 558 VAL B N 1
ATOM 3036 C CA . VAL B 2 58 ? 18.947 132.869 23.996 1.00 14.90 558 VAL B CA 1
ATOM 3037 C C . VAL B 2 58 ? 18.332 131.639 24.665 1.00 14.63 558 VAL B C 1
ATOM 3038 O O . VAL B 2 58 ? 17.303 131.740 25.333 1.00 14.48 558 VAL B O 1
ATOM 3042 N N . PHE B 2 59 ? 18.964 130.481 24.488 1.00 14.36 559 PHE B N 1
ATOM 3043 C CA . PHE B 2 59 ? 18.476 129.243 25.094 1.00 14.42 559 PHE B CA 1
ATOM 3044 C C . PHE B 2 59 ? 18.270 129.416 26.600 1.00 14.53 559 PHE B C 1
ATOM 3045 O O . PHE B 2 59 ? 17.228 129.050 27.142 1.00 14.33 559 PHE B O 1
ATOM 3053 N N . SER B 2 60 ? 19.271 129.978 27.270 1.00 14.53 560 SER B N 1
ATOM 3054 C CA . SER B 2 60 ? 19.202 130.169 28.715 1.00 14.79 560 SER B CA 1
ATOM 3055 C C . SER B 2 60 ? 18.067 131.078 29.167 1.00 14.68 560 SER B C 1
ATOM 3056 O O . SER B 2 60 ? 17.588 130.956 30.294 1.00 15.21 560 SER B O 1
ATOM 3059 N N . SER B 2 61 ? 17.622 131.976 28.294 1.00 14.35 561 SER B N 1
ATOM 3060 C CA . SER B 2 61 ? 16.547 132.893 28.656 1.00 14.32 561 SER B CA 1
ATOM 3061 C C . SER B 2 61 ? 15.186 132.201 28.728 1.00 14.13 561 SER B C 1
ATOM 3062 O O . SER B 2 61 ? 14.210 132.794 29.186 1.00 14.97 561 SER B O 1
ATOM 3065 N N . TYR B 2 62 ? 15.123 130.949 28.279 1.00 13.50 562 TYR B N 1
ATOM 3066 C CA . TYR B 2 62 ? 13.876 130.187 28.311 1.00 13.49 562 TYR B CA 1
ATOM 3067 C C . TYR B 2 62 ? 13.864 129.161 29.439 1.00 13.63 562 TYR B C 1
ATOM 3068 O O . TYR B 2 62 ? 12.908 128.396 29.584 1.00 13.93 562 TYR B O 1
ATOM 3077 N N . LYS B 2 63 ? 14.926 129.159 30.239 1.00 13.52 563 LYS B N 1
ATOM 3078 C CA . LYS B 2 63 ? 15.051 128.229 31.358 1.00 14.19 563 LYS B CA 1
ATOM 3079 C C . LYS B 2 63 ? 15.083 128.969 32.690 1.00 14.27 563 LYS B C 1
ATOM 3080 O O . LYS B 2 63 ? 15.803 129.952 32.846 1.00 14.33 563 LYS B O 1
ATOM 3086 N N . PHE B 2 64 ? 14.288 128.496 33.644 1.00 14.01 564 PHE B N 1
ATOM 3087 C CA . PHE B 2 64 ? 14.241 129.093 34.976 1.00 14.11 564 PHE B CA 1
ATOM 3088 C C . PHE B 2 64 ? 14.446 127.929 35.932 1.00 14.23 564 PHE B C 1
ATOM 3089 O O . PHE B 2 64 ? 13.525 127.471 36.614 1.00 13.29 564 PHE B O 1
ATOM 3097 N N . ASN B 2 65 ? 15.687 127.461 35.958 1.00 14.46 565 ASN B N 1
ATOM 3098 C CA . ASN B 2 65 ? 16.069 126.305 36.744 1.00 14.66 565 ASN B CA 1
ATOM 3099 C C . ASN B 2 65 ? 15.196 125.135 36.298 1.00 14.59 565 ASN B C 1
ATOM 3100 O O . ASN B 2 65 ? 15.204 124.802 35.114 1.00 14.96 565 ASN B O 1
ATOM 3105 N N . HIS B 2 66 ? 14.432 124.520 37.194 1.00 14.37 566 HIS B N 1
ATOM 3106 C CA . HIS B 2 66 ? 13.614 123.378 36.791 1.00 14.44 566 HIS B CA 1
ATOM 3107 C C . HIS B 2 66 ? 12.294 123.762 36.112 1.00 13.97 566 HIS B C 1
ATOM 3108 O O . HIS B 2 66 ? 11.555 122.896 35.636 1.00 14.45 566 HIS B O 1
ATOM 3115 N N . LEU B 2 67 ? 12.001 125.059 36.064 1.00 13.57 567 LEU B N 1
ATOM 3116 C CA . LEU B 2 67 ? 10.786 125.545 35.411 1.00 12.86 567 LEU B CA 1
ATOM 3117 C C . LEU B 2 67 ? 11.127 125.907 33.965 1.00 12.89 567 LEU B C 1
ATOM 3118 O O . LEU B 2 67 ? 11.958 126.781 33.719 1.00 12.67 567 LEU B O 1
ATOM 3123 N N . VAL B 2 68 ? 10.491 125.225 33.016 1.00 12.60 568 VAL B N 1
ATOM 3124 C CA . VAL B 2 68 ? 10.732 125.483 31.597 1.00 12.72 568 VAL B CA 1
ATOM 3125 C C . VAL B 2 68 ? 9.380 125.650 30.899 1.00 12.30 568 VAL B C 1
ATOM 3126 O O . VAL B 2 68 ? 8.802 124.690 30.383 1.00 12.36 568 VAL B O 1
ATOM 3130 N N . PRO B 2 69 ? 8.852 126.879 30.884 1.00 12.46 569 PRO B N 1
ATOM 3131 C CA . PRO B 2 69 ? 7.561 127.179 30.257 1.00 12.47 569 PRO B CA 1
ATOM 3132 C C . PRO B 2 69 ? 7.474 126.715 28.808 1.00 12.37 569 PRO B C 1
ATOM 3133 O O . PRO B 2 69 ? 8.465 126.743 28.079 1.00 12.82 569 PRO B O 1
ATOM 3137 N N . ARG B 2 70 ? 6.285 126.288 28.396 1.00 12.57 570 ARG B N 1
ATOM 3138 C CA . ARG B 2 70 ? 6.091 125.833 27.026 1.00 12.64 570 ARG B CA 1
ATOM 3139 C C . ARG B 2 70 ? 6.378 126.958 26.040 1.00 12.27 570 ARG B C 1
ATOM 3140 O O . ARG B 2 70 ? 6.061 128.123 26.292 1.00 12.76 570 ARG B O 1
ATOM 3148 N N . LEU B 2 71 ? 6.997 126.595 24.920 1.00 12.20 571 LEU B N 1
ATOM 3149 C CA . LEU B 2 71 ? 7.338 127.554 23.880 1.00 11.89 571 LEU B CA 1
ATOM 3150 C C . LEU B 2 71 ? 6.085 127.975 23.127 1.00 11.86 571 LEU B C 1
ATOM 3151 O O . LEU B 2 71 ? 5.146 127.189 22.966 1.00 11.86 571 LEU B O 1
ATOM 3156 N N . VAL B 2 72 ? 6.084 129.215 22.657 1.00 12.25 572 VAL B N 1
ATOM 3157 C CA . VAL B 2 72 ? 4.931 129.759 21.959 1.00 12.52 572 VAL B CA 1
ATOM 3158 C C . VAL B 2 72 ? 5.238 130.399 20.612 1.00 12.96 572 VAL B C 1
ATOM 3159 O O . VAL B 2 72 ? 6.115 131.256 20.503 1.00 12.88 572 VAL B O 1
ATOM 3163 N N . LEU B 2 73 ? 4.514 129.958 19.588 1.00 12.84 573 LEU B N 1
ATOM 3164 C CA . LEU B 2 73 ? 4.638 130.535 18.253 1.00 13.05 573 LEU B CA 1
ATOM 3165 C C . LEU B 2 73 ? 3.717 131.756 18.316 1.00 13.46 573 LEU B C 1
ATOM 3166 O O . LEU B 2 73 ? 2.523 131.619 18.590 1.00 13.34 573 LEU B O 1
ATOM 3171 N N . GLN B 2 74 ? 4.266 132.944 18.076 1.00 13.96 574 GLN B N 1
ATOM 3172 C CA . GLN B 2 74 ? 3.476 134.175 18.141 1.00 15.29 574 GLN B CA 1
ATOM 3173 C C . GLN B 2 74 ? 2.618 134.373 16.892 1.00 15.41 574 GLN B C 1
ATOM 3174 O O . GLN B 2 74 ? 2.788 135.350 16.153 1.00 15.35 574 GLN B O 1
ATOM 3180 N N . ARG B 2 75 ? 1.683 133.451 16.681 1.00 15.90 575 ARG B N 1
ATOM 3181 C CA . ARG B 2 75 ? 0.803 133.469 15.513 1.00 16.59 575 ARG B CA 1
ATOM 3182 C C . ARG B 2 75 ? 0.138 134.806 15.189 1.00 16.87 575 ARG B C 1
ATOM 3183 O O . ARG B 2 75 ? 0.148 135.238 14.037 1.00 16.45 575 ARG B O 1
ATOM 3191 N N . GLU B 2 76 ? -0.445 135.462 16.186 1.00 17.24 576 GLU B N 1
ATOM 3192 C CA . GLU B 2 76 ? -1.107 136.738 15.929 1.00 18.19 576 GLU B CA 1
ATOM 3193 C C . GLU B 2 76 ? -0.164 137.819 15.419 1.00 17.45 576 GLU B C 1
ATOM 3194 O O . GLU B 2 76 ? -0.510 138.570 14.506 1.00 17.13 576 GLU B O 1
ATOM 3200 N N . LYS B 2 77 ? 1.024 137.906 16.006 1.00 16.82 577 LYS B N 1
ATOM 3201 C CA . LYS B 2 77 ? 1.999 138.896 15.570 1.00 16.50 577 LYS B CA 1
ATOM 3202 C C . LYS B 2 77 ? 2.412 138.593 14.130 1.00 15.71 577 LYS B C 1
ATOM 3203 O O . LYS B 2 77 ? 2.532 139.496 13.301 1.00 15.23 577 LYS B O 1
ATOM 3209 N N . HIS B 2 78 ? 2.629 137.316 13.832 1.00 14.74 578 HIS B N 1
ATOM 3210 C CA . HIS B 2 78 ? 3.024 136.939 12.481 1.00 14.12 578 HIS B CA 1
ATOM 3211 C C . HIS B 2 78 ? 1.908 137.257 11.496 1.00 14.20 578 HIS B C 1
ATOM 3212 O O . HIS B 2 78 ? 2.159 137.766 10.403 1.00 13.62 578 HIS B O 1
ATOM 3219 N N . PHE B 2 79 ? 0.674 136.966 11.891 1.00 14.67 579 PHE B N 1
ATOM 3220 C CA . PHE B 2 79 ? -0.478 137.227 11.040 1.00 15.03 579 PHE B CA 1
ATOM 3221 C C . PHE B 2 79 ? -0.589 138.698 10.641 1.00 15.34 579 PHE B C 1
ATOM 3222 O O . PHE B 2 79 ? -0.759 139.014 9.466 1.00 14.76 579 PHE B O 1
ATOM 3230 N N . HIS B 2 80 ? -0.496 139.599 11.614 1.00 15.88 580 HIS B N 1
ATOM 3231 C CA . HIS B 2 80 ? -0.613 141.024 11.318 1.00 16.57 580 HIS B CA 1
ATOM 3232 C C . HIS B 2 80 ? 0.483 141.534 10.391 1.00 15.65 580 HIS B C 1
ATOM 3233 O O . HIS B 2 80 ? 0.232 142.375 9.529 1.00 15.41 580 HIS B O 1
ATOM 3240 N N . TYR B 2 81 ? 1.695 141.020 10.571 1.00 14.48 581 TYR B N 1
ATOM 3241 C CA . TYR B 2 81 ? 2.836 141.394 9.742 1.00 13.79 581 TYR B CA 1
ATOM 3242 C C . TYR B 2 81 ? 2.574 140.945 8.297 1.00 13.33 581 TYR B C 1
ATOM 3243 O O . TYR B 2 81 ? 2.779 141.702 7.344 1.00 13.21 581 TYR B O 1
ATOM 3252 N N . LEU B 2 82 ? 2.101 139.713 8.146 1.00 13.39 582 LEU B N 1
ATOM 3253 C CA . LEU B 2 82 ? 1.800 139.148 6.834 1.00 13.44 582 LEU B CA 1
ATOM 3254 C C . LEU B 2 82 ? 0.630 139.844 6.138 1.00 14.13 582 LEU B C 1
ATOM 3255 O O . LEU B 2 82 ? 0.692 140.139 4.942 1.00 13.76 582 LEU B O 1
ATOM 3260 N N . LYS B 2 83 ? -0.437 140.099 6.889 1.00 14.53 583 LYS B N 1
ATOM 3261 C CA . LYS B 2 83 ? -1.622 140.746 6.339 1.00 15.51 583 LYS B CA 1
ATOM 3262 C C . LYS B 2 83 ? -1.282 142.109 5.748 1.00 15.61 583 LYS B C 1
ATOM 3263 O O . LYS B 2 83 ? -1.781 142.478 4.685 1.00 16.02 583 LYS B O 1
ATOM 3269 N N . ARG B 2 84 ? -0.427 142.852 6.439 1.00 16.13 584 ARG B N 1
ATOM 3270 C CA . ARG B 2 84 ? -0.017 144.167 5.971 1.00 16.59 584 ARG B CA 1
ATOM 3271 C C . ARG B 2 84 ? 0.836 144.050 4.707 1.00 16.24 584 ARG B C 1
ATOM 3272 O O . ARG B 2 84 ? 0.600 144.748 3.721 1.00 15.94 584 ARG B O 1
ATOM 3280 N N . GLY B 2 85 ? 1.817 143.153 4.738 1.00 15.43 585 GLY B N 1
ATOM 3281 C CA . GLY B 2 85 ? 2.696 142.978 3.595 1.00 15.08 585 GLY B CA 1
ATOM 3282 C C . GLY B 2 85 ? 2.015 142.537 2.312 1.00 14.95 585 GLY B C 1
ATOM 3283 O O . GLY B 2 85 ? 2.468 142.879 1.216 1.00 14.26 585 GLY B O 1
ATOM 3284 N N . LEU B 2 86 ? 0.930 141.778 2.435 1.00 14.90 586 LEU B N 1
ATOM 3285 C CA . LEU B 2 86 ? 0.216 141.296 1.258 1.00 15.34 586 LEU B CA 1
ATOM 3286 C C . LEU B 2 86 ? -0.358 142.467 0.467 1.00 15.87 586 LEU B C 1
ATOM 3287 O O . LEU B 2 86 ? -0.618 142.354 -0.729 1.00 15.77 586 LEU B O 1
ATOM 3292 N N . ARG B 2 87 ? -0.543 143.597 1.141 1.00 16.65 587 ARG B N 1
ATOM 3293 C CA . ARG B 2 87 ? -1.082 144.781 0.487 1.00 18.02 587 ARG B CA 1
ATOM 3294 C C . ARG B 2 87 ? -0.030 145.820 0.136 1.00 18.38 587 ARG B C 1
ATOM 3295 O O . ARG B 2 87 ? 0.030 146.292 -1.001 1.00 18.23 587 ARG B O 1
ATOM 3303 N N . GLN B 2 88 ? 0.809 146.171 1.105 1.00 19.40 588 GLN B N 1
ATOM 3304 C CA . GLN B 2 88 ? 1.809 147.204 0.874 1.00 20.75 588 GLN B CA 1
ATOM 3305 C C . GLN B 2 88 ? 3.171 146.895 1.484 1.00 20.67 588 GLN B C 1
ATOM 3306 O O . GLN B 2 88 ? 3.271 146.228 2.515 1.00 20.46 588 GLN B O 1
ATOM 3312 N N . LEU B 2 89 ? 4.215 147.404 0.836 1.00 20.70 589 LEU B N 1
ATOM 3313 C CA . LEU B 2 89 ? 5.590 147.202 1.275 1.00 20.96 589 LEU B CA 1
ATOM 3314 C C . LEU B 2 89 ? 6.348 148.524 1.199 1.00 21.40 589 LEU B C 1
ATOM 3315 O O . LEU B 2 89 ? 6.092 149.338 0.314 1.00 21.43 589 LEU B O 1
ATOM 3320 N N . THR B 2 90 ? 7.280 148.733 2.125 1.00 22.21 590 THR B N 1
ATOM 3321 C CA . THR B 2 90 ? 8.074 149.957 2.135 1.00 22.88 590 THR B CA 1
ATOM 3322 C C . THR B 2 90 ? 9.105 149.888 1.013 1.00 23.26 590 THR B C 1
ATOM 3323 O O . THR B 2 90 ? 9.306 148.827 0.417 1.00 23.05 590 THR B O 1
ATOM 3327 N N . ASP B 2 91 ? 9.760 151.011 0.726 1.00 23.74 591 ASP B N 1
ATOM 3328 C CA . ASP B 2 91 ? 10.759 151.036 -0.336 1.00 24.13 591 ASP B CA 1
ATOM 3329 C C . ASP B 2 91 ? 11.943 150.136 -0.011 1.00 23.76 591 ASP B C 1
ATOM 3330 O O . ASP B 2 91 ? 12.860 149.992 -0.817 1.00 23.88 591 ASP B O 1
ATOM 3335 N N . ALA B 2 92 ? 11.924 149.535 1.175 1.00 23.27 592 ALA B N 1
ATOM 3336 C CA . ALA B 2 92 ? 12.989 148.630 1.580 1.00 22.60 592 ALA B CA 1
ATOM 3337 C C . ALA B 2 92 ? 12.917 147.393 0.693 1.00 21.96 592 ALA B C 1
ATOM 3338 O O . ALA B 2 92 ? 13.863 146.606 0.624 1.00 22.29 592 ALA B O 1
ATOM 3340 N N . TYR B 2 93 ? 11.785 147.226 0.013 1.00 20.88 593 TYR B N 1
ATOM 3341 C CA . TYR B 2 93 ? 11.601 146.085 -0.872 1.00 19.50 593 TYR B CA 1
ATOM 3342 C C . TYR B 2 93 ? 11.795 146.418 -2.348 1.00 18.71 593 TYR B C 1
ATOM 3343 O O . TYR B 2 93 ? 11.401 145.649 -3.222 1.00 17.86 593 TYR B O 1
ATOM 3352 N N . GLU B 2 94 ? 12.405 147.565 -2.633 1.00 17.98 594 GLU B N 1
ATOM 3353 C CA . GLU B 2 94 ? 12.659 147.924 -4.021 1.00 17.54 594 GLU B CA 1
ATOM 3354 C C . GLU B 2 94 ? 13.597 146.883 -4.628 1.00 16.74 594 GLU B C 1
ATOM 3355 O O . GLU B 2 94 ? 13.547 146.613 -5.828 1.00 16.30 594 GLU B O 1
ATOM 3361 N N . CYS B 2 95 ? 14.442 146.288 -3.788 1.00 16.13 595 CYS B N 1
ATOM 3362 C CA . CYS B 2 95 ? 15.388 145.275 -4.251 1.00 15.76 595 CYS B CA 1
ATOM 3363 C C . CYS B 2 95 ? 14.678 144.003 -4.704 1.00 14.73 595 CYS B C 1
ATOM 3364 O O . CYS B 2 95 ? 15.298 143.120 -5.297 1.00 14.46 595 CYS B O 1
ATOM 3367 N N . LEU B 2 96 ? 13.382 143.913 -4.420 1.00 14.25 596 LEU B N 1
ATOM 3368 C CA . LEU B 2 96 ? 12.595 142.748 -4.813 1.00 13.32 596 LEU B CA 1
ATOM 3369 C C . LEU B 2 96 ? 11.488 143.114 -5.802 1.00 13.14 596 LEU B C 1
ATOM 3370 O O . LEU B 2 96 ? 10.493 142.404 -5.933 1.00 12.83 596 LEU B O 1
ATOM 3375 N N . ASP B 2 97 ? 11.679 144.223 -6.514 1.00 12.58 597 ASP B N 1
ATOM 3376 C CA . ASP B 2 97 ? 10.703 144.682 -7.497 1.00 12.56 597 ASP B CA 1
ATOM 3377 C C . ASP B 2 97 ? 10.585 143.716 -8.682 1.00 12.24 597 ASP B C 1
ATOM 3378 O O . ASP B 2 97 ? 9.634 143.791 -9.461 1.00 12.33 597 ASP B O 1
ATOM 3383 N N . ALA B 2 98 ? 11.553 142.811 -8.811 1.00 12.03 598 ALA B N 1
ATOM 3384 C CA . ALA B 2 98 ? 11.537 141.815 -9.879 1.00 11.84 598 ALA B CA 1
ATOM 3385 C C . ALA B 2 98 ? 11.219 140.447 -9.269 1.00 11.85 598 ALA B C 1
ATOM 3386 O O . ALA B 2 98 ? 11.513 139.404 -9.858 1.00 12.42 598 ALA B O 1
ATOM 3388 N N . SER B 2 99 ? 10.612 140.467 -8.085 1.00 11.97 599 SER B N 1
ATOM 3389 C CA . SER B 2 99 ? 10.240 139.246 -7.371 1.00 11.76 599 SER B CA 1
ATOM 3390 C C . SER B 2 99 ? 8.885 139.398 -6.691 1.00 11.66 599 SER B C 1
ATOM 3391 O O . SER B 2 99 ? 8.647 138.805 -5.641 1.00 11.54 599 SER B O 1
ATOM 3394 N N . ARG B 2 100 ? 7.981 140.175 -7.272 1.00 11.55 600 ARG B N 1
ATOM 3395 C CA . ARG B 2 100 ? 6.704 140.344 -6.601 1.00 11.51 600 ARG B CA 1
ATOM 3396 C C . ARG B 2 100 ? 5.874 139.063 -6.482 1.00 11.13 600 ARG B C 1
ATOM 3397 O O . ARG B 2 100 ? 5.146 138.894 -5.503 1.00 10.98 600 ARG B O 1
ATOM 3405 N N . PRO B 2 101 ? 5.970 138.140 -7.459 1.00 10.93 601 PRO B N 1
ATOM 3406 C CA . PRO B 2 101 ? 5.178 136.915 -7.291 1.00 10.76 601 PRO B CA 1
ATOM 3407 C C . PRO B 2 101 ? 5.765 136.097 -6.123 1.00 10.73 601 PRO B C 1
ATOM 3408 O O . PRO B 2 101 ? 5.056 135.321 -5.480 1.00 10.68 601 PRO B O 1
ATOM 3412 N N . TRP B 2 102 ? 7.063 136.267 -5.860 1.00 10.79 602 TRP B N 1
ATOM 3413 C CA . TRP B 2 102 ? 7.703 135.580 -4.732 1.00 10.51 602 TRP B CA 1
ATOM 3414 C C . TRP B 2 102 ? 7.060 136.103 -3.448 1.00 10.86 602 TRP B C 1
ATOM 3415 O O . TRP B 2 102 ? 6.738 135.333 -2.542 1.00 11.52 602 TRP B O 1
ATOM 3426 N N . LEU B 2 103 ? 6.889 137.420 -3.372 1.00 11.36 603 LEU B N 1
ATOM 3427 C CA . LEU B 2 103 ? 6.282 138.030 -2.196 1.00 10.92 603 LEU B CA 1
ATOM 3428 C C . LEU B 2 103 ? 4.856 137.508 -2.006 1.00 11.05 603 LEU B C 1
ATOM 3429 O O . LEU B 2 103 ? 4.437 137.236 -0.880 1.00 10.94 603 LEU B O 1
ATOM 3434 N N . CYS B 2 104 ? 4.115 137.349 -3.101 1.00 11.04 604 CYS B N 1
ATOM 3435 C CA . CYS B 2 104 ? 2.755 136.818 -3.006 1.00 11.28 604 CYS B CA 1
ATOM 3436 C C . CYS B 2 104 ? 2.794 135.406 -2.425 1.00 11.20 604 CYS B C 1
ATOM 3437 O O . CYS B 2 104 ? 2.035 135.078 -1.510 1.00 11.66 604 CYS B O 1
ATOM 3440 N N . TYR B 2 105 ? 3.676 134.573 -2.969 1.00 10.87 605 TYR B N 1
ATOM 3441 C CA . TYR B 2 105 ? 3.810 133.197 -2.510 1.00 10.46 605 TYR B CA 1
ATOM 3442 C C . TYR B 2 105 ? 4.295 133.090 -1.065 1.00 10.29 605 TYR B C 1
ATOM 3443 O O . TYR B 2 105 ? 3.707 132.365 -0.262 1.00 10.21 605 TYR B O 1
ATOM 3452 N N . TRP B 2 106 ? 5.367 133.802 -0.731 1.00 10.17 606 TRP B N 1
ATOM 3453 C CA . TRP B 2 106 ? 5.898 133.733 0.630 1.00 10.54 606 TRP B CA 1
ATOM 3454 C C . TRP B 2 106 ? 4.846 134.113 1.656 1.00 10.79 606 TRP B C 1
ATOM 3455 O O . TRP B 2 106 ? 4.700 133.454 2.686 1.00 11.50 606 TRP B O 1
ATOM 3466 N N . ILE B 2 107 ? 4.110 135.181 1.374 1.00 11.11 607 ILE B N 1
ATOM 3467 C CA . ILE B 2 107 ? 3.090 135.653 2.298 1.00 11.21 607 ILE B CA 1
ATOM 3468 C C . ILE B 2 107 ? 1.866 134.741 2.347 1.00 11.25 607 ILE B C 1
ATOM 3469 O O . ILE B 2 107 ? 1.406 134.384 3.430 1.00 11.39 607 ILE B O 1
ATOM 3474 N N . LEU B 2 108 ? 1.349 134.344 1.188 1.00 10.91 608 LEU B N 1
ATOM 3475 C CA . LEU B 2 108 ? 0.188 133.465 1.162 1.00 11.16 608 LEU B CA 1
ATOM 3476 C C . LEU B 2 108 ? 0.480 132.101 1.781 1.00 11.12 608 LEU B C 1
ATOM 3477 O O . LEU B 2 108 ? -0.368 131.535 2.477 1.00 11.25 608 LEU B O 1
ATOM 3482 N N . HIS B 2 109 ? 1.672 131.563 1.534 1.00 10.93 609 HIS B N 1
ATOM 3483 C CA . HIS B 2 109 ? 2.009 130.261 2.099 1.00 10.66 609 HIS B CA 1
ATOM 3484 C C . HIS B 2 109 ? 2.152 130.365 3.615 1.00 10.82 609 HIS B C 1
ATOM 3485 O O . HIS B 2 109 ? 1.780 129.441 4.340 1.00 10.96 609 HIS B O 1
ATOM 3492 N N . SER B 2 110 ? 2.686 131.487 4.090 1.00 10.98 610 SER B N 1
ATOM 3493 C CA . SER B 2 110 ? 2.835 131.690 5.530 1.00 10.79 610 SER B CA 1
ATOM 3494 C C . SER B 2 110 ? 1.448 131.734 6.171 1.00 11.31 610 SER B C 1
ATOM 3495 O O . SER B 2 110 ? 1.214 131.118 7.215 1.00 11.17 610 SER B O 1
ATOM 3498 N N . LEU B 2 111 ? 0.530 132.469 5.547 1.00 11.55 611 LEU B N 1
ATOM 3499 C CA . LEU B 2 111 ? -0.834 132.569 6.058 1.00 12.12 611 LEU B CA 1
ATOM 3500 C C . LEU B 2 111 ? -1.497 131.192 6.040 1.00 12.22 611 LEU B C 1
ATOM 3501 O O . LEU B 2 111 ? -2.211 130.822 6.975 1.00 12.40 611 LEU B O 1
ATOM 3506 N N . GLU B 2 112 ? -1.249 130.431 4.979 1.00 12.38 612 GLU B N 1
ATOM 3507 C CA . GLU B 2 112 ? -1.796 129.087 4.842 1.00 12.70 612 GLU B CA 1
ATOM 3508 C C . GLU B 2 112 ? -1.315 128.185 5.984 1.00 12.51 612 GLU B C 1
ATOM 3509 O O . GLU B 2 112 ? -2.102 127.456 6.592 1.00 12.72 612 GLU B O 1
ATOM 3515 N N . LEU B 2 113 ? -0.021 128.239 6.276 1.00 12.32 613 LEU B N 1
ATOM 3516 C CA . LEU B 2 113 ? 0.541 127.427 7.348 1.00 12.21 613 LEU B CA 1
ATOM 3517 C C . LEU B 2 113 ? -0.070 127.806 8.694 1.00 12.85 613 LEU B C 1
ATOM 3518 O O . LEU B 2 113 ? -0.291 126.944 9.548 1.00 12.61 613 LEU B O 1
ATOM 3523 N N . LEU B 2 114 ? -0.344 129.098 8.873 1.00 13.14 614 LEU B N 1
ATOM 3524 C CA . LEU B 2 114 ? -0.920 129.605 10.119 1.00 14.63 614 LEU B CA 1
ATOM 3525 C C . LEU B 2 114 ? -2.436 129.442 10.172 1.00 15.94 614 LEU B C 1
ATOM 3526 O O . LEU B 2 114 ? -3.078 129.872 11.131 1.00 16.22 614 LEU B O 1
ATOM 3531 N N . ASP B 2 115 ? -2.997 128.818 9.141 1.00 17.31 615 ASP B N 1
ATOM 3532 C CA . ASP B 2 115 ? -4.434 128.586 9.050 1.00 19.25 615 ASP B CA 1
ATOM 3533 C C . ASP B 2 115 ? -5.222 129.890 9.177 1.00 20.26 615 ASP B C 1
ATOM 3534 O O . ASP B 2 115 ? -6.270 129.945 9.826 1.00 19.98 615 ASP B O 1
ATOM 3539 N N . GLU B 2 116 ? -4.699 130.942 8.556 1.00 21.20 616 GLU B N 1
ATOM 3540 C CA . GLU B 2 116 ? -5.346 132.250 8.565 1.00 22.90 616 GLU B CA 1
ATOM 3541 C C . GLU B 2 116 ? -6.074 132.380 7.233 1.00 24.05 616 GLU B C 1
ATOM 3542 O O . GLU B 2 116 ? -5.450 132.381 6.173 1.00 24.53 616 GLU B O 1
ATOM 3548 N N . PRO B 2 117 ? -7.410 132.490 7.271 1.00 25.14 617 PRO B N 1
ATOM 3549 C CA . PRO B 2 117 ? -8.200 132.614 6.044 1.00 25.90 617 PRO B CA 1
ATOM 3550 C C . PRO B 2 117 ? -7.843 133.812 5.171 1.00 26.31 617 PRO B C 1
ATOM 3551 O O . PRO B 2 117 ? -7.459 134.872 5.666 1.00 26.72 617 PRO B O 1
ATOM 3555 N N . ILE B 2 118 ? -7.968 133.622 3.862 1.00 26.68 618 ILE B N 1
ATOM 3556 C CA . ILE B 2 118 ? -7.684 134.673 2.895 1.00 27.16 618 ILE B CA 1
ATOM 3557 C C . ILE B 2 118 ? -9.015 135.207 2.377 1.00 27.14 618 ILE B C 1
ATOM 3558 O O . ILE B 2 118 ? -9.754 134.493 1.698 1.00 27.24 618 ILE B O 1
ATOM 3563 N N . PRO B 2 119 ? -9.346 136.465 2.702 1.00 27.03 619 PRO B N 1
ATOM 3564 C CA . PRO B 2 119 ? -10.603 137.071 2.252 1.00 26.83 619 PRO B CA 1
ATOM 3565 C C . PRO B 2 119 ? -10.778 136.929 0.741 1.00 26.68 619 PRO B C 1
ATOM 3566 O O . PRO B 2 119 ? -9.814 137.053 -0.014 1.00 26.27 619 PRO B O 1
ATOM 3570 N N . GLN B 2 120 ? -12.007 136.667 0.303 1.00 26.66 620 GLN B N 1
ATOM 3571 C CA . GLN B 2 120 ? -12.285 136.498 -1.121 1.00 26.70 620 GLN B CA 1
ATOM 3572 C C . GLN B 2 120 ? -11.804 137.675 -1.963 1.00 25.99 620 GLN B C 1
ATOM 3573 O O . GLN B 2 120 ? -11.287 137.486 -3.063 1.00 25.61 620 GLN B O 1
ATOM 3579 N N . ILE B 2 121 ? -11.978 138.888 -1.448 1.00 25.26 621 ILE B N 1
ATOM 3580 C CA . ILE B 2 121 ? -11.557 140.082 -2.170 1.00 24.63 621 ILE B CA 1
ATOM 3581 C C . ILE B 2 121 ? -10.047 140.111 -2.367 1.00 23.78 621 ILE B C 1
ATOM 3582 O O . ILE B 2 121 ? -9.562 140.410 -3.459 1.00 23.54 621 ILE B O 1
ATOM 3587 N N . VAL B 2 122 ? -9.306 139.802 -1.309 1.00 22.91 622 VAL B N 1
ATOM 3588 C CA . VAL B 2 122 ? -7.852 139.797 -1.389 1.00 22.02 622 VAL B CA 1
ATOM 3589 C C . VAL B 2 122 ? -7.387 138.716 -2.363 1.00 20.94 622 VAL B C 1
ATOM 3590 O O . VAL B 2 122 ? -6.450 138.927 -3.134 1.00 19.95 622 VAL B O 1
ATOM 3594 N N . ALA B 2 123 ? -8.052 137.566 -2.332 1.00 20.04 623 ALA B N 1
ATOM 3595 C CA . ALA B 2 123 ? -7.705 136.461 -3.218 1.00 19.66 623 ALA B CA 1
ATOM 3596 C C . ALA B 2 123 ? -7.879 136.870 -4.679 1.00 19.41 623 ALA B C 1
ATOM 3597 O O . ALA B 2 123 ? -7.016 136.600 -5.518 1.00 19.19 623 ALA B O 1
ATOM 3599 N N . THR B 2 124 ? -8.997 137.522 -4.982 1.00 19.08 624 THR B N 1
ATOM 3600 C CA . THR B 2 124 ? -9.255 137.963 -6.345 1.00 18.81 624 THR B CA 1
ATOM 3601 C C . THR B 2 124 ? -8.229 139.010 -6.771 1.00 17.88 624 THR B C 1
ATOM 3602 O O . THR B 2 124 ? -7.761 138.999 -7.911 1.00 17.78 624 THR B O 1
ATOM 3606 N N . ASP B 2 125 ? -7.868 139.901 -5.854 1.00 17.35 625 ASP B N 1
ATOM 3607 C CA . ASP B 2 125 ? -6.885 140.932 -6.155 1.00 16.99 625 ASP B CA 1
ATOM 3608 C C . ASP B 2 125 ? -5.533 140.303 -6.485 1.00 16.60 625 ASP B C 1
ATOM 3609 O O . ASP B 2 125 ? -4.825 140.774 -7.374 1.00 16.65 625 ASP B O 1
ATOM 3614 N N . VAL B 2 126 ? -5.174 139.237 -5.772 1.00 16.22 626 VAL B N 1
ATOM 3615 C CA . VAL B 2 126 ? -3.907 138.558 -6.033 1.00 15.96 626 VAL B CA 1
ATOM 3616 C C . VAL B 2 126 ? -3.963 137.929 -7.422 1.00 15.67 626 VAL B C 1
ATOM 3617 O O . VAL B 2 126 ? -3.005 138.014 -8.192 1.00 15.25 626 VAL B O 1
ATOM 3621 N N . CYS B 2 127 ? -5.090 137.298 -7.738 1.00 15.70 627 CYS B N 1
ATOM 3622 C CA . CYS B 2 127 ? -5.272 136.677 -9.044 1.00 16.31 627 CYS B CA 1
ATOM 3623 C C . CYS B 2 127 ? -5.086 137.705 -10.158 1.00 16.57 627 CYS B C 1
ATOM 3624 O O . CYS B 2 127 ? -4.367 137.458 -11.129 1.00 16.51 627 CYS B O 1
ATOM 3627 N N . GLN B 2 128 ? -5.737 138.856 -10.013 1.00 16.88 628 GLN B N 1
ATOM 3628 C CA . GLN B 2 128 ? -5.647 139.915 -11.012 1.00 17.11 628 GLN B CA 1
ATOM 3629 C C . GLN B 2 128 ? -4.221 140.430 -11.167 1.00 16.27 628 GLN B C 1
ATOM 3630 O O . GLN B 2 128 ? -3.775 140.712 -12.280 1.00 16.13 628 GLN B O 1
ATOM 3636 N N . PHE B 2 129 ? -3.507 140.556 -10.053 1.00 15.25 629 PHE B N 1
ATOM 3637 C CA . PHE B 2 129 ? -2.134 141.031 -10.102 1.00 14.80 629 PHE B CA 1
ATOM 3638 C C . PHE B 2 129 ? -1.215 140.034 -10.800 1.00 14.76 629 PHE B C 1
ATOM 3639 O O . PHE B 2 129 ? -0.387 140.420 -11.624 1.00 14.74 629 PHE B O 1
ATOM 3647 N N . LEU B 2 130 ? -1.352 138.753 -10.470 1.00 14.82 630 LEU B N 1
ATOM 3648 C CA . LEU B 2 130 ? -0.502 137.753 -11.103 1.00 14.64 630 LEU B CA 1
ATOM 3649 C C . LEU B 2 130 ? -0.811 137.666 -12.597 1.00 14.86 630 LEU B C 1
ATOM 3650 O O . LEU B 2 130 ? 0.065 137.357 -13.402 1.00 14.69 630 LEU B O 1
ATOM 3655 N N . GLU B 2 131 ? -2.053 137.964 -12.974 1.00 15.58 631 GLU B N 1
ATOM 3656 C CA . GLU B 2 131 ? -2.424 137.946 -14.384 1.00 16.51 631 GLU B CA 1
ATOM 3657 C C . GLU B 2 131 ? -1.629 139.045 -15.093 1.00 16.19 631 GLU B C 1
ATOM 3658 O O . GLU B 2 131 ? -1.150 138.859 -16.216 1.00 15.91 631 GLU B O 1
ATOM 3664 N N . LEU B 2 132 ? -1.480 140.189 -14.427 1.00 15.69 632 LEU B N 1
ATOM 3665 C CA . LEU B 2 132 ? -0.727 141.303 -14.994 1.00 15.38 632 LEU B CA 1
ATOM 3666 C C . LEU B 2 132 ? 0.758 140.960 -15.095 1.00 14.97 632 LEU B C 1
ATOM 3667 O O . LEU B 2 132 ? 1.485 141.555 -15.891 1.00 15.15 632 LEU B O 1
ATOM 3672 N N . CYS B 2 133 ? 1.205 140.002 -14.286 1.00 14.16 633 CYS B N 1
ATOM 3673 C CA . CYS B 2 133 ? 2.605 139.583 -14.310 1.00 14.04 633 CYS B CA 1
ATOM 3674 C C . CYS B 2 133 ? 2.843 138.515 -15.371 1.00 13.85 633 CYS B C 1
ATOM 3675 O O . CYS B 2 133 ? 3.989 138.237 -15.728 1.00 13.82 633 CYS B O 1
ATOM 3678 N N . GLN B 2 134 ? 1.770 137.913 -15.874 1.00 14.13 634 GLN B N 1
ATOM 3679 C CA . GLN B 2 134 ? 1.921 136.871 -16.882 1.00 14.74 634 GLN B CA 1
ATOM 3680 C C . GLN B 2 134 ? 2.340 137.469 -18.217 1.00 15.57 634 GLN B C 1
ATOM 3681 O O . GLN B 2 134 ? 1.799 138.483 -18.662 1.00 15.75 634 GLN B O 1
ATOM 3687 N N . SER B 2 135 ? 3.318 136.831 -18.845 1.00 16.39 635 SER B N 1
ATOM 3688 C CA . SER B 2 135 ? 3.843 137.287 -20.122 1.00 17.68 635 SER B CA 1
ATOM 3689 C C . SER B 2 135 ? 3.080 136.708 -21.305 1.00 18.14 635 SER B C 1
ATOM 3690 O O . SER B 2 135 ? 2.565 135.590 -21.244 1.00 17.96 635 SER B O 1
ATOM 3693 N N . PRO B 2 136 ? 2.986 137.471 -22.402 1.00 19.20 636 PRO B N 1
ATOM 3694 C CA . PRO B 2 136 ? 2.271 136.956 -23.569 1.00 19.63 636 PRO B CA 1
ATOM 3695 C C . PRO B 2 136 ? 2.981 135.743 -24.172 1.00 19.75 636 PRO B C 1
ATOM 3696 O O . PRO B 2 136 ? 2.361 134.934 -24.856 1.00 20.40 636 PRO B O 1
ATOM 3700 N N . GLU B 2 137 ? 4.279 135.615 -23.905 1.00 19.70 637 GLU B N 1
ATOM 3701 C CA . GLU B 2 137 ? 5.047 134.488 -24.430 1.00 19.40 637 GLU B CA 1
ATOM 3702 C C . GLU B 2 137 ? 4.950 133.279 -23.504 1.00 18.38 637 GLU B C 1
ATOM 3703 O O . GLU B 2 137 ? 5.499 132.218 -23.797 1.00 17.99 637 GLU B O 1
ATOM 3709 N N . GLY B 2 138 ? 4.243 133.444 -22.390 1.00 16.78 638 GLY B N 1
ATOM 3710 C CA . GLY B 2 138 ? 4.101 132.359 -21.434 1.00 15.54 638 GLY B CA 1
ATOM 3711 C C . GLY B 2 138 ? 4.967 132.601 -20.213 1.00 14.07 638 GLY B C 1
ATOM 3712 O O . GLY B 2 138 ? 5.981 133.298 -20.291 1.00 14.29 638 GLY B O 1
ATOM 3713 N N . GLY B 2 139 ? 4.578 132.017 -19.084 1.00 13.48 639 GLY B N 1
ATOM 3714 C CA . GLY B 2 139 ? 5.335 132.207 -17.860 1.00 12.78 639 GLY B CA 1
ATOM 3715 C C . GLY B 2 139 ? 4.969 133.525 -17.200 1.00 12.33 639 GLY B C 1
ATOM 3716 O O . GLY B 2 139 ? 4.163 134.293 -17.737 1.00 12.60 639 GLY B O 1
ATOM 3717 N N . PHE B 2 140 ? 5.550 133.785 -16.033 1.00 11.76 640 PHE B N 1
ATOM 3718 C CA . PHE B 2 140 ? 5.294 135.021 -15.294 1.00 11.75 640 PHE B CA 1
ATOM 3719 C C . PHE B 2 140 ? 6.602 135.756 -15.028 1.00 11.69 640 PHE B C 1
ATOM 3720 O O . PHE B 2 140 ? 7.648 135.128 -14.847 1.00 11.56 640 PHE B O 1
ATOM 3728 N N . GLY B 2 141 ? 6.532 137.086 -15.001 1.00 11.83 641 GLY B N 1
ATOM 3729 C CA . GLY B 2 141 ? 7.699 137.900 -14.719 1.00 12.02 641 GLY B CA 1
ATOM 3730 C C . GLY B 2 141 ? 7.649 138.396 -13.282 1.00 11.80 641 GLY B C 1
ATOM 3731 O O . GLY B 2 141 ? 6.669 138.149 -12.569 1.00 12.09 641 GLY B O 1
ATOM 3732 N N . GLY B 2 142 ? 8.691 139.111 -12.864 1.00 11.75 642 GLY B N 1
ATOM 3733 C CA . GLY B 2 142 ? 8.766 139.617 -11.501 1.00 12.45 642 GLY B CA 1
ATOM 3734 C C . GLY B 2 142 ? 7.811 140.751 -11.183 1.00 12.65 642 GLY B C 1
ATOM 3735 O O . GLY B 2 142 ? 7.664 141.150 -10.026 1.00 12.80 642 GLY B O 1
ATOM 3736 N N . GLY B 2 143 ? 7.162 141.268 -12.219 1.00 12.81 643 GLY B N 1
ATOM 3737 C CA . GLY B 2 143 ? 6.214 142.353 -12.055 1.00 13.49 643 GLY B CA 1
ATOM 3738 C C . GLY B 2 143 ? 5.546 142.600 -13.392 1.00 13.93 643 GLY B C 1
ATOM 3739 O O . GLY B 2 143 ? 5.962 142.020 -14.394 1.00 13.96 643 GLY B O 1
ATOM 3740 N N . PRO B 2 144 ? 4.515 143.456 -13.447 1.00 14.20 644 PRO B N 1
ATOM 3741 C CA . PRO B 2 144 ? 3.817 143.743 -14.703 1.00 14.84 644 PRO B CA 1
ATOM 3742 C C . PRO B 2 144 ? 4.760 144.229 -15.802 1.00 15.19 644 PRO B C 1
ATOM 3743 O O . PRO B 2 144 ? 5.544 145.157 -15.594 1.00 15.58 644 PRO B O 1
ATOM 3747 N N . GLY B 2 145 ? 4.688 143.590 -16.966 1.00 15.60 645 GLY B N 1
ATOM 3748 C CA . GLY B 2 145 ? 5.523 143.995 -18.084 1.00 15.98 645 GLY B CA 1
ATOM 3749 C C . GLY B 2 145 ? 6.940 143.454 -18.107 1.00 16.00 645 GLY B C 1
ATOM 3750 O O . GLY B 2 145 ? 7.670 143.666 -19.075 1.00 16.83 645 GLY B O 1
ATOM 3751 N N . GLN B 2 146 ? 7.348 142.765 -17.047 1.00 15.25 646 GLN B N 1
ATOM 3752 C CA . GLN B 2 146 ? 8.692 142.210 -17.002 1.00 14.41 646 GLN B CA 1
ATOM 3753 C C . GLN B 2 146 ? 8.742 140.913 -17.805 1.00 14.42 646 GLN B C 1
ATOM 3754 O O . GLN B 2 146 ? 7.726 140.241 -17.968 1.00 14.66 646 GLN B O 1
ATOM 3760 N N . TYR B 2 147 ? 9.915 140.577 -18.329 1.00 14.41 647 TYR B N 1
ATOM 3761 C CA . TYR B 2 147 ? 10.060 139.343 -19.093 1.00 14.60 647 TYR B CA 1
ATOM 3762 C C . TYR B 2 147 ? 9.789 138.178 -18.148 1.00 13.91 647 TYR B C 1
ATOM 3763 O O . TYR B 2 147 ? 9.998 138.292 -16.935 1.00 13.73 647 TYR B O 1
ATOM 3772 N N . PRO B 2 148 ? 9.310 137.046 -18.683 1.00 13.06 648 PRO B N 1
ATOM 3773 C CA . PRO B 2 148 ? 9.040 135.896 -17.816 1.00 12.68 648 PRO B CA 1
ATOM 3774 C C . PRO B 2 148 ? 10.352 135.319 -17.281 1.00 12.50 648 PRO B C 1
ATOM 3775 O O . PRO B 2 148 ? 11.416 135.494 -17.881 1.00 13.69 648 PRO B O 1
ATOM 3779 N N . HIS B 2 149 ? 10.267 134.632 -16.150 1.00 11.66 649 HIS B N 1
ATOM 3780 C CA . HIS B 2 149 ? 11.441 134.053 -15.506 1.00 11.03 649 HIS B CA 1
ATOM 3781 C C . HIS B 2 149 ? 10.912 132.865 -14.708 1.00 10.49 649 HIS B C 1
ATOM 3782 O O . HIS B 2 149 ? 9.838 132.947 -14.112 1.00 10.64 649 HIS B O 1
ATOM 3789 N N . LEU B 2 150 ? 11.646 131.757 -14.700 1.00 10.46 650 LEU B N 1
ATOM 3790 C CA . LEU B 2 150 ? 11.174 130.575 -13.987 1.00 10.13 650 LEU B CA 1
ATOM 3791 C C . LEU B 2 150 ? 10.959 130.740 -12.487 1.00 10.06 650 LEU B C 1
ATOM 3792 O O . LEU B 2 150 ? 10.106 130.060 -11.918 1.00 10.24 650 LEU B O 1
ATOM 3797 N N . ALA B 2 151 ? 11.713 131.631 -11.843 1.00 9.98 651 ALA B N 1
ATOM 3798 C CA . ALA B 2 151 ? 11.550 131.820 -10.400 1.00 10.07 651 ALA B CA 1
ATOM 3799 C C . ALA B 2 151 ? 10.180 132.432 -10.099 1.00 10.40 651 ALA B C 1
ATOM 3800 O O . ALA B 2 151 ? 9.396 131.854 -9.339 1.00 10.44 651 ALA B O 1
ATOM 3802 N N . PRO B 2 152 ? 9.866 133.606 -10.681 1.00 10.06 652 PRO B N 1
ATOM 3803 C CA . PRO B 2 152 ? 8.543 134.169 -10.393 1.00 10.39 652 PRO B CA 1
ATOM 3804 C C . PRO B 2 152 ? 7.418 133.307 -10.985 1.00 10.12 652 PRO B C 1
ATOM 3805 O O . PRO B 2 152 ? 6.276 133.363 -10.527 1.00 10.52 652 PRO B O 1
ATOM 3809 N N . THR B 2 153 ? 7.738 132.509 -12.002 1.00 10.01 653 THR B N 1
ATOM 3810 C CA . THR B 2 153 ? 6.738 131.620 -12.594 1.00 10.28 653 THR B CA 1
ATOM 3811 C C . THR B 2 153 ? 6.394 130.546 -11.557 1.00 10.16 653 THR B C 1
ATOM 3812 O O . THR B 2 153 ? 5.225 130.256 -11.314 1.00 9.74 653 THR B O 1
ATOM 3816 N N . TYR B 2 154 ? 7.421 129.960 -10.950 1.00 9.75 654 TYR B N 1
ATOM 3817 C CA . TYR B 2 154 ? 7.231 128.948 -9.916 1.00 9.92 654 TYR B CA 1
ATOM 3818 C C . TYR B 2 154 ? 6.398 129.528 -8.769 1.00 9.43 654 TYR B C 1
ATOM 3819 O O . TYR B 2 154 ? 5.452 128.895 -8.285 1.00 9.76 654 TYR B O 1
ATOM 3828 N N . ALA B 2 155 ? 6.756 130.736 -8.335 1.00 9.64 655 ALA B N 1
ATOM 3829 C CA . ALA B 2 155 ? 6.058 131.397 -7.237 1.00 9.62 655 ALA B CA 1
ATOM 3830 C C . ALA B 2 155 ? 4.609 131.731 -7.577 1.00 9.80 655 ALA B C 1
ATOM 3831 O O . ALA B 2 155 ? 3.711 131.525 -6.762 1.00 10.04 655 ALA B O 1
ATOM 3833 N N . ALA B 2 156 ? 4.386 132.253 -8.779 1.00 10.25 656 ALA B N 1
ATOM 3834 C CA . ALA B 2 156 ? 3.040 132.618 -9.202 1.00 10.31 656 ALA B CA 1
ATOM 3835 C C . ALA B 2 156 ? 2.117 131.408 -9.235 1.00 10.03 656 ALA B C 1
ATOM 3836 O O . ALA B 2 156 ? 0.988 131.464 -8.748 1.00 10.41 656 ALA B O 1
ATOM 3838 N N . VAL B 2 157 ? 2.595 130.310 -9.811 1.00 10.24 657 VAL B N 1
ATOM 3839 C CA . VAL B 2 157 ? 1.787 129.106 -9.886 1.00 10.57 657 VAL B CA 1
ATOM 3840 C C . VAL B 2 157 ? 1.482 128.577 -8.484 1.00 10.70 657 VAL B C 1
ATOM 3841 O O . VAL B 2 157 ? 0.349 128.195 -8.200 1.00 10.96 657 VAL B O 1
ATOM 3845 N N . ASN B 2 158 ? 2.474 128.569 -7.598 1.00 10.51 658 ASN B N 1
ATOM 3846 C CA . ASN B 2 158 ? 2.222 128.104 -6.235 1.00 10.75 658 ASN B CA 1
ATOM 3847 C C . ASN B 2 158 ? 1.195 129.003 -5.542 1.00 10.79 658 ASN B C 1
ATOM 3848 O O . ASN B 2 158 ? 0.299 128.512 -4.854 1.00 10.96 658 ASN B O 1
ATOM 3853 N N . ALA B 2 159 ? 1.322 130.316 -5.728 1.00 10.74 659 ALA B N 1
ATOM 3854 C CA . ALA B 2 159 ? 0.393 131.265 -5.113 1.00 11.02 659 ALA B CA 1
ATOM 3855 C C . ALA B 2 159 ? -1.032 131.025 -5.599 1.00 11.29 659 ALA B C 1
ATOM 3856 O O . ALA B 2 159 ? -1.979 131.007 -4.807 1.00 11.51 659 ALA B O 1
ATOM 3858 N N . LEU B 2 160 ? -1.183 130.838 -6.905 1.00 11.38 660 LEU B N 1
ATOM 3859 C CA . LEU B 2 160 ? -2.499 130.592 -7.477 1.00 11.91 660 LEU B CA 1
ATOM 3860 C C . LEU B 2 160 ? -3.084 129.282 -6.955 1.00 11.96 660 LEU B C 1
ATOM 3861 O O . LEU B 2 160 ? -4.291 129.182 -6.721 1.00 12.49 660 LEU B O 1
ATOM 3866 N N . CYS B 2 161 ? -2.234 128.278 -6.758 1.00 11.95 661 CYS B N 1
ATOM 3867 C CA . CYS B 2 161 ? -2.713 126.999 -6.250 1.00 12.69 661 CYS B CA 1
ATOM 3868 C C . CYS B 2 161 ? -3.088 127.092 -4.771 1.00 13.02 661 CYS B C 1
ATOM 3869 O O . CYS B 2 161 ? -3.964 126.368 -4.304 1.00 13.52 661 CYS B O 1
ATOM 3872 N N . ILE B 2 162 ? -2.437 127.985 -4.032 1.00 13.37 662 ILE B N 1
ATOM 3873 C CA . ILE B 2 162 ? -2.775 128.153 -2.621 1.00 13.79 662 ILE B CA 1
ATOM 3874 C C . ILE B 2 162 ? -4.175 128.769 -2.536 1.00 14.30 662 ILE B C 1
ATOM 3875 O O . ILE B 2 162 ? -4.980 128.386 -1.686 1.00 14.56 662 ILE B O 1
ATOM 3880 N N . ILE B 2 163 ? -4.467 129.718 -3.420 1.00 14.59 663 ILE B N 1
ATOM 3881 C CA . ILE B 2 163 ? -5.788 130.339 -3.440 1.00 15.33 663 ILE B CA 1
ATOM 3882 C C . ILE B 2 163 ? -6.773 129.230 -3.814 1.00 15.95 663 ILE B C 1
ATOM 3883 O O . ILE B 2 163 ? -7.848 129.113 -3.226 1.00 16.06 663 ILE B O 1
ATOM 3888 N N . GLY B 2 164 ? -6.386 128.416 -4.793 1.00 16.57 664 GLY B N 1
ATOM 3889 C CA . GLY B 2 164 ? -7.183 127.270 -5.203 1.00 17.62 664 GLY B CA 1
ATOM 3890 C C . GLY B 2 164 ? -8.582 127.417 -5.773 1.00 18.21 664 GLY B C 1
ATOM 3891 O O . GLY B 2 164 ? -9.349 126.454 -5.759 1.00 18.89 664 GLY B O 1
ATOM 3892 N N . THR B 2 165 ? -8.926 128.594 -6.275 1.00 18.61 665 THR B N 1
ATOM 3893 C CA . THR B 2 165 ? -10.248 128.789 -6.860 1.00 19.12 665 THR B CA 1
ATOM 3894 C C . THR B 2 165 ? -10.134 128.550 -8.359 1.00 19.70 665 THR B C 1
ATOM 3895 O O . THR B 2 165 ? -9.034 128.555 -8.906 1.00 19.00 665 THR B O 1
ATOM 3899 N N . GLU B 2 166 ? -11.260 128.327 -9.027 1.00 20.30 666 GLU B N 1
ATOM 3900 C CA . GLU B 2 166 ? -11.207 128.124 -10.466 1.00 21.07 666 GLU B CA 1
ATOM 3901 C C . GLU B 2 166 ? -10.706 129.409 -11.116 1.00 20.61 666 GLU B C 1
ATOM 3902 O O . GLU B 2 166 ? -10.031 129.371 -12.143 1.00 20.22 666 GLU B O 1
ATOM 3908 N N . GLU B 2 167 ? -11.028 130.545 -10.504 1.00 20.26 667 GLU B N 1
ATOM 3909 C CA . GLU B 2 167 ? -10.577 131.832 -11.017 1.00 20.23 667 GLU B CA 1
ATOM 3910 C C . GLU B 2 167 ? -9.050 131.847 -11.040 1.00 19.22 667 GLU B C 1
ATOM 3911 O O . GLU B 2 167 ? -8.438 132.266 -12.021 1.00 19.14 667 GLU B O 1
ATOM 3917 N N . ALA B 2 168 ? -8.444 131.382 -9.953 1.00 17.93 668 ALA B N 1
ATOM 3918 C CA . ALA B 2 168 ? -6.989 131.348 -9.847 1.00 16.83 668 ALA B CA 1
ATOM 3919 C C . ALA B 2 168 ? -6.373 130.380 -10.853 1.00 16.26 668 ALA B C 1
ATOM 3920 O O . ALA B 2 168 ? -5.426 130.727 -11.558 1.00 15.65 668 ALA B O 1
ATOM 3922 N N . TYR B 2 169 ? -6.914 129.168 -10.917 1.00 15.94 669 TYR B N 1
ATOM 3923 C CA . TYR B 2 169 ? -6.415 128.149 -11.837 1.00 15.98 669 TYR B CA 1
ATOM 3924 C C . TYR B 2 169 ? -6.445 128.606 -13.294 1.00 16.60 669 TYR B C 1
ATOM 3925 O O . TYR B 2 169 ? -5.474 128.427 -14.030 1.00 16.67 669 TYR B O 1
ATOM 3934 N N . ASP B 2 170 ? -7.568 129.186 -13.706 1.00 17.23 670 ASP B N 1
ATOM 3935 C CA . ASP B 2 170 ? -7.736 129.619 -15.087 1.00 17.83 670 ASP B CA 1
ATOM 3936 C C . ASP B 2 170 ? -6.902 130.814 -15.529 1.00 17.75 670 ASP B C 1
ATOM 3937 O O . ASP B 2 170 ? -6.860 131.139 -16.715 1.00 18.17 670 ASP B O 1
ATOM 3942 N N . ILE B 2 171 ? -6.239 131.471 -14.586 1.00 17.27 671 ILE B N 1
ATOM 3943 C CA . ILE B 2 171 ? -5.395 132.606 -14.931 1.00 17.30 671 ILE B CA 1
ATOM 3944 C C . ILE B 2 171 ? -4.224 132.114 -15.770 1.00 16.53 671 ILE B C 1
ATOM 3945 O O . ILE B 2 171 ? -3.803 132.769 -16.720 1.00 16.38 671 ILE B O 1
ATOM 3950 N N . ILE B 2 172 ? -3.710 130.943 -15.414 1.00 15.81 672 ILE B N 1
ATOM 3951 C CA . ILE B 2 172 ? -2.567 130.369 -16.105 1.00 15.02 672 ILE B CA 1
ATOM 3952 C C . ILE B 2 172 ? -2.826 130.012 -17.564 1.00 14.89 672 ILE B C 1
ATOM 3953 O O . ILE B 2 172 ? -3.735 129.246 -17.878 1.00 15.22 672 ILE B O 1
ATOM 3958 N N . ASN B 2 173 ? -2.023 130.586 -18.452 1.00 14.40 673 ASN B N 1
ATOM 3959 C CA . ASN B 2 173 ? -2.131 130.290 -19.873 1.00 14.50 673 ASN B CA 1
ATOM 3960 C C . ASN B 2 173 ? -1.242 129.067 -20.049 1.00 14.10 673 ASN B C 1
ATOM 3961 O O . ASN B 2 173 ? -0.022 129.181 -20.204 1.00 13.98 673 ASN B O 1
ATOM 3966 N N . ARG B 2 174 ? -1.861 127.894 -20.012 1.00 14.16 674 ARG B N 1
ATOM 3967 C CA . ARG B 2 174 ? -1.134 126.638 -20.115 1.00 14.38 674 ARG B CA 1
ATOM 3968 C C . ARG B 2 174 ? -0.446 126.399 -21.451 1.00 14.96 674 ARG B C 1
ATOM 3969 O O . ARG B 2 174 ? 0.662 125.872 -21.487 1.00 14.96 674 ARG B O 1
ATOM 3977 N N . GLU B 2 175 ? -1.095 126.788 -22.544 1.00 15.79 675 GLU B N 1
ATOM 3978 C CA . GLU B 2 175 ? -0.511 126.607 -23.869 1.00 16.65 675 GLU B CA 1
ATOM 3979 C C . GLU B 2 175 ? 0.817 127.354 -23.978 1.00 16.23 675 GLU B C 1
ATOM 3980 O O . GLU B 2 175 ? 1.833 126.788 -24.388 1.00 16.62 675 GLU B O 1
ATOM 3986 N N . LYS B 2 176 ? 0.811 128.630 -23.606 1.00 15.33 676 LYS B N 1
ATOM 3987 C CA . LYS B 2 176 ? 2.022 129.436 -23.677 1.00 15.06 676 LYS B CA 1
ATOM 3988 C C . LYS B 2 176 ? 3.046 129.038 -22.618 1.00 14.14 676 LYS B C 1
ATOM 3989 O O . LYS B 2 176 ? 4.250 129.171 -22.834 1.00 13.98 676 LYS B O 1
ATOM 3995 N N . LEU B 2 177 ? 2.577 128.553 -21.471 1.00 13.48 677 LEU B N 1
ATOM 3996 C CA . LEU B 2 177 ? 3.504 128.140 -20.427 1.00 12.81 677 LEU B CA 1
ATOM 3997 C C . LEU B 2 177 ? 4.365 126.986 -20.930 1.00 12.55 677 LEU B C 1
ATOM 3998 O O . LEU B 2 177 ? 5.574 126.979 -20.722 1.00 12.21 677 LEU B O 1
ATOM 4003 N N . LEU B 2 178 ? 3.745 126.015 -21.597 1.00 12.75 678 LEU B N 1
ATOM 4004 C CA . LEU B 2 178 ? 4.497 124.875 -22.116 1.00 12.66 678 LEU B CA 1
ATOM 4005 C C . LEU B 2 178 ? 5.461 125.331 -23.210 1.00 12.52 678 LEU B C 1
ATOM 4006 O O . LEU B 2 178 ? 6.608 124.886 -23.263 1.00 12.47 678 LEU B O 1
ATOM 4011 N N . GLN B 2 179 ? 5.001 126.221 -24.085 1.00 12.69 679 GLN B N 1
ATOM 4012 C CA . GLN B 2 179 ? 5.872 126.734 -25.137 1.00 12.97 679 GLN B CA 1
ATOM 4013 C C . GLN B 2 179 ? 7.056 127.456 -24.499 1.00 12.48 679 GLN B C 1
ATOM 4014 O O . GLN B 2 179 ? 8.195 127.338 -24.958 1.00 12.63 679 GLN B O 1
ATOM 4020 N N . TYR B 2 180 ? 6.781 128.203 -23.435 1.00 12.43 680 TYR B N 1
ATOM 4021 C CA . TYR B 2 180 ? 7.830 128.931 -22.734 1.00 12.31 680 TYR B CA 1
ATOM 4022 C C . TYR B 2 180 ? 8.870 127.963 -22.162 1.00 11.75 680 TYR B C 1
ATOM 4023 O O . TYR B 2 180 ? 10.074 128.196 -22.281 1.00 11.74 680 TYR B O 1
ATOM 4032 N N . LEU B 2 181 ? 8.412 126.876 -21.544 1.00 11.59 681 LEU B N 1
ATOM 4033 C CA . LEU B 2 181 ? 9.346 125.901 -20.988 1.00 11.62 681 LEU B CA 1
ATOM 4034 C C . LEU B 2 181 ? 10.217 125.331 -22.107 1.00 11.42 681 LEU B C 1
ATOM 4035 O O . LEU B 2 181 ? 11.428 125.172 -21.941 1.00 11.67 681 LEU B O 1
ATOM 4040 N N . TYR B 2 182 ? 9.605 125.031 -23.252 1.00 11.65 682 TYR B N 1
ATOM 4041 C CA . TYR B 2 182 ? 10.365 124.512 -24.385 1.00 12.03 682 TYR B CA 1
ATOM 4042 C C . TYR B 2 182 ? 11.435 125.523 -24.800 1.00 11.90 682 TYR B C 1
ATOM 4043 O O . TYR B 2 182 ? 12.557 125.148 -25.132 1.00 11.87 682 TYR B O 1
ATOM 4052 N N . SER B 2 183 ? 11.090 126.807 -24.764 1.00 11.92 683 SER B N 1
ATOM 4053 C CA . SER B 2 183 ? 12.026 127.852 -25.163 1.00 12.09 683 SER B CA 1
ATOM 4054 C C . SER B 2 183 ? 13.233 128.007 -24.237 1.00 11.98 683 SER B C 1
ATOM 4055 O O . SER B 2 183 ? 14.172 128.729 -24.560 1.00 12.67 683 SER B O 1
ATOM 4058 N N . LEU B 2 184 ? 13.206 127.327 -23.093 1.00 11.96 684 LEU B N 1
ATOM 4059 C CA . LEU B 2 184 ? 14.303 127.400 -22.131 1.00 12.18 684 LEU B CA 1
ATOM 4060 C C . LEU B 2 184 ? 15.099 126.096 -22.042 1.00 12.33 684 LEU B C 1
ATOM 4061 O O . LEU B 2 184 ? 16.182 126.063 -21.457 1.00 12.48 684 LEU B O 1
ATOM 4066 N N . LYS B 2 185 ? 14.564 125.031 -22.632 1.00 12.76 685 LYS B N 1
ATOM 4067 C CA . LYS B 2 185 ? 15.194 123.712 -22.580 1.00 13.66 685 LYS B CA 1
ATOM 4068 C C . LYS B 2 185 ? 16.478 123.571 -23.391 1.00 14.12 685 LYS B C 1
ATOM 4069 O O . LYS B 2 185 ? 16.509 123.871 -24.585 1.00 14.36 685 LYS B O 1
ATOM 4075 N N . GLN B 2 186 ? 17.525 123.089 -22.725 1.00 14.67 686 GLN B N 1
ATOM 4076 C CA . GLN B 2 186 ? 18.839 122.883 -23.334 1.00 15.69 686 GLN B CA 1
ATOM 4077 C C . GLN B 2 186 ? 19.028 121.416 -23.714 1.00 16.30 686 GLN B C 1
ATOM 4078 O O . GLN B 2 186 ? 18.429 120.527 -23.110 1.00 15.88 686 GLN B O 1
ATOM 4084 N N . PRO B 2 187 ? 19.880 121.142 -24.713 1.00 17.18 687 PRO B N 1
ATOM 4085 C CA . PRO B 2 187 ? 20.114 119.759 -25.137 1.00 17.75 687 PRO B CA 1
ATOM 4086 C C . PRO B 2 187 ? 20.731 118.843 -24.078 1.00 17.52 687 PRO B C 1
ATOM 4087 O O . PRO B 2 187 ? 20.550 117.626 -24.136 1.00 18.81 687 PRO B O 1
ATOM 4091 N N . ASP B 2 188 ? 21.452 119.412 -23.115 1.00 17.07 688 ASP B N 1
ATOM 4092 C CA . ASP B 2 188 ? 22.067 118.585 -22.079 1.00 16.23 688 ASP B CA 1
ATOM 4093 C C . ASP B 2 188 ? 21.102 118.243 -20.943 1.00 15.64 688 ASP B C 1
ATOM 4094 O O . ASP B 2 188 ? 21.495 117.625 -19.954 1.00 15.77 688 ASP B O 1
ATOM 4099 N N . GLY B 2 189 ? 19.840 118.639 -21.097 1.00 14.84 689 GLY B N 1
ATOM 4100 C CA . GLY B 2 189 ? 18.835 118.347 -20.087 1.00 14.01 689 GLY B CA 1
ATOM 4101 C C . GLY B 2 189 ? 18.513 119.483 -19.133 1.00 13.28 689 GLY B C 1
ATOM 4102 O O . GLY B 2 189 ? 17.499 119.440 -18.433 1.00 13.20 689 GLY B O 1
ATOM 4103 N N . SER B 2 190 ? 19.365 120.500 -19.103 1.00 12.67 690 SER B N 1
ATOM 4104 C CA . SER B 2 190 ? 19.157 121.636 -18.211 1.00 12.52 690 SER B CA 1
ATOM 4105 C C . SER B 2 190 ? 18.200 122.659 -18.810 1.00 12.29 690 SER B C 1
ATOM 4106 O O . SER B 2 190 ? 17.793 122.546 -19.970 1.00 12.34 690 SER B O 1
ATOM 4109 N N . PHE B 2 191 ? 17.837 123.648 -17.998 1.00 11.32 691 PHE B N 1
ATOM 4110 C CA . PHE B 2 191 ? 16.951 124.733 -18.417 1.00 11.16 691 PHE B CA 1
ATOM 4111 C C . PHE B 2 191 ? 17.567 126.081 -18.052 1.00 11.11 691 PHE B C 1
ATOM 4112 O O . PHE B 2 191 ? 18.261 126.202 -17.038 1.00 11.26 691 PHE B O 1
ATOM 4120 N N . LEU B 2 192 ? 17.317 127.091 -18.880 1.00 11.31 692 LEU B N 1
ATOM 4121 C CA . LEU B 2 192 ? 17.776 128.441 -18.573 1.00 11.47 692 LEU B CA 1
ATOM 4122 C C . LEU B 2 192 ? 16.715 128.955 -17.599 1.00 11.25 692 LEU B C 1
ATOM 4123 O O . LEU B 2 192 ? 15.584 128.468 -17.616 1.00 11.39 692 LEU B O 1
ATOM 4128 N N . MET B 2 193 ? 17.061 129.929 -16.761 1.00 11.27 693 MET B N 1
ATOM 4129 C CA . MET B 2 193 ? 16.076 130.489 -15.834 1.00 11.59 693 MET B CA 1
ATOM 4130 C C . MET B 2 193 ? 15.148 131.443 -16.585 1.00 11.84 693 MET B C 1
ATOM 4131 O O . MET B 2 193 ? 14.004 131.661 -16.189 1.00 12.16 693 MET B O 1
ATOM 4136 N N . HIS B 2 194 ? 15.663 132.018 -17.666 1.00 11.99 694 HIS B N 1
ATOM 4137 C CA . HIS B 2 194 ? 14.895 132.925 -18.511 1.00 12.14 694 HIS B CA 1
ATOM 4138 C C . HIS B 2 194 ? 15.652 133.059 -19.823 1.00 12.34 694 HIS B C 1
ATOM 4139 O O . HIS B 2 194 ? 16.793 132.609 -19.926 1.00 12.07 694 HIS B O 1
ATOM 4146 N N . VAL B 2 195 ? 15.016 133.647 -20.830 1.00 12.80 695 VAL B N 1
ATOM 4147 C CA . VAL B 2 195 ? 15.663 133.792 -22.129 1.00 14.00 695 VAL B CA 1
ATOM 4148 C C . VAL B 2 195 ? 16.965 134.572 -21.994 1.00 14.14 695 VAL B C 1
ATOM 4149 O O . VAL B 2 195 ? 16.980 135.687 -21.474 1.00 14.56 695 VAL B O 1
ATOM 4153 N N . GLY B 2 196 ? 18.055 133.962 -22.454 1.00 14.61 696 GLY B N 1
ATOM 4154 C CA . GLY B 2 196 ? 19.362 134.587 -22.371 1.00 15.07 696 GLY B CA 1
ATOM 4155 C C . GLY B 2 196 ? 19.880 134.635 -20.945 1.00 15.27 696 GLY B C 1
ATOM 4156 O O . GLY B 2 196 ? 20.800 135.393 -20.635 1.00 16.30 696 GLY B O 1
ATOM 4157 N N . GLY B 2 197 ? 19.294 133.811 -20.080 1.00 14.34 697 GLY B N 1
ATOM 4158 C CA . GLY B 2 197 ? 19.681 133.787 -18.681 1.00 13.59 697 GLY B CA 1
ATOM 4159 C C . GLY B 2 197 ? 20.588 132.654 -18.242 1.00 12.88 697 GLY B C 1
ATOM 4160 O O . GLY B 2 197 ? 21.043 131.843 -19.051 1.00 12.97 697 GLY B O 1
ATOM 4161 N N . GLU B 2 198 ? 20.826 132.595 -16.934 1.00 12.24 698 GLU B N 1
ATOM 4162 C CA . GLU B 2 198 ? 21.706 131.598 -16.335 1.00 11.80 698 GLU B CA 1
ATOM 4163 C C . GLU B 2 198 ? 21.098 130.212 -16.174 1.00 11.88 698 GLU B C 1
ATOM 4164 O O . GLU B 2 198 ? 19.875 130.038 -16.164 1.00 11.22 698 GLU B O 1
ATOM 4170 N N . VAL B 2 199 ? 21.981 129.231 -16.034 1.00 11.30 699 VAL B N 1
ATOM 4171 C CA . VAL B 2 199 ? 21.579 127.849 -15.845 1.00 11.89 699 VAL B CA 1
ATOM 4172 C C . VAL B 2 199 ? 22.090 127.281 -14.530 1.00 11.61 699 VAL B C 1
ATOM 4173 O O . VAL B 2 199 ? 23.265 127.413 -14.204 1.00 12.16 699 VAL B O 1
ATOM 4177 N N . ASP B 2 200 ? 21.185 126.672 -13.774 1.00 11.48 700 ASP B N 1
ATOM 4178 C CA . ASP B 2 200 ? 21.520 125.959 -12.545 1.00 11.10 700 ASP B CA 1
ATOM 4179 C C . ASP B 2 200 ? 20.305 125.112 -12.184 1.00 10.96 700 ASP B C 1
ATOM 4180 O O . ASP B 2 200 ? 19.249 125.247 -12.801 1.00 10.97 700 ASP B O 1
ATOM 4185 N N . VAL B 2 201 ? 20.452 124.224 -11.210 1.00 10.58 701 VAL B N 1
ATOM 4186 C CA . VAL B 2 201 ? 19.370 123.310 -10.868 1.00 10.71 701 VAL B CA 1
ATOM 4187 C C . VAL B 2 201 ? 18.042 123.932 -10.429 1.00 10.30 701 VAL B C 1
ATOM 4188 O O . VAL B 2 201 ? 17.018 123.252 -10.408 1.00 10.16 701 VAL B O 1
ATOM 4192 N N . ARG B 2 202 ? 18.037 125.218 -10.097 1.00 9.79 702 ARG B N 1
ATOM 4193 C CA . ARG B 2 202 ? 16.778 125.862 -9.725 1.00 9.72 702 ARG B CA 1
ATOM 4194 C C . ARG B 2 202 ? 15.794 125.756 -10.890 1.00 9.83 702 ARG B C 1
ATOM 4195 O O . ARG B 2 202 ? 14.603 125.546 -10.691 1.00 10.19 702 ARG B O 1
ATOM 4203 N N . SER B 2 203 ? 16.299 125.899 -12.111 1.00 9.88 703 SER B N 1
ATOM 4204 C CA . SER B 2 203 ? 15.430 125.871 -13.283 1.00 9.91 703 SER B CA 1
ATOM 4205 C C . SER B 2 203 ? 14.722 124.540 -13.497 1.00 9.85 703 SER B C 1
ATOM 4206 O O . SER B 2 203 ? 13.552 124.514 -13.881 1.00 10.30 703 SER B O 1
ATOM 4209 N N . ALA B 2 204 ? 15.428 123.440 -13.252 1.00 10.05 704 ALA B N 1
ATOM 4210 C CA . ALA B 2 204 ? 14.838 122.121 -13.426 1.00 10.14 704 ALA B CA 1
ATOM 4211 C C . ALA B 2 204 ? 13.668 121.932 -12.462 1.00 9.72 704 ALA B C 1
ATOM 4212 O O . ALA B 2 204 ? 12.629 121.389 -12.835 1.00 10.17 704 ALA B O 1
ATOM 4214 N N . TYR B 2 205 ? 13.837 122.388 -11.223 1.00 9.74 705 TYR B N 1
ATOM 4215 C CA . TYR B 2 205 ? 12.779 122.275 -10.227 1.00 10.12 705 TYR B CA 1
ATOM 4216 C C . TYR B 2 205 ? 11.607 123.207 -10.538 1.00 10.15 705 TYR B C 1
ATOM 4217 O O . TYR B 2 205 ? 10.450 122.803 -10.466 1.00 10.56 705 TYR B O 1
ATOM 4226 N N . CYS B 2 206 ? 11.900 124.458 -10.881 1.00 9.92 706 CYS B N 1
ATOM 4227 C CA . CYS B 2 206 ? 10.831 125.399 -11.197 1.00 9.90 706 CYS B CA 1
ATOM 4228 C C . CYS B 2 206 ? 9.994 124.867 -12.354 1.00 9.60 706 CYS B C 1
ATOM 4229 O O . CYS B 2 206 ? 8.764 124.903 -12.311 1.00 9.64 706 CYS B O 1
ATOM 4232 N N . ALA B 2 207 ? 10.668 124.370 -13.386 1.00 9.73 707 ALA B N 1
ATOM 4233 C CA . ALA B 2 207 ? 9.971 123.829 -14.548 1.00 10.08 707 ALA B CA 1
ATOM 4234 C C . ALA B 2 207 ? 9.161 122.587 -14.187 1.00 10.26 707 ALA B C 1
ATOM 4235 O O . ALA B 2 207 ? 7.988 122.476 -14.546 1.00 10.70 707 ALA B O 1
ATOM 4237 N N . ALA B 2 208 ? 9.787 121.650 -13.477 1.00 10.01 708 ALA B N 1
ATOM 4238 C CA . ALA B 2 208 ? 9.103 120.418 -13.089 1.00 9.71 708 ALA B CA 1
ATOM 4239 C C . ALA B 2 208 ? 7.910 120.699 -12.184 1.00 9.79 708 ALA B C 1
ATOM 4240 O O . ALA B 2 208 ? 6.865 120.058 -12.304 1.00 10.27 708 ALA B O 1
ATOM 4242 N N . SER B 2 209 ? 8.067 121.661 -11.279 1.00 9.58 709 SER B N 1
ATOM 4243 C CA . SER B 2 209 ? 6.993 122.010 -10.360 1.00 9.79 709 SER B CA 1
ATOM 4244 C C . SER B 2 209 ? 5.768 122.540 -11.095 1.00 10.00 709 SER B C 1
ATOM 4245 O O . SER B 2 209 ? 4.669 122.004 -10.951 1.00 10.76 709 SER B O 1
ATOM 4248 N N . VAL B 2 210 ? 5.947 123.586 -11.895 1.00 10.13 710 VAL B N 1
ATOM 4249 C CA . VAL B 2 210 ? 4.802 124.153 -12.593 1.00 10.28 710 VAL B CA 1
ATOM 4250 C C . VAL B 2 210 ? 4.237 123.231 -13.667 1.00 10.45 710 VAL B C 1
ATOM 4251 O O . VAL B 2 210 ? 3.027 123.209 -13.876 1.00 11.03 710 VAL B O 1
ATOM 4255 N N . ALA B 2 211 ? 5.094 122.453 -14.326 1.00 11.09 711 ALA B N 1
ATOM 4256 C CA . ALA B 2 211 ? 4.626 121.554 -15.378 1.00 11.33 711 ALA B CA 1
ATOM 4257 C C . ALA B 2 211 ? 3.782 120.413 -14.818 1.00 11.82 711 ALA B C 1
ATOM 4258 O O . ALA B 2 211 ? 2.780 120.023 -15.418 1.00 12.06 711 ALA B O 1
ATOM 4260 N N . SER B 2 212 ? 4.178 119.876 -13.668 1.00 11.77 712 SER B N 1
ATOM 4261 C CA . SER B 2 212 ? 3.415 118.785 -13.077 1.00 12.21 712 SER B CA 1
ATOM 4262 C C . SER B 2 212 ? 2.094 119.275 -12.486 1.00 12.35 712 SER B C 1
ATOM 4263 O O . SER B 2 212 ? 1.058 118.639 -12.671 1.00 13.10 712 SER B O 1
ATOM 4266 N N . LEU B 2 213 ? 2.114 120.407 -11.789 1.00 12.10 713 LEU B N 1
ATOM 4267 C CA . LEU B 2 213 ? 0.879 120.927 -11.210 1.00 12.38 713 LEU B CA 1
ATOM 4268 C C . LEU B 2 213 ? -0.164 121.248 -12.278 1.00 12.54 713 LEU B C 1
ATOM 4269 O O . LEU B 2 213 ? -1.340 120.919 -12.118 1.00 12.83 713 LEU B O 1
ATOM 4274 N N . THR B 2 214 ? 0.267 121.874 -13.370 1.00 12.46 714 THR B N 1
ATOM 4275 C CA . THR B 2 214 ? -0.659 122.266 -14.433 1.00 12.57 714 THR B CA 1
ATOM 4276 C C . THR B 2 214 ? -0.900 121.227 -15.532 1.00 12.23 714 THR B C 1
ATOM 4277 O O . THR B 2 214 ? -1.590 121.508 -16.517 1.00 12.43 714 THR B O 1
ATOM 4281 N N . ASN B 2 215 ? -0.344 120.032 -15.359 1.00 12.43 715 ASN B N 1
ATOM 4282 C CA . ASN B 2 215 ? -0.509 118.945 -16.320 1.00 12.86 715 ASN B CA 1
ATOM 4283 C C . ASN B 2 215 ? -0.104 119.315 -17.746 1.00 13.25 715 ASN B C 1
ATOM 4284 O O . ASN B 2 215 ? -0.904 119.204 -18.679 1.00 13.28 715 ASN B O 1
ATOM 4289 N N . ILE B 2 216 ? 1.140 119.752 -17.916 1.00 13.26 716 ILE B N 1
ATOM 4290 C CA . ILE B 2 216 ? 1.622 120.103 -19.249 1.00 13.75 716 ILE B CA 1
ATOM 4291 C C . ILE B 2 216 ? 2.897 119.346 -19.610 1.00 14.31 716 ILE B C 1
ATOM 4292 O O . ILE B 2 216 ? 3.608 119.717 -20.540 1.00 14.19 716 ILE B O 1
ATOM 4297 N N . ILE B 2 217 ? 3.178 118.269 -18.885 1.00 14.99 717 ILE B N 1
ATOM 4298 C CA . ILE B 2 217 ? 4.377 117.486 -19.155 1.00 16.09 717 ILE B CA 1
ATOM 4299 C C . ILE B 2 217 ? 4.248 116.612 -20.397 1.00 16.86 717 ILE B C 1
ATOM 4300 O O . ILE B 2 217 ? 3.288 115.858 -20.546 1.00 17.56 717 ILE B O 1
ATOM 4305 N N . THR B 2 218 ? 5.221 116.733 -21.294 1.00 17.64 718 THR B N 1
ATOM 4306 C CA . THR B 2 218 ? 5.256 115.926 -22.506 1.00 18.73 718 THR B CA 1
ATOM 4307 C C .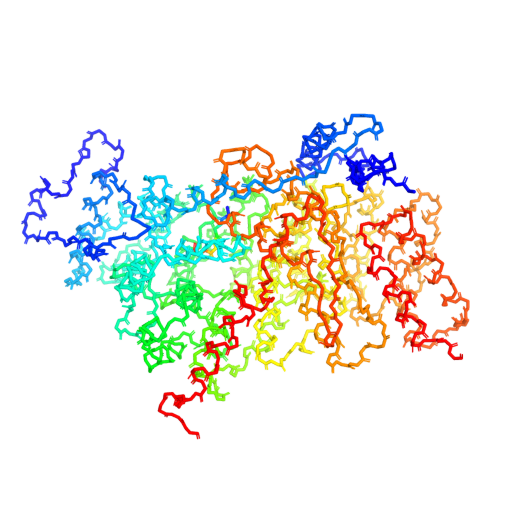 THR B 2 218 ? 6.425 114.971 -22.314 1.00 19.65 718 THR B C 1
ATOM 4308 O O . THR B 2 218 ? 7.300 115.218 -21.486 1.00 19.39 718 THR B O 1
ATOM 4312 N N . PRO B 2 219 ? 6.459 113.868 -23.076 1.00 20.76 719 PRO B N 1
ATOM 4313 C CA . PRO B 2 219 ? 7.556 112.908 -22.935 1.00 21.21 719 PRO B CA 1
ATOM 4314 C C . PRO B 2 219 ? 8.943 113.486 -23.203 1.00 21.04 719 PRO B C 1
ATOM 4315 O O . PRO B 2 219 ? 9.929 113.042 -22.617 1.00 22.19 719 PRO B O 1
ATOM 4319 N N . ASP B 2 220 ? 9.018 114.484 -24.076 1.00 20.38 720 ASP B N 1
ATOM 4320 C CA . ASP B 2 220 ? 10.297 115.091 -24.425 1.00 20.10 720 ASP B CA 1
ATOM 4321 C C . ASP B 2 220 ? 10.718 116.290 -23.577 1.00 18.99 720 ASP B C 1
ATOM 4322 O O . ASP B 2 220 ? 11.902 116.617 -23.512 1.00 18.86 720 ASP B O 1
ATOM 4327 N N . LEU B 2 221 ? 9.760 116.937 -22.922 1.00 17.63 721 LEU B N 1
ATOM 4328 C CA . LEU B 2 221 ? 10.064 118.110 -22.108 1.00 16.39 721 LEU B CA 1
ATOM 4329 C C . LEU B 2 221 ? 11.251 117.928 -21.169 1.00 15.86 721 LEU B C 1
ATOM 4330 O O . LEU B 2 221 ? 12.146 118.779 -21.114 1.00 14.71 721 LEU B O 1
ATOM 4335 N N . PHE B 2 222 ? 11.268 116.822 -20.432 1.00 15.57 722 PHE B N 1
ATOM 4336 C CA . PHE B 2 222 ? 12.352 116.590 -19.488 1.00 15.56 722 PHE B CA 1
ATOM 4337 C C . PHE B 2 222 ? 13.383 115.555 -19.911 1.00 15.95 722 PHE B C 1
ATOM 4338 O O . PHE B 2 222 ? 14.087 114.993 -19.079 1.00 15.33 722 PHE B O 1
ATOM 4346 N N . GLU B 2 223 ? 13.485 115.317 -21.213 1.00 16.60 723 GLU B N 1
ATOM 4347 C CA . GLU B 2 223 ? 14.465 114.365 -21.715 1.00 17.57 723 GLU B CA 1
ATOM 4348 C C . GLU B 2 223 ? 15.857 114.820 -21.283 1.00 16.73 723 GLU B C 1
ATOM 4349 O O . GLU B 2 223 ? 16.250 115.957 -21.540 1.00 16.75 723 GLU B O 1
ATOM 4355 N N . GLY B 2 224 ? 16.591 113.929 -20.621 1.00 15.96 724 GLY B N 1
ATOM 4356 C CA . GLY B 2 224 ? 17.937 114.246 -20.175 1.00 15.11 724 GLY B CA 1
ATOM 4357 C C . GLY B 2 224 ? 18.050 115.038 -18.885 1.00 14.39 724 GLY B C 1
ATOM 4358 O O . GLY B 2 224 ? 19.136 115.153 -18.324 1.00 14.36 724 GLY B O 1
ATOM 4359 N N . THR B 2 225 ? 16.937 115.577 -18.402 1.00 14.18 725 THR B N 1
ATOM 4360 C CA . THR B 2 225 ? 16.962 116.377 -17.180 1.00 13.74 725 THR B CA 1
ATOM 4361 C C . THR B 2 225 ? 17.386 115.597 -15.936 1.00 13.68 725 THR B C 1
ATOM 4362 O O . THR B 2 225 ? 18.197 116.079 -15.144 1.00 13.36 725 THR B O 1
ATOM 4366 N N . ALA B 2 226 ? 16.848 114.393 -15.759 1.00 13.84 726 ALA B N 1
ATOM 4367 C CA . ALA B 2 226 ? 17.214 113.586 -14.599 1.00 14.04 726 ALA B CA 1
ATOM 4368 C C . ALA B 2 226 ? 18.722 113.328 -14.571 1.00 14.18 726 ALA B C 1
ATOM 4369 O O . ALA B 2 226 ? 19.360 113.409 -13.519 1.00 14.26 726 ALA B O 1
ATOM 4371 N N . GLU B 2 227 ? 19.291 113.019 -15.734 1.00 14.08 727 GLU B N 1
ATOM 4372 C CA . GLU B 2 227 ? 20.721 112.754 -15.836 1.00 14.27 727 GLU B CA 1
ATOM 4373 C C . GLU B 2 227 ? 21.549 113.994 -15.511 1.00 13.84 727 GLU B C 1
ATOM 4374 O O . GLU B 2 227 ? 22.604 113.896 -14.882 1.00 14.00 727 GLU B O 1
ATOM 4380 N N . TRP B 2 228 ? 21.078 115.158 -15.950 1.00 13.18 728 TRP B N 1
ATOM 4381 C CA . TRP B 2 228 ? 21.797 116.397 -15.689 1.00 12.77 728 TRP B CA 1
ATOM 4382 C C . TRP B 2 228 ? 21.797 116.673 -14.186 1.00 12.49 728 TRP B C 1
ATOM 4383 O O . TRP B 2 228 ? 22.819 117.051 -13.614 1.00 11.92 728 TRP B O 1
ATOM 4394 N N . ILE B 2 229 ? 20.648 116.481 -13.548 1.00 12.24 729 ILE B N 1
ATOM 4395 C CA . ILE B 2 229 ? 20.555 116.710 -12.112 1.00 12.38 729 ILE B CA 1
ATOM 4396 C C . ILE B 2 229 ? 21.503 115.776 -11.361 1.00 12.62 729 ILE B C 1
ATOM 4397 O O . ILE B 2 229 ? 22.189 116.198 -10.429 1.00 12.46 729 ILE B O 1
ATOM 4402 N N . ALA B 2 230 ? 21.553 114.509 -11.767 1.00 12.71 730 ALA B N 1
ATOM 4403 C CA . ALA B 2 230 ? 22.433 113.552 -11.104 1.00 12.96 730 ALA B CA 1
ATOM 4404 C C . ALA B 2 230 ? 23.893 113.999 -11.179 1.00 13.06 730 ALA B C 1
ATOM 4405 O O . ALA B 2 230 ? 24.670 113.769 -10.252 1.00 13.27 730 ALA B O 1
ATOM 4407 N N . ARG B 2 231 ? 24.266 114.637 -12.286 1.00 13.08 731 ARG B N 1
ATOM 4408 C CA . ARG B 2 231 ? 25.630 115.125 -12.459 1.00 13.46 731 ARG B CA 1
ATOM 4409 C C . ARG B 2 231 ? 25.939 116.225 -11.444 1.00 12.49 731 ARG B C 1
ATOM 4410 O O . ARG B 2 231 ? 27.107 116.513 -11.168 1.00 12.48 731 ARG B O 1
ATOM 4418 N N . CYS B 2 232 ? 24.892 116.843 -10.900 1.00 11.94 732 CYS B N 1
ATOM 4419 C CA . CYS B 2 232 ? 25.061 117.908 -9.914 1.00 11.52 732 CYS B CA 1
ATOM 4420 C C . CYS B 2 232 ? 25.354 117.373 -8.514 1.00 11.43 732 CYS B C 1
ATOM 4421 O O . CYS B 2 232 ? 25.813 118.119 -7.648 1.00 11.39 732 CYS B O 1
ATOM 4424 N N . GLN B 2 233 ? 25.072 116.095 -8.273 1.00 11.64 733 GLN B N 1
ATOM 4425 C CA . GLN B 2 233 ? 25.381 115.526 -6.963 1.00 11.78 733 GLN B CA 1
ATOM 4426 C C . GLN B 2 233 ? 26.901 115.409 -6.952 1.00 12.28 733 GLN B C 1
ATOM 4427 O O . GLN B 2 233 ? 27.487 114.962 -7.936 1.00 13.35 733 GLN B O 1
ATOM 4433 N N . ASN B 2 234 ? 27.546 115.821 -5.866 1.00 11.95 734 ASN B N 1
ATOM 4434 C CA . ASN B 2 234 ? 29.004 115.760 -5.822 1.00 11.94 734 ASN B CA 1
ATOM 4435 C C . ASN B 2 234 ? 29.553 114.806 -4.768 1.00 12.19 734 ASN B C 1
ATOM 4436 O O . ASN B 2 234 ? 28.801 114.048 -4.151 1.00 12.09 734 ASN B O 1
ATOM 4441 N N . TRP B 2 235 ? 30.869 114.850 -4.578 1.00 12.03 735 TRP B N 1
ATOM 4442 C CA . TRP B 2 235 ? 31.560 113.982 -3.625 1.00 12.34 735 TRP B CA 1
ATOM 4443 C C . TRP B 2 235 ? 31.020 114.047 -2.204 1.00 12.25 735 TRP B C 1
ATOM 4444 O O . TRP B 2 235 ? 31.167 113.098 -1.438 1.00 12.88 735 TRP B O 1
ATOM 4455 N N . GLU B 2 236 ? 30.403 115.167 -1.851 1.00 11.43 736 GLU B N 1
ATOM 4456 C CA . GLU B 2 236 ? 29.858 115.353 -0.508 1.00 11.32 736 GLU B CA 1
ATOM 4457 C C . GLU B 2 236 ? 28.573 114.572 -0.266 1.00 11.25 736 GLU B C 1
ATOM 4458 O O . GLU B 2 236 ? 28.241 114.244 0.877 1.00 11.45 736 GLU B O 1
ATOM 4464 N N . GLY B 2 237 ? 27.848 114.295 -1.342 1.00 11.23 737 GLY B N 1
ATOM 4465 C CA . GLY B 2 237 ? 26.590 113.579 -1.225 1.00 10.75 737 GLY B CA 1
ATOM 4466 C C . GLY B 2 237 ? 25.431 114.503 -1.550 1.00 10.62 737 GLY B C 1
ATOM 4467 O O . GLY B 2 237 ? 24.376 114.058 -1.992 1.00 10.21 737 GLY B O 1
ATOM 4468 N N . GLY B 2 238 ? 25.632 115.796 -1.311 1.00 10.71 738 GLY B N 1
ATOM 4469 C CA . GLY B 2 238 ? 24.610 116.784 -1.608 1.00 10.79 738 GLY B CA 1
ATOM 4470 C C . GLY B 2 238 ? 24.677 117.167 -3.075 1.00 10.74 738 GLY B C 1
ATOM 4471 O O . GLY B 2 238 ? 25.442 116.579 -3.841 1.00 10.81 738 GLY B O 1
ATOM 4472 N N . ILE B 2 239 ? 23.893 118.167 -3.459 1.00 10.54 739 ILE B N 1
ATOM 4473 C CA . ILE B 2 239 ? 23.819 118.614 -4.846 1.00 10.64 739 ILE B CA 1
ATOM 4474 C C . ILE B 2 239 ? 24.215 120.081 -4.987 1.00 10.43 739 ILE B C 1
ATOM 4475 O O . ILE B 2 239 ? 23.842 120.917 -4.163 1.00 10.38 739 ILE B O 1
ATOM 4480 N N . GLY B 2 240 ? 24.987 120.380 -6.030 1.00 10.17 740 GLY B N 1
ATOM 4481 C CA . GLY B 2 240 ? 25.412 121.746 -6.279 1.00 10.47 740 GLY B CA 1
ATOM 4482 C C . GLY B 2 240 ? 24.558 122.387 -7.358 1.00 10.47 740 GLY B C 1
ATOM 4483 O O . GLY B 2 240 ? 23.770 121.706 -8.015 1.00 10.66 740 GLY B O 1
ATOM 4484 N N . GLY B 2 241 ? 24.725 123.693 -7.554 1.00 10.77 741 GLY B N 1
ATOM 4485 C CA . GLY B 2 241 ? 23.943 124.403 -8.557 1.00 10.91 741 GLY B CA 1
ATOM 4486 C C . GLY B 2 241 ? 24.127 123.876 -9.965 1.00 10.79 741 GLY B C 1
ATOM 4487 O O . GLY B 2 241 ? 23.190 123.854 -10.760 1.00 11.18 741 GLY B O 1
ATOM 4488 N N . VAL B 2 242 ? 25.353 123.469 -10.271 1.00 10.63 742 VAL B N 1
ATOM 4489 C CA . VAL B 2 242 ? 25.699 122.913 -11.573 1.00 11.38 742 VAL B CA 1
ATOM 4490 C C . VAL B 2 242 ? 26.751 121.845 -11.315 1.00 11.39 742 VAL B C 1
ATOM 4491 O O . VAL B 2 242 ? 27.359 121.811 -10.243 1.00 11.38 742 VAL B O 1
ATOM 4495 N N . PRO B 2 243 ? 26.982 120.955 -12.290 1.00 11.32 743 PRO B N 1
ATOM 4496 C CA . PRO B 2 243 ? 27.986 119.908 -12.091 1.00 11.75 743 PRO B CA 1
ATOM 4497 C C . PRO B 2 243 ? 29.334 120.494 -11.685 1.00 11.92 743 PRO B C 1
ATOM 4498 O O . PRO B 2 243 ? 29.821 121.449 -12.300 1.00 12.32 743 PRO B O 1
ATOM 4502 N N . GLY B 2 244 ? 29.920 119.917 -10.640 1.00 12.03 744 GLY B N 1
ATOM 4503 C CA . GLY B 2 244 ? 31.206 120.369 -10.148 1.00 12.06 744 GLY B CA 1
ATOM 4504 C C . GLY B 2 244 ? 31.145 121.248 -8.915 1.00 11.83 744 GLY B C 1
ATOM 4505 O O . GLY B 2 244 ? 32.103 121.304 -8.142 1.00 11.81 744 GLY B O 1
ATOM 4506 N N . MET B 2 245 ? 30.023 121.928 -8.708 1.00 11.77 745 MET B N 1
ATOM 4507 C CA . MET B 2 245 ? 29.920 122.823 -7.566 1.00 11.71 745 MET B CA 1
ATOM 4508 C C . MET B 2 245 ? 29.582 122.200 -6.219 1.00 11.31 745 MET B C 1
ATOM 4509 O O . MET B 2 245 ? 29.065 121.084 -6.128 1.00 11.46 745 MET B O 1
ATOM 4514 N N . GLU B 2 246 ? 29.914 122.954 -5.177 1.00 10.87 746 GLU B N 1
ATOM 4515 C CA . GLU B 2 246 ? 29.723 122.568 -3.785 1.00 10.95 746 GLU B CA 1
ATOM 4516 C C . GLU B 2 246 ? 28.278 122.222 -3.421 1.00 10.79 746 GLU B C 1
ATOM 4517 O O . GLU B 2 246 ? 27.335 122.879 -3.869 1.00 10.97 746 GLU B O 1
ATOM 4523 N N . ALA B 2 247 ? 28.114 121.182 -2.606 1.00 10.26 747 ALA B N 1
ATOM 4524 C CA . ALA B 2 247 ? 26.789 120.744 -2.164 1.00 10.42 747 ALA B CA 1
ATOM 4525 C C . ALA B 2 247 ? 26.148 121.874 -1.364 1.00 10.46 747 ALA B C 1
ATOM 4526 O O . ALA B 2 247 ? 26.763 122.428 -0.445 1.00 10.57 747 ALA B O 1
ATOM 4528 N N . HIS B 2 248 ? 24.900 122.188 -1.699 1.00 10.51 748 HIS B N 1
ATOM 4529 C CA . HIS B 2 248 ? 24.180 123.298 -1.084 1.00 10.97 748 HIS B CA 1
ATOM 4530 C C . HIS B 2 248 ? 22.716 122.922 -0.824 1.00 10.52 748 HIS B C 1
ATOM 4531 O O . HIS B 2 248 ? 22.050 122.382 -1.701 1.00 10.55 748 HIS B O 1
ATOM 4538 N N . GLY B 2 249 ? 22.222 123.220 0.377 1.00 10.16 749 GLY B N 1
ATOM 4539 C CA . GLY B 2 249 ? 20.852 122.878 0.738 1.00 10.34 749 GLY B CA 1
ATOM 4540 C C . GLY B 2 249 ? 19.753 123.323 -0.214 1.00 10.53 749 GLY B C 1
ATOM 4541 O O . GLY B 2 249 ? 18.837 122.555 -0.518 1.00 10.58 749 GLY B O 1
ATOM 4542 N N . GLY B 2 250 ? 19.823 124.565 -0.674 1.00 10.55 750 GLY B N 1
ATOM 4543 C CA . GLY B 2 250 ? 18.808 125.055 -1.591 1.00 10.20 750 GLY B CA 1
ATOM 4544 C C . GLY B 2 250 ? 18.830 124.316 -2.916 1.00 9.81 750 GLY B C 1
ATOM 4545 O O . GLY B 2 250 ? 17.787 123.898 -3.422 1.00 10.16 750 GLY B O 1
ATOM 4546 N N . TYR B 2 251 ? 20.020 124.146 -3.484 1.00 9.93 751 TYR B N 1
ATOM 4547 C CA . TYR B 2 251 ? 20.142 123.447 -4.756 1.00 9.85 751 TYR B CA 1
ATOM 4548 C C . TYR B 2 251 ? 19.836 121.960 -4.602 1.00 9.83 751 TYR B C 1
ATOM 4549 O O . TYR B 2 251 ? 19.330 121.328 -5.528 1.00 10.19 751 TYR B O 1
ATOM 4558 N N . THR B 2 252 ? 20.123 121.402 -3.428 1.00 9.54 752 THR B N 1
ATOM 4559 C CA . THR B 2 252 ? 19.846 119.986 -3.198 1.00 9.26 752 THR B CA 1
ATOM 4560 C C . THR B 2 252 ? 18.337 119.763 -3.116 1.00 9.33 752 THR B C 1
ATOM 4561 O O . THR B 2 252 ? 17.823 118.769 -3.633 1.00 9.45 752 THR B O 1
ATOM 4565 N N . PHE B 2 253 ? 17.619 120.684 -2.478 1.00 9.51 753 PHE B N 1
ATOM 4566 C CA . PHE B 2 253 ? 16.174 120.549 -2.417 1.00 9.52 753 PHE B CA 1
ATOM 4567 C C . PHE B 2 253 ? 15.635 120.585 -3.848 1.00 9.68 753 PHE B C 1
ATOM 4568 O O . PHE B 2 253 ? 14.808 119.761 -4.235 1.00 9.75 753 PHE B O 1
ATOM 4576 N N . CYS B 2 254 ? 16.102 121.550 -4.634 1.00 9.33 754 CYS B N 1
ATOM 4577 C CA . CYS B 2 254 ? 15.645 121.669 -6.018 1.00 9.76 754 CYS B CA 1
ATOM 4578 C C . CYS B 2 254 ? 15.902 120.388 -6.803 1.00 9.31 754 CYS B C 1
ATOM 4579 O O . CYS B 2 254 ? 15.025 119.892 -7.515 1.00 9.58 754 CYS B O 1
ATOM 4582 N N . GLY B 2 255 ? 17.114 119.858 -6.676 1.00 9.57 755 GLY B N 1
ATOM 4583 C CA . GLY B 2 255 ? 17.466 118.646 -7.394 1.00 9.94 755 GLY B CA 1
ATOM 4584 C C . GLY B 2 255 ? 16.641 117.431 -7.014 1.00 9.86 755 GLY B C 1
ATOM 4585 O O . GLY B 2 255 ? 16.086 116.754 -7.882 1.00 9.97 755 GLY B O 1
ATOM 4586 N N . LEU B 2 256 ? 16.542 117.146 -5.718 1.00 9.92 756 LEU B N 1
ATOM 4587 C CA . LEU B 2 256 ? 15.784 115.979 -5.289 1.00 9.83 756 LEU B CA 1
ATOM 4588 C C . LEU B 2 256 ? 14.290 116.131 -5.544 1.00 10.16 756 LEU B C 1
ATOM 4589 O O . LEU B 2 256 ? 13.642 115.189 -5.995 1.00 10.24 756 LEU B O 1
ATOM 4594 N N . ALA B 2 257 ? 13.739 117.310 -5.269 1.00 9.39 757 ALA B N 1
ATOM 4595 C CA . ALA B 2 257 ? 12.314 117.522 -5.493 1.00 9.66 757 ALA B CA 1
ATOM 4596 C C . ALA B 2 257 ? 11.983 117.351 -6.976 1.00 9.94 757 ALA B C 1
ATOM 4597 O O . ALA B 2 257 ? 10.965 116.748 -7.326 1.00 10.14 757 ALA B O 1
ATOM 4599 N N . ALA B 2 258 ? 12.846 117.869 -7.849 1.00 10.52 758 ALA B N 1
ATOM 4600 C CA . ALA B 2 258 ? 12.615 117.737 -9.284 1.00 10.76 758 ALA B CA 1
ATOM 4601 C C . ALA B 2 258 ? 12.640 116.261 -9.678 1.00 11.14 758 ALA B C 1
ATOM 4602 O O . ALA B 2 258 ? 11.783 115.801 -10.435 1.00 11.23 758 ALA B O 1
ATOM 4604 N N . LEU B 2 259 ? 13.614 115.518 -9.160 1.00 11.42 759 LEU B N 1
ATOM 4605 C CA . LEU B 2 259 ? 13.708 114.096 -9.481 1.00 11.98 759 LEU B CA 1
ATOM 4606 C C . LEU B 2 259 ? 12.499 113.324 -8.963 1.00 12.33 759 LEU B C 1
ATOM 4607 O O . LEU B 2 259 ? 12.045 112.381 -9.605 1.00 13.02 759 LEU B O 1
ATOM 4612 N N . VAL B 2 260 ? 11.971 113.718 -7.807 1.00 12.54 760 VAL B N 1
ATOM 4613 C CA . VAL B 2 260 ? 10.795 113.041 -7.267 1.00 12.60 760 VAL B CA 1
ATOM 4614 C C . VAL B 2 260 ? 9.615 113.255 -8.220 1.00 13.15 760 VAL B C 1
ATOM 4615 O O . VAL B 2 260 ? 8.844 112.333 -8.485 1.00 13.66 760 VAL B O 1
ATOM 4619 N N . ILE B 2 261 ? 9.482 114.469 -8.748 1.00 13.46 761 ILE B N 1
ATOM 4620 C CA . ILE B 2 261 ? 8.401 114.764 -9.682 1.00 13.78 761 ILE B CA 1
ATOM 4621 C C . ILE B 2 261 ? 8.556 113.914 -10.943 1.00 14.31 761 ILE B C 1
ATOM 4622 O O . ILE B 2 261 ? 7.570 113.423 -11.501 1.00 14.83 761 ILE B O 1
ATOM 4627 N N . LEU B 2 262 ? 9.800 113.743 -11.382 1.00 15.04 762 LEU B N 1
ATOM 4628 C CA . LEU B 2 262 ? 10.101 112.963 -12.581 1.00 15.76 762 LEU B CA 1
ATOM 4629 C C . LEU B 2 262 ? 10.148 111.462 -12.318 1.00 16.57 762 LEU B C 1
ATOM 4630 O O . LEU B 2 262 ? 10.305 110.670 -13.252 1.00 16.92 762 LEU B O 1
ATOM 4635 N N . LYS B 2 263 ? 10.009 111.077 -11.053 1.00 17.14 763 LYS B N 1
ATOM 4636 C CA . LYS B 2 263 ? 10.055 109.672 -10.661 1.00 18.20 763 LYS B CA 1
ATOM 4637 C C . LYS B 2 263 ? 11.403 109.060 -11.044 1.00 18.23 763 LYS B C 1
ATOM 4638 O O . LYS B 2 263 ? 11.479 107.923 -11.514 1.00 18.39 763 LYS B O 1
ATOM 4644 N N . ARG B 2 264 ? 12.469 109.825 -10.829 1.00 17.57 764 ARG B N 1
ATOM 4645 C CA . ARG B 2 264 ? 13.818 109.378 -11.149 1.00 17.97 764 ARG B CA 1
ATOM 4646 C C . ARG B 2 264 ? 14.783 109.555 -9.974 1.00 17.82 764 ARG B C 1
ATOM 4647 O O . ARG B 2 264 ? 15.983 109.739 -10.179 1.00 17.44 764 ARG B O 1
ATOM 4655 N N . GLU B 2 265 ? 14.264 109.490 -8.749 1.00 18.43 765 GLU B N 1
ATOM 4656 C CA . GLU B 2 265 ? 15.100 109.647 -7.557 1.00 19.47 765 GLU B CA 1
ATOM 4657 C C . GLU B 2 265 ? 16.264 108.664 -7.515 1.00 19.65 765 GLU B C 1
ATOM 4658 O O . GLU B 2 265 ? 17.320 108.976 -6.966 1.00 18.80 765 GLU B O 1
ATOM 4664 N N . ARG B 2 266 ? 16.065 107.475 -8.078 1.00 20.19 766 ARG B N 1
ATOM 4665 C CA . ARG B 2 266 ? 17.108 106.452 -8.087 1.00 21.35 766 ARG B CA 1
ATOM 4666 C C . ARG B 2 266 ? 18.340 106.829 -8.899 1.00 20.81 766 ARG B C 1
ATOM 4667 O O . ARG B 2 266 ? 19.357 106.131 -8.857 1.00 20.73 766 ARG B O 1
ATOM 4675 N N . SER B 2 267 ? 18.248 107.922 -9.646 1.00 19.87 767 SER B N 1
ATOM 4676 C CA . SER B 2 267 ? 19.377 108.382 -10.444 1.00 19.46 767 SER B CA 1
ATOM 4677 C C . SER B 2 267 ? 20.492 108.880 -9.525 1.00 18.49 767 SER B C 1
ATOM 4678 O O . SER B 2 267 ? 21.642 109.015 -9.945 1.00 18.94 767 SER B O 1
ATOM 4681 N N . LEU B 2 268 ? 20.141 109.145 -8.269 1.00 17.02 768 LEU B N 1
ATOM 4682 C CA . LEU B 2 268 ? 21.097 109.638 -7.280 1.00 15.65 768 LEU B CA 1
ATOM 4683 C C . LEU B 2 268 ? 21.571 108.555 -6.332 1.00 15.17 768 LEU B C 1
ATOM 4684 O O . LEU B 2 268 ? 20.970 107.486 -6.225 1.00 15.44 768 LEU B O 1
ATOM 4689 N N . ASN B 2 269 ? 22.663 108.853 -5.641 1.00 14.39 769 ASN B N 1
ATOM 4690 C CA . ASN B 2 269 ? 23.186 107.959 -4.623 1.00 13.88 769 ASN B CA 1
ATOM 4691 C C . ASN B 2 269 ? 22.430 108.487 -3.406 1.00 13.59 769 ASN B C 1
ATOM 4692 O O . ASN B 2 269 ? 22.807 109.508 -2.831 1.00 13.12 769 ASN B O 1
ATOM 4697 N N . LEU B 2 270 ? 21.348 107.818 -3.034 1.00 13.59 770 LEU B N 1
ATOM 4698 C CA . LEU B 2 270 ? 20.553 108.276 -1.901 1.00 14.28 770 LEU B CA 1
ATOM 4699 C C . LEU B 2 270 ? 21.258 108.076 -0.565 1.00 14.56 770 LEU B C 1
ATOM 4700 O O . LEU B 2 270 ? 20.978 108.785 0.399 1.00 14.98 770 LEU B O 1
ATOM 4705 N N . LYS B 2 271 ? 22.180 107.123 -0.504 1.00 14.72 771 LYS B N 1
ATOM 4706 C CA . LYS B 2 271 ? 22.917 106.873 0.728 1.00 15.32 771 LYS B CA 1
ATOM 4707 C C . LYS B 2 271 ? 23.806 108.068 1.089 1.00 14.45 771 LYS B C 1
ATOM 4708 O O . LYS B 2 271 ? 23.791 108.556 2.222 1.00 13.52 771 LYS B O 1
ATOM 4714 N N . SER B 2 272 ? 24.582 108.545 0.123 1.00 13.42 772 SER B N 1
ATOM 4715 C CA . SER B 2 272 ? 25.467 109.674 0.385 1.00 12.74 772 SER B CA 1
ATOM 4716 C C . SER B 2 272 ? 24.681 110.971 0.584 1.00 12.26 772 SER B C 1
ATOM 4717 O O . SER B 2 272 ? 25.106 111.857 1.326 1.00 11.95 772 SER B O 1
ATOM 4720 N N . LEU B 2 273 ? 23.529 111.075 -0.070 1.00 11.85 773 LEU B N 1
ATOM 4721 C CA . LEU B 2 273 ? 22.695 112.264 0.068 1.00 11.54 773 LEU B CA 1
ATOM 4722 C C . LEU B 2 273 ? 22.107 112.302 1.479 1.00 11.46 773 LEU B C 1
ATOM 4723 O O . LEU B 2 273 ? 22.117 113.341 2.141 1.00 11.48 773 LEU B O 1
ATOM 4728 N N . LEU B 2 274 ? 21.603 111.161 1.940 1.00 11.08 774 LEU B N 1
ATOM 4729 C CA . LEU B 2 274 ? 21.030 111.081 3.279 1.00 11.02 774 LEU B CA 1
ATOM 4730 C C . LEU B 2 274 ? 22.065 111.428 4.345 1.00 10.90 774 LEU B C 1
ATOM 4731 O O . LEU B 2 274 ? 21.786 112.188 5.276 1.00 11.22 774 LEU B O 1
ATOM 4736 N N . GLN B 2 275 ? 23.267 110.880 4.219 1.00 11.20 775 GLN B N 1
ATOM 4737 C CA . GLN B 2 275 ? 24.285 111.169 5.214 1.00 11.38 775 GLN B CA 1
ATOM 4738 C C . GLN B 2 275 ? 24.689 112.642 5.171 1.00 11.18 775 GLN B C 1
ATOM 4739 O O . GLN B 2 275 ? 24.942 113.249 6.211 1.00 11.42 775 GLN B O 1
ATOM 4745 N N . TRP B 2 276 ? 24.734 113.226 3.977 1.00 10.52 776 TRP B N 1
ATOM 4746 C CA . TRP B 2 276 ? 25.100 114.635 3.857 1.00 10.18 776 TRP B CA 1
ATOM 4747 C C . TRP B 2 276 ? 24.061 115.563 4.494 1.00 10.24 776 TRP B C 1
ATOM 4748 O O . TRP B 2 276 ? 24.412 116.422 5.303 1.00 10.11 776 TRP B O 1
ATOM 4759 N N . VAL B 2 277 ? 22.785 115.401 4.148 1.00 10.45 777 VAL B N 1
ATOM 4760 C CA . VAL B 2 277 ? 21.784 116.302 4.720 1.00 10.73 777 VAL B CA 1
ATOM 4761 C C . VAL B 2 277 ? 21.636 116.175 6.234 1.00 10.93 777 VAL B C 1
ATOM 4762 O O . VAL B 2 277 ? 21.488 117.185 6.928 1.00 10.29 777 VAL B O 1
ATOM 4766 N N . THR B 2 278 ? 21.687 114.953 6.757 1.00 10.83 778 THR B N 1
ATOM 4767 C CA . THR B 2 278 ? 21.557 114.785 8.203 1.00 11.06 778 THR B CA 1
ATOM 4768 C C . THR B 2 278 ? 22.724 115.461 8.918 1.00 10.97 778 THR B C 1
ATOM 4769 O O . THR B 2 278 ? 22.572 115.950 10.040 1.00 10.72 778 THR B O 1
ATOM 4773 N N . SER B 2 279 ? 23.878 115.509 8.257 1.00 11.10 779 SER B N 1
ATOM 4774 C CA . SER B 2 279 ? 25.062 116.142 8.827 1.00 11.43 779 SER B CA 1
ATOM 4775 C C . SER B 2 279 ? 24.953 117.665 8.836 1.00 11.12 779 SER B C 1
ATOM 4776 O O . SER B 2 279 ? 25.740 118.342 9.500 1.00 12.28 779 SER B O 1
ATOM 4779 N N . ARG B 2 280 ? 23.981 118.205 8.103 1.00 10.59 780 ARG B N 1
ATOM 4780 C CA . ARG B 2 280 ? 23.807 119.652 8.032 1.00 10.26 780 ARG B CA 1
ATOM 4781 C C . ARG B 2 280 ? 23.021 120.228 9.215 1.00 10.34 780 ARG B C 1
ATOM 4782 O O . ARG B 2 280 ? 22.908 121.446 9.349 1.00 10.40 780 ARG B O 1
ATOM 4790 N N . GLN B 2 281 ? 22.469 119.368 10.069 1.00 10.17 781 GLN B N 1
ATOM 4791 C CA . GLN B 2 281 ? 21.768 119.880 11.244 1.00 10.16 781 GLN B CA 1
ATOM 4792 C C . GLN B 2 281 ? 22.857 120.175 12.281 1.00 10.67 781 GLN B C 1
ATOM 4793 O O . GLN B 2 281 ? 23.714 119.330 12.551 1.00 11.11 781 GLN B O 1
ATOM 4799 N N . MET B 2 282 ? 22.823 121.378 12.844 1.00 11.37 782 MET B N 1
ATOM 4800 C CA . MET B 2 282 ? 23.825 121.817 13.818 1.00 11.83 782 MET B CA 1
ATOM 4801 C C . MET B 2 282 ? 23.622 121.200 15.196 1.00 11.87 782 MET B C 1
ATOM 4802 O O . MET B 2 282 ? 22.579 121.386 15.818 1.00 12.11 782 MET B O 1
ATOM 4807 N N . ARG B 2 283 ? 24.633 120.482 15.676 1.00 11.91 783 ARG B N 1
ATOM 4808 C CA . ARG B 2 283 ? 24.544 119.822 16.971 1.00 12.18 783 ARG B CA 1
ATOM 4809 C C . ARG B 2 283 ? 24.221 120.769 18.123 1.00 12.39 783 ARG B C 1
ATOM 4810 O O . ARG B 2 283 ? 23.504 120.392 19.046 1.00 12.70 783 ARG B O 1
ATOM 4818 N N . PHE B 2 284 ? 24.733 121.995 18.086 1.00 12.22 784 PHE B N 1
ATOM 4819 C CA . PHE B 2 284 ? 24.429 122.913 19.177 1.00 12.35 784 PHE B CA 1
ATOM 4820 C C . PHE B 2 284 ? 23.159 123.734 18.952 1.00 12.27 784 PHE B C 1
ATOM 4821 O O . PHE B 2 284 ? 22.259 123.731 19.790 1.00 12.54 784 PHE B O 1
ATOM 4829 N N . GLU B 2 285 ? 23.082 124.427 17.821 1.00 12.14 785 GLU B N 1
ATOM 4830 C CA . GLU B 2 285 ? 21.931 125.278 17.537 1.00 12.00 785 GLU B CA 1
ATOM 4831 C C . GLU B 2 285 ? 20.616 124.550 17.287 1.00 11.74 785 GLU B C 1
ATOM 4832 O O . GLU B 2 285 ? 19.556 125.047 17.662 1.00 11.79 785 GLU B O 1
ATOM 4838 N N . GLY B 2 286 ? 20.683 123.385 16.650 1.00 11.07 786 GLY B N 1
ATOM 4839 C CA . GLY B 2 286 ? 19.474 122.631 16.362 1.00 11.19 786 GLY B CA 1
ATOM 4840 C C . GLY B 2 286 ? 18.917 122.913 14.978 1.00 10.55 786 GLY B C 1
ATOM 4841 O O . GLY B 2 286 ? 18.154 122.112 14.438 1.00 10.99 786 GLY B O 1
ATOM 4842 N N . GLY B 2 287 ? 19.279 124.060 14.410 1.00 10.67 787 GLY B N 1
ATOM 4843 C CA . GLY B 2 287 ? 18.819 124.405 13.077 1.00 10.33 787 GLY B CA 1
ATOM 4844 C C . GLY B 2 287 ? 19.748 123.798 12.042 1.00 10.46 787 GLY B C 1
ATOM 4845 O 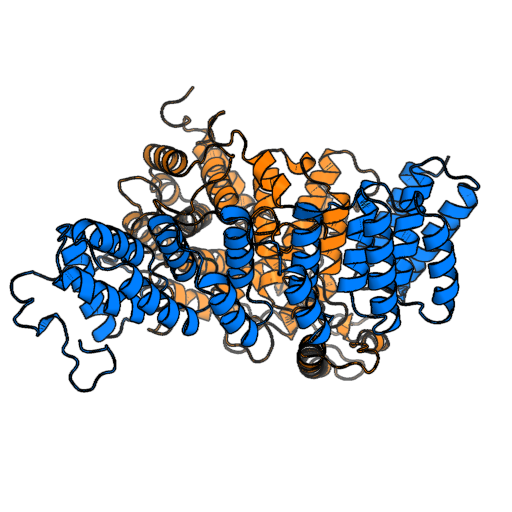O . GLY B 2 287 ? 20.615 122.989 12.378 1.00 10.92 787 GLY B O 1
ATOM 4846 N N . PHE B 2 288 ? 19.570 124.189 10.784 1.00 10.30 788 PHE B N 1
ATOM 4847 C CA . PHE B 2 288 ? 20.395 123.679 9.694 1.00 10.07 788 PHE B CA 1
ATOM 4848 C C . PHE B 2 288 ? 21.270 124.747 9.048 1.00 9.96 788 PHE B C 1
ATOM 4849 O O . PHE B 2 288 ? 20.927 125.928 9.041 1.00 10.54 788 PHE B O 1
ATOM 4857 N N . GLN B 2 289 ? 22.405 124.311 8.507 1.00 10.41 789 GLN B N 1
ATOM 4858 C CA . GLN B 2 289 ? 23.322 125.187 7.783 1.00 10.60 789 GLN B CA 1
ATOM 4859 C C . GLN B 2 289 ? 23.091 124.831 6.306 1.00 10.72 789 GLN B C 1
ATOM 4860 O O . GLN B 2 289 ? 22.596 123.743 6.001 1.00 11.14 789 GLN B O 1
ATOM 4866 N N . GLY B 2 290 ? 23.441 125.735 5.395 1.00 10.79 790 GLY B N 1
ATOM 4867 C CA . GLY B 2 290 ? 23.235 125.462 3.978 1.00 10.58 790 GLY B CA 1
ATOM 4868 C C . GLY B 2 290 ? 24.354 124.670 3.327 1.00 10.66 790 GLY B C 1
ATOM 4869 O O . GLY B 2 290 ? 24.149 123.977 2.325 1.00 10.56 790 GLY B O 1
ATOM 4870 N N . ARG B 2 291 ? 25.545 124.784 3.901 1.00 10.61 791 ARG B N 1
ATOM 4871 C CA . ARG B 2 291 ? 26.730 124.097 3.406 1.00 10.88 791 ARG B CA 1
ATOM 4872 C C . ARG B 2 291 ? 27.586 123.697 4.596 1.00 10.88 791 ARG B C 1
ATOM 4873 O O . ARG B 2 291 ? 27.493 124.307 5.662 1.00 11.45 791 ARG B O 1
ATOM 4881 N N . CYS B 2 292 ? 28.414 122.673 4.418 1.00 11.17 792 CYS B N 1
ATOM 4882 C CA . CYS B 2 292 ? 29.295 122.234 5.489 1.00 11.88 792 CYS B CA 1
ATOM 4883 C C . CYS B 2 292 ? 30.189 123.403 5.903 1.00 11.51 792 CYS B C 1
ATOM 4884 O O . CYS B 2 292 ? 30.670 124.161 5.060 1.00 11.15 792 CYS B O 1
ATOM 4887 N N . ASN B 2 293 ? 30.387 123.545 7.210 1.00 11.73 793 ASN B N 1
ATOM 4888 C CA . ASN B 2 293 ? 31.212 124.599 7.790 1.00 11.97 793 ASN B CA 1
ATOM 4889 C C . ASN B 2 293 ? 30.736 126.039 7.611 1.00 12.11 793 ASN B C 1
ATOM 4890 O O . ASN B 2 293 ? 31.537 126.977 7.644 1.00 12.54 793 ASN B O 1
ATOM 4895 N N . LYS B 2 294 ? 29.434 126.222 7.412 1.00 12.38 794 LYS B N 1
ATOM 4896 C CA . LYS B 2 294 ? 28.885 127.569 7.324 1.00 12.50 794 LYS B CA 1
ATOM 4897 C C . LYS B 2 294 ? 27.887 127.726 8.468 1.00 12.18 794 LYS B C 1
ATOM 4898 O O . LYS B 2 294 ? 27.626 126.771 9.199 1.00 12.45 794 LYS B O 1
ATOM 4904 N N . LEU B 2 295 ? 27.343 128.925 8.642 1.00 12.32 795 LEU B N 1
ATOM 4905 C CA . LEU B 2 295 ? 26.441 129.184 9.761 1.00 12.55 795 LEU B CA 1
ATOM 4906 C C . LEU B 2 295 ? 25.009 128.692 9.645 1.00 12.41 795 LEU B C 1
ATOM 4907 O O . LEU B 2 295 ? 24.491 128.474 8.551 1.00 13.02 795 LEU B O 1
ATOM 4912 N N . VAL B 2 296 ? 24.380 128.520 10.803 1.00 12.19 796 VAL B N 1
ATOM 4913 C CA . VAL B 2 296 ? 22.990 128.096 10.875 1.00 12.27 796 VAL B CA 1
ATOM 4914 C C . VAL B 2 296 ? 22.144 129.231 10.293 1.00 12.00 796 VAL B C 1
ATOM 4915 O O . VAL B 2 296 ? 22.535 130.398 10.350 1.00 12.32 796 VAL B O 1
ATOM 4919 N N . ASP B 2 297 ? 20.994 128.889 9.721 1.00 11.84 797 ASP B N 1
ATOM 4920 C CA . ASP B 2 297 ? 20.096 129.886 9.141 1.00 12.08 797 ASP B CA 1
ATOM 4921 C C . ASP B 2 297 ? 18.694 129.295 9.113 1.00 11.95 797 ASP B C 1
ATOM 4922 O O . ASP B 2 297 ? 18.478 128.223 8.552 1.00 11.83 797 ASP B O 1
ATOM 4927 N N . GLY B 2 298 ? 17.751 130.000 9.728 1.00 11.59 798 GLY B N 1
ATOM 4928 C CA . GLY B 2 298 ? 16.376 129.540 9.777 1.00 11.40 798 GLY B CA 1
ATOM 4929 C C . GLY B 2 298 ? 15.725 129.116 8.469 1.00 11.07 798 GLY B C 1
ATOM 4930 O O . GLY B 2 298 ? 14.890 128.215 8.474 1.00 10.98 798 GLY B O 1
ATOM 4931 N N . CYS B 2 299 ? 16.084 129.730 7.345 1.00 11.07 799 CYS B N 1
ATOM 4932 C CA . CYS B 2 299 ? 15.434 129.335 6.101 1.00 11.15 799 CYS B CA 1
ATOM 4933 C C . CYS B 2 299 ? 15.809 127.926 5.660 1.00 11.05 799 CYS B C 1
ATOM 4934 O O . CYS B 2 299 ? 15.038 127.269 4.960 1.00 10.56 799 CYS B O 1
ATOM 4937 N N . TYR B 2 300 ? 16.982 127.452 6.072 1.00 11.09 800 TYR B N 1
ATOM 4938 C CA . TYR B 2 300 ? 17.382 126.099 5.707 1.00 11.34 800 TYR B CA 1
ATOM 4939 C C . TYR B 2 300 ? 16.585 125.069 6.501 1.00 11.18 800 TYR B C 1
ATOM 4940 O O . TYR B 2 300 ? 16.735 123.860 6.307 1.00 11.08 800 TYR B O 1
ATOM 4949 N N . SER B 2 301 ? 15.719 125.556 7.388 1.00 11.37 801 SER B N 1
ATOM 4950 C CA . SER B 2 301 ? 14.850 124.669 8.147 1.00 11.16 801 SER B CA 1
ATOM 4951 C C . SER B 2 301 ? 13.985 123.965 7.107 1.00 11.23 801 SER B C 1
ATOM 4952 O O . SER B 2 301 ? 13.562 122.826 7.304 1.00 12.23 801 SER B O 1
ATOM 4955 N N . PHE B 2 302 ? 13.702 124.652 6.002 1.00 10.56 802 PHE B N 1
ATOM 4956 C CA . PHE B 2 302 ? 12.919 124.017 4.957 1.00 9.65 802 PHE B CA 1
ATOM 4957 C C . PHE B 2 302 ? 13.782 123.353 3.884 1.00 9.81 802 PHE B C 1
ATOM 4958 O O . PHE B 2 302 ? 13.625 122.167 3.609 1.00 9.76 802 PHE B O 1
ATOM 4966 N N . TRP B 2 303 ? 14.690 124.111 3.273 1.00 9.90 803 TRP B N 1
ATOM 4967 C CA . TRP B 2 303 ? 15.502 123.551 2.197 1.00 9.63 803 TRP B CA 1
ATOM 4968 C C . TRP B 2 303 ? 16.209 122.259 2.582 1.00 9.89 803 TRP B C 1
ATOM 4969 O O . TRP B 2 303 ? 16.263 121.323 1.784 1.00 10.19 803 TRP B O 1
ATOM 4980 N N . GLN B 2 304 ? 16.743 122.201 3.801 1.00 9.68 804 GLN B N 1
ATOM 4981 C CA . GLN B 2 304 ? 17.435 120.996 4.251 1.00 9.88 804 GLN B CA 1
ATOM 4982 C C . GLN B 2 304 ? 16.499 119.967 4.882 1.00 9.83 804 GLN B C 1
ATOM 4983 O O . GLN B 2 304 ? 16.446 118.827 4.434 1.00 9.77 804 GLN B O 1
ATOM 4989 N N . ALA B 2 305 ? 15.749 120.355 5.912 1.00 10.09 805 ALA B N 1
ATOM 4990 C CA . ALA B 2 305 ? 14.867 119.390 6.564 1.00 10.48 805 ALA B CA 1
ATOM 4991 C C . ALA B 2 305 ? 13.836 118.810 5.604 1.00 10.76 805 ALA B C 1
ATOM 4992 O O . ALA B 2 305 ? 13.422 117.657 5.754 1.00 10.83 805 ALA B O 1
ATOM 4994 N N . GLY B 2 306 ? 13.427 119.608 4.621 1.00 10.50 806 GLY B N 1
ATOM 4995 C CA . GLY B 2 306 ? 12.451 119.152 3.643 1.00 10.73 806 GLY B CA 1
ATOM 4996 C C . GLY B 2 306 ? 12.943 117.961 2.839 1.00 10.56 806 GLY B C 1
ATOM 4997 O O . GLY B 2 306 ? 12.152 117.213 2.253 1.00 11.07 806 GLY B O 1
ATOM 4998 N N . LEU B 2 307 ? 14.257 117.782 2.801 1.00 10.70 807 LEU B N 1
ATOM 4999 C CA . LEU B 2 307 ? 14.843 116.658 2.082 1.00 10.63 807 LEU B CA 1
ATOM 5000 C C . LEU B 2 307 ? 14.548 115.332 2.776 1.00 10.79 807 LEU B C 1
ATOM 5001 O O . LEU B 2 307 ? 14.504 114.290 2.124 1.00 11.10 807 LEU B O 1
ATOM 5006 N N . LEU B 2 308 ? 14.350 115.352 4.093 1.00 10.67 808 LEU B N 1
ATOM 5007 C CA . LEU B 2 308 ? 14.092 114.093 4.789 1.00 10.84 808 LEU B CA 1
ATOM 5008 C C . LEU B 2 308 ? 12.770 113.431 4.391 1.00 11.18 808 LEU B C 1
ATOM 5009 O O . LEU B 2 308 ? 12.722 112.211 4.229 1.00 11.03 808 LEU B O 1
ATOM 5014 N N . PRO B 2 309 ? 11.677 114.207 4.248 1.00 11.19 809 PRO B N 1
ATOM 5015 C CA . PRO B 2 309 ? 10.428 113.549 3.844 1.00 11.59 809 PRO B CA 1
ATOM 5016 C C . PRO B 2 309 ? 10.566 113.020 2.413 1.00 11.53 809 PRO B C 1
ATOM 5017 O O . PRO B 2 309 ? 9.997 111.986 2.062 1.00 12.07 809 PRO B O 1
ATOM 5021 N N . LEU B 2 310 ? 11.321 113.739 1.585 1.00 11.63 810 LEU B N 1
ATOM 5022 C CA . LEU B 2 310 ? 11.529 113.311 0.204 1.00 12.21 810 LEU B CA 1
ATOM 5023 C C . LEU B 2 310 ? 12.334 112.014 0.171 1.00 11.93 810 LEU B C 1
ATOM 5024 O O . LEU B 2 310 ? 12.017 111.099 -0.587 1.00 12.54 810 LEU B O 1
ATOM 5029 N N . LEU B 2 311 ? 13.371 111.936 1.000 1.00 11.99 811 LEU B N 1
ATOM 5030 C CA . LEU B 2 311 ? 14.198 110.735 1.063 1.00 12.35 811 LEU B CA 1
ATOM 5031 C C . LEU B 2 311 ? 13.399 109.579 1.653 1.00 12.95 811 LEU B C 1
ATOM 5032 O O . LEU B 2 311 ? 13.561 108.433 1.240 1.00 12.74 811 LEU B O 1
ATOM 5037 N N . HIS B 2 312 ? 12.536 109.882 2.617 1.00 13.86 812 HIS B N 1
ATOM 5038 C CA . HIS B 2 312 ? 11.708 108.850 3.229 1.00 15.52 812 HIS B CA 1
ATOM 5039 C C . HIS B 2 312 ? 10.831 108.202 2.160 1.00 16.46 812 HIS B C 1
ATOM 5040 O O . HIS B 2 312 ? 10.750 106.976 2.059 1.00 15.95 812 HIS B O 1
ATOM 5047 N N . ARG B 2 313 ? 10.172 109.043 1.370 1.00 17.62 813 ARG B N 1
ATOM 5048 C CA . ARG B 2 313 ? 9.296 108.583 0.297 1.00 19.23 813 ARG B CA 1
ATOM 5049 C C . ARG B 2 313 ? 10.077 107.753 -0.715 1.00 18.78 813 ARG B C 1
ATOM 5050 O O . ARG B 2 313 ? 9.637 106.675 -1.123 1.00 18.81 813 ARG B O 1
ATOM 5058 N N . ALA B 2 314 ? 11.238 108.263 -1.115 1.00 18.39 814 ALA B N 1
ATOM 5059 C CA . ALA B 2 314 ? 12.085 107.584 -2.090 1.00 18.62 814 ALA B CA 1
ATOM 5060 C C . ALA B 2 314 ? 12.499 106.201 -1.607 1.00 18.91 814 ALA B C 1
ATOM 5061 O O . ALA B 2 314 ? 12.400 105.220 -2.347 1.00 18.94 814 ALA B O 1
ATOM 5063 N N . LEU B 2 315 ? 12.960 106.123 -0.364 1.00 18.61 815 LEU B N 1
ATOM 5064 C CA . LEU B 2 315 ? 13.389 104.849 0.198 1.00 19.18 815 LEU B CA 1
ATOM 5065 C C . LEU B 2 315 ? 12.204 103.916 0.436 1.00 20.07 815 LEU B C 1
ATOM 5066 O O . LEU B 2 315 ? 12.326 102.700 0.269 1.00 20.28 815 LEU B O 1
ATOM 5071 N N . HIS B 2 316 ? 11.057 104.479 0.810 1.00 21.24 816 HIS B N 1
ATOM 5072 C CA . HIS B 2 316 ? 9.862 103.677 1.059 1.00 22.85 816 HIS B CA 1
ATOM 5073 C C . HIS B 2 316 ? 9.372 103.017 -0.225 1.00 23.57 816 HIS B C 1
ATOM 5074 O O . HIS B 2 316 ? 8.838 101.905 -0.201 1.00 23.46 816 HIS B O 1
ATOM 5081 N N . ALA B 2 317 ? 9.554 103.708 -1.345 1.00 24.21 817 ALA B N 1
ATOM 5082 C CA . ALA B 2 317 ? 9.130 103.186 -2.639 1.00 25.24 817 ALA B CA 1
ATOM 5083 C C . ALA B 2 317 ? 10.004 102.002 -3.033 1.00 25.97 817 ALA B C 1
ATOM 5084 O O . ALA B 2 317 ? 9.594 101.153 -3.826 1.00 26.16 817 ALA B O 1
ATOM 5086 N N . GLN B 2 318 ? 11.209 101.958 -2.471 1.00 26.72 818 GLN B N 1
ATOM 5087 C CA . GLN B 2 318 ? 12.166 100.889 -2.744 1.00 27.52 818 GLN B CA 1
ATOM 5088 C C . GLN B 2 318 ? 11.997 99.696 -1.808 1.00 27.13 818 GLN B C 1
ATOM 5089 O O . GLN B 2 318 ? 12.675 98.680 -1.962 1.00 27.73 818 GLN B O 1
ATOM 5095 N N . GLY B 2 319 ? 11.098 99.823 -0.837 1.00 26.55 819 GLY B N 1
ATOM 5096 C CA . GLY B 2 319 ? 10.860 98.736 0.096 1.00 25.75 819 GLY B CA 1
ATOM 5097 C C . GLY B 2 319 ? 11.839 98.661 1.254 1.00 25.01 819 GLY B C 1
ATOM 5098 O O . GLY B 2 319 ? 12.015 97.598 1.850 1.00 25.73 819 GLY B O 1
ATOM 5099 N N . ASP B 2 320 ? 12.474 99.784 1.577 1.00 23.57 820 ASP B N 1
ATOM 5100 C CA . ASP B 2 320 ? 13.438 99.841 2.675 1.00 21.94 820 ASP B CA 1
ATOM 5101 C C . ASP B 2 320 ? 12.785 99.352 3.969 1.00 21.21 820 ASP B C 1
ATOM 5102 O O . ASP B 2 320 ? 11.927 100.029 4.537 1.00 21.47 820 ASP B O 1
ATOM 5107 N N . PRO B 2 321 ? 13.200 98.176 4.467 1.00 20.40 821 PRO B N 1
ATOM 5108 C CA . PRO B 2 321 ? 12.634 97.613 5.694 1.00 19.70 821 PRO B CA 1
ATOM 5109 C C . PRO B 2 321 ? 13.073 98.276 7.000 1.00 18.62 821 PRO B C 1
ATOM 5110 O O . PRO B 2 321 ? 12.509 97.999 8.057 1.00 19.13 821 PRO B O 1
ATOM 5114 N N . ALA B 2 322 ? 14.062 99.160 6.926 1.00 17.36 822 ALA B N 1
ATOM 5115 C CA . ALA B 2 322 ? 14.565 99.821 8.126 1.00 16.23 822 ALA B CA 1
ATOM 5116 C C . ALA B 2 322 ? 13.991 101.210 8.403 1.00 15.92 822 ALA B C 1
ATOM 5117 O O . ALA B 2 322 ? 14.279 101.799 9.443 1.00 15.27 822 ALA B O 1
ATOM 5119 N N . LEU B 2 323 ? 13.180 101.736 7.491 1.00 15.48 823 LEU B N 1
ATOM 5120 C CA . LEU B 2 323 ? 12.613 103.070 7.687 1.00 15.88 823 LEU B CA 1
ATOM 5121 C C . LEU B 2 323 ? 11.704 103.187 8.902 1.00 15.47 823 LEU B C 1
ATOM 5122 O O . LEU B 2 323 ? 10.949 102.270 9.222 1.00 16.28 823 LEU B O 1
ATOM 5127 N N . SER B 2 324 ? 11.779 104.332 9.571 1.00 15.27 824 SER B N 1
ATOM 5128 C CA . SER B 2 324 ? 10.945 104.599 10.735 1.00 15.27 824 SER B CA 1
ATOM 5129 C C . SER B 2 324 ? 9.499 104.771 10.286 1.00 15.92 824 SER B C 1
ATOM 5130 O O . SER B 2 324 ? 9.236 105.179 9.155 1.00 15.98 824 SER B O 1
ATOM 5133 N N . MET B 2 325 ? 8.566 104.457 11.176 1.00 16.85 825 MET B N 1
ATOM 5134 C CA . MET B 2 325 ? 7.151 104.608 10.869 1.00 17.77 825 MET B CA 1
ATOM 5135 C C . MET B 2 325 ? 6.573 105.728 11.728 1.00 16.98 825 MET B C 1
ATOM 5136 O O . MET B 2 325 ? 5.356 105.862 11.843 1.00 16.60 825 MET B O 1
ATOM 5141 N N . SER B 2 326 ? 7.445 106.544 12.318 1.00 15.74 826 SER B N 1
ATOM 5142 C CA . SER B 2 326 ? 6.982 107.625 13.181 1.00 15.18 826 SER B CA 1
ATOM 5143 C C . SER B 2 326 ? 7.795 108.921 13.153 1.00 14.32 826 SER B C 1
ATOM 5144 O O . SER B 2 326 ? 7.299 109.962 13.577 1.00 14.29 826 SER B O 1
ATOM 5147 N N . HIS B 2 327 ? 9.032 108.867 12.666 1.00 13.71 827 HIS B N 1
ATOM 5148 C CA . HIS B 2 327 ? 9.873 110.066 12.634 1.00 13.44 827 HIS B CA 1
ATOM 5149 C C . HIS B 2 327 ? 10.697 110.251 11.367 1.00 12.49 827 HIS B C 1
ATOM 5150 O O . HIS B 2 327 ? 11.046 109.284 10.694 1.00 12.74 827 HIS B O 1
ATOM 5157 N N . TRP B 2 328 ? 11.011 111.509 11.061 1.00 11.97 828 TRP B N 1
ATOM 5158 C CA . TRP B 2 328 ? 11.863 111.841 9.923 1.00 11.24 828 TRP B CA 1
ATOM 5159 C C . TRP B 2 328 ? 13.271 111.597 10.446 1.00 11.37 828 TRP B C 1
ATOM 5160 O O . TRP B 2 328 ? 13.489 111.566 11.660 1.00 11.34 828 TRP B O 1
ATOM 5171 N N . MET B 2 329 ? 14.234 111.455 9.547 1.00 11.19 829 MET B N 1
ATOM 5172 C CA . MET B 2 329 ? 15.592 111.204 9.985 1.00 11.56 829 MET B CA 1
ATOM 5173 C C . MET B 2 329 ? 16.426 112.442 10.294 1.00 11.32 829 MET B C 1
ATOM 5174 O O . MET B 2 329 ? 17.527 112.625 9.774 1.00 11.79 829 MET B O 1
ATOM 5179 N N . PHE B 2 330 ? 15.865 113.304 11.136 1.00 11.19 830 PHE B N 1
ATOM 5180 C CA . PHE B 2 330 ? 16.561 114.488 11.629 1.00 10.48 830 PHE B CA 1
ATOM 5181 C C . PHE B 2 330 ? 15.959 114.742 13.004 1.00 10.54 830 PHE B C 1
ATOM 5182 O O . PHE B 2 330 ? 14.945 114.133 13.355 1.00 10.90 830 PHE B O 1
ATOM 5190 N N . HIS B 2 331 ? 16.592 115.589 13.803 1.00 10.11 831 HIS B N 1
ATOM 5191 C CA . HIS B 2 331 ? 16.082 115.852 15.145 1.00 10.36 831 HIS B CA 1
ATOM 5192 C C . HIS B 2 331 ? 14.940 116.858 15.050 1.00 10.14 831 HIS B C 1
ATOM 5193 O O . HIS B 2 331 ? 15.153 118.072 15.024 1.00 10.33 831 HIS B O 1
ATOM 5200 N N . GLN B 2 332 ? 13.722 116.330 14.995 1.00 10.21 832 GLN B N 1
ATOM 5201 C CA . GLN B 2 332 ? 12.530 117.158 14.879 1.00 10.46 832 GLN B CA 1
ATOM 5202 C C . GLN B 2 332 ? 12.355 118.120 16.044 1.00 10.66 832 GLN B C 1
ATOM 5203 O O . GLN B 2 332 ? 11.987 119.278 15.845 1.00 10.96 832 GLN B O 1
ATOM 5209 N N . GLN B 2 333 ? 12.626 117.657 17.259 1.00 11.34 833 GLN B N 1
ATOM 5210 C CA . GLN B 2 333 ? 12.466 118.533 18.410 1.00 11.70 833 GLN B CA 1
ATOM 5211 C C . GLN B 2 333 ? 13.480 119.672 18.404 1.00 11.21 833 GLN B C 1
ATOM 5212 O O . GLN B 2 333 ? 13.122 120.831 18.625 1.00 11.28 833 GLN B O 1
ATOM 5218 N N . ALA B 2 334 ? 14.744 119.352 18.143 1.00 10.44 834 ALA B N 1
ATOM 5219 C CA . ALA B 2 334 ? 15.777 120.379 18.130 1.00 10.35 834 ALA B CA 1
ATOM 5220 C C . ALA B 2 334 ? 15.499 121.453 17.078 1.00 10.18 834 ALA B C 1
ATOM 5221 O O . ALA B 2 334 ? 15.752 122.631 17.315 1.00 10.45 834 ALA B O 1
ATOM 5223 N N . LEU B 2 335 ? 14.985 121.062 15.914 1.00 10.13 835 LEU B N 1
ATOM 5224 C CA . LEU B 2 335 ? 14.701 122.068 14.898 1.00 10.06 835 LEU B CA 1
ATOM 5225 C C . LEU B 2 335 ? 13.591 122.996 15.379 1.00 10.07 835 LEU B C 1
ATOM 5226 O O . LEU B 2 335 ? 13.671 124.211 15.197 1.00 10.29 835 LEU B O 1
ATOM 5231 N N . GLN B 2 336 ? 12.556 122.429 15.996 1.00 10.28 836 GLN B N 1
ATOM 5232 C CA . GLN B 2 336 ? 11.464 123.248 16.509 1.00 10.36 836 GLN B CA 1
ATOM 5233 C C . GLN B 2 336 ? 11.982 124.188 17.592 1.00 10.57 836 GLN B C 1
ATOM 5234 O O . GLN B 2 336 ? 11.552 125.337 17.688 1.00 11.31 836 GLN B O 1
ATOM 5240 N N . GLU B 2 337 ? 12.913 123.702 18.404 1.00 10.57 837 GLU B N 1
ATOM 5241 C CA . GLU B 2 337 ? 13.481 124.531 19.459 1.00 10.84 837 GLU B CA 1
ATOM 5242 C C . GLU B 2 337 ? 14.250 125.712 18.872 1.00 10.80 837 GLU B C 1
ATOM 5243 O O . GLU B 2 337 ? 14.132 126.837 19.357 1.00 10.98 837 GLU B O 1
ATOM 5249 N N . TYR B 2 338 ? 15.027 125.467 17.821 1.00 10.63 838 TYR B N 1
ATOM 5250 C CA . TYR B 2 338 ? 15.777 126.551 17.194 1.00 10.45 838 TYR B CA 1
ATOM 5251 C C . TYR B 2 338 ? 14.847 127.602 16.583 1.00 10.45 838 TYR B C 1
ATOM 5252 O O . TYR B 2 338 ? 15.044 128.802 16.769 1.00 10.75 838 TYR B O 1
ATOM 5261 N N . ILE B 2 339 ? 13.838 127.151 15.846 1.00 10.18 839 ILE B N 1
ATOM 5262 C CA . ILE B 2 339 ? 12.910 128.074 15.208 1.00 10.41 839 ILE B CA 1
ATOM 5263 C C . ILE B 2 339 ? 12.110 128.886 16.223 1.00 10.60 839 ILE B C 1
ATOM 5264 O O . ILE B 2 339 ? 12.048 130.111 16.138 1.00 10.89 839 ILE B O 1
ATOM 5269 N N . LEU B 2 340 ? 11.521 128.205 17.200 1.00 10.85 840 LEU B N 1
ATOM 5270 C CA . LEU B 2 340 ? 10.702 128.888 18.194 1.00 11.22 840 LEU B CA 1
ATOM 5271 C C . LEU B 2 340 ? 11.453 129.825 19.136 1.00 11.65 840 LEU B C 1
ATOM 5272 O O . LEU B 2 340 ? 10.963 130.911 19.442 1.00 12.67 840 LEU B O 1
ATOM 5277 N N . MET B 2 341 ? 12.634 129.422 19.593 1.00 11.69 841 MET B N 1
ATOM 5278 C CA . MET B 2 341 ? 13.399 130.265 20.511 1.00 12.21 841 MET B CA 1
ATOM 5279 C C . MET B 2 341 ? 14.311 131.285 19.841 1.00 12.27 841 MET B C 1
ATOM 5280 O O . MET B 2 341 ? 14.540 132.367 20.385 1.00 12.93 841 MET B O 1
ATOM 5285 N N . CYS B 2 342 ? 14.818 130.957 18.657 1.00 12.13 842 CYS B N 1
ATOM 5286 C CA . CYS B 2 342 ? 15.765 131.843 17.987 1.00 12.35 842 CYS B CA 1
ATOM 5287 C C . CYS B 2 342 ? 15.333 132.570 16.726 1.00 12.42 842 CYS B C 1
ATOM 5288 O O . CYS B 2 342 ? 15.951 133.566 16.355 1.00 13.27 842 CYS B O 1
ATOM 5291 N N . CYS B 2 343 ? 14.285 132.097 16.066 1.00 12.04 843 CYS B N 1
ATOM 5292 C CA . CYS B 2 343 ? 13.893 132.713 14.804 1.00 12.19 843 CYS B CA 1
ATOM 5293 C C . CYS B 2 343 ? 12.639 133.570 14.752 1.00 12.12 843 CYS B C 1
ATOM 5294 O O . CYS B 2 343 ? 12.202 133.938 13.667 1.00 12.17 843 CYS B O 1
ATOM 5297 N N . GLN B 2 344 ? 12.055 133.898 15.899 1.00 12.64 844 GLN B N 1
ATOM 5298 C CA . GLN B 2 344 ? 10.858 134.730 15.884 1.00 13.16 844 GLN B CA 1
ATOM 5299 C C . GLN B 2 344 ? 11.156 136.178 16.234 1.00 13.92 844 GLN B C 1
ATOM 5300 O O . GLN B 2 344 ? 11.874 136.456 17.195 1.00 14.39 844 GLN B O 1
ATOM 5306 N N . CYS B 2 345 ? 10.608 137.096 15.446 1.00 14.92 845 CYS B N 1
ATOM 5307 C CA . CYS B 2 345 ? 10.768 138.517 15.722 1.00 16.96 845 CYS B CA 1
ATOM 5308 C C . CYS B 2 345 ? 9.612 138.865 16.656 1.00 17.89 845 CYS B C 1
ATOM 5309 O O . CYS B 2 345 ? 8.456 138.582 16.349 1.00 18.25 845 CYS B O 1
ATOM 5312 N N . PRO B 2 346 ? 9.908 139.476 17.813 1.00 19.50 846 PRO B N 1
ATOM 5313 C CA . PRO B 2 346 ? 8.838 139.830 18.750 1.00 20.32 846 PRO B CA 1
ATOM 5314 C C . PRO B 2 346 ? 7.728 140.692 18.152 1.00 20.49 846 PRO B C 1
ATOM 5315 O O . PRO B 2 346 ? 6.597 140.671 18.632 1.00 21.65 846 PRO B O 1
ATOM 5319 N N . ALA B 2 347 ? 8.049 141.435 17.098 1.00 20.38 847 ALA B N 1
ATOM 5320 C CA . ALA B 2 347 ? 7.072 142.301 16.451 1.00 19.88 847 ALA B CA 1
ATOM 5321 C C . ALA B 2 347 ? 6.326 141.596 15.324 1.00 19.18 847 ALA B C 1
ATOM 5322 O O . ALA B 2 347 ? 5.492 142.200 14.654 1.00 19.66 847 ALA B O 1
ATOM 5324 N N . GLY B 2 348 ? 6.625 140.318 15.119 1.00 18.02 848 GLY B N 1
ATOM 5325 C CA . GLY B 2 348 ? 5.977 139.575 14.055 1.00 16.37 848 GLY B CA 1
ATOM 5326 C C . GLY B 2 348 ? 6.974 139.260 12.957 1.00 15.36 848 GLY B C 1
ATOM 5327 O O . GLY B 2 348 ? 7.859 140.064 12.671 1.00 15.30 848 GLY B O 1
ATOM 5328 N N . GLY B 2 349 ? 6.827 138.092 12.340 1.00 14.35 849 GLY B N 1
ATOM 5329 C CA . GLY B 2 349 ? 7.740 137.686 11.287 1.00 13.38 849 GLY B CA 1
ATOM 5330 C C . GLY B 2 349 ? 8.842 136.806 11.847 1.00 12.66 849 GLY B C 1
ATOM 5331 O O . GLY B 2 349 ? 9.065 136.778 13.058 1.00 12.49 849 GLY B O 1
ATOM 5332 N N . LEU B 2 350 ? 9.523 136.071 10.976 1.00 12.20 850 LEU B N 1
ATOM 5333 C CA . LEU B 2 350 ? 10.608 135.209 11.416 1.00 12.43 850 LEU B CA 1
ATOM 5334 C C . LEU B 2 350 ? 11.909 135.597 10.722 1.00 13.04 850 LEU B C 1
ATOM 5335 O O . LEU B 2 350 ? 11.909 136.390 9.771 1.00 12.96 850 LEU B O 1
ATOM 5340 N N . LEU B 2 351 ? 13.017 135.043 11.200 1.00 13.81 851 LEU B N 1
ATOM 5341 C CA . LEU B 2 351 ? 14.321 135.415 10.672 1.00 14.68 851 LEU B CA 1
ATOM 5342 C C . LEU B 2 351 ? 15.371 134.317 10.596 1.00 14.10 851 LEU B C 1
ATOM 5343 O O . LEU B 2 351 ? 15.164 133.188 11.031 1.00 13.94 851 LEU B O 1
ATOM 5348 N N . ASP B 2 352 ? 16.510 134.701 10.034 1.00 13.65 852 ASP B N 1
ATOM 5349 C CA . ASP B 2 352 ? 17.686 133.855 9.844 1.00 13.74 852 ASP B CA 1
ATOM 5350 C C . ASP B 2 352 ? 18.222 133.350 11.187 1.00 13.88 852 ASP B C 1
ATOM 5351 O O . ASP B 2 352 ? 18.279 132.145 11.440 1.00 13.26 852 ASP B O 1
ATOM 5356 N N . LYS B 2 353 ? 18.619 134.284 12.044 1.00 14.15 853 LYS B N 1
ATOM 5357 C CA . LYS B 2 353 ? 19.158 133.955 13.361 1.00 15.29 853 LYS B CA 1
ATOM 5358 C C . LYS B 2 353 ? 19.095 135.218 14.212 1.00 16.17 853 LYS B C 1
ATOM 5359 O O . LYS B 2 353 ? 18.826 136.302 13.695 1.00 15.99 853 LYS B O 1
ATOM 5365 N N . PRO B 2 354 ? 19.330 135.097 15.529 1.00 17.03 854 PRO B N 1
ATOM 5366 C CA . PRO B 2 354 ? 19.282 136.287 16.383 1.00 18.03 854 PRO B CA 1
ATOM 5367 C C . PRO B 2 354 ? 20.239 137.364 15.875 1.00 18.79 854 PRO B C 1
ATOM 5368 O O . PRO B 2 354 ? 21.393 137.078 15.552 1.00 19.37 854 PRO B O 1
ATOM 5372 N N . GLY B 2 355 ? 19.752 138.597 15.799 1.00 20.00 855 GLY B N 1
ATOM 5373 C CA . GLY B 2 355 ? 20.586 139.686 15.324 1.00 20.64 855 GLY B CA 1
ATOM 5374 C C . GLY B 2 355 ? 20.226 140.115 13.916 1.00 21.10 855 GLY B C 1
ATOM 5375 O O . GLY B 2 355 ? 20.573 141.215 13.486 1.00 21.42 855 GLY B O 1
ATOM 5376 N N . LYS B 2 356 ? 19.532 139.241 13.193 1.00 20.56 856 LYS B N 1
ATOM 5377 C CA . LYS B 2 356 ? 19.119 139.542 11.829 1.00 20.67 856 LYS B CA 1
ATOM 5378 C C . LYS B 2 356 ? 17.717 140.135 11.833 1.00 20.55 856 LYS B C 1
ATOM 5379 O O . LYS B 2 356 ? 16.951 139.938 12.777 1.00 21.01 856 LYS B O 1
ATOM 5385 N N . SER B 2 357 ? 17.379 140.864 10.776 1.00 20.24 857 SER B N 1
ATOM 5386 C CA . SER B 2 357 ? 16.059 141.468 10.687 1.00 20.00 857 SER B CA 1
ATOM 5387 C C . SER B 2 357 ? 15.090 140.531 9.984 1.00 18.93 857 SER B C 1
ATOM 5388 O O . SER B 2 357 ? 15.485 139.693 9.173 1.00 18.72 857 SER B O 1
ATOM 5391 N N . ARG B 2 358 ? 13.815 140.679 10.309 1.00 17.89 858 ARG B N 1
ATOM 5392 C CA . ARG B 2 358 ? 12.773 139.854 9.721 1.00 16.79 858 ARG B CA 1
ATOM 5393 C C . ARG B 2 358 ? 12.571 140.199 8.250 1.00 16.21 858 ARG B C 1
ATOM 5394 O O . ARG B 2 358 ? 12.924 141.283 7.795 1.00 16.36 858 ARG B O 1
ATOM 5402 N N . ASP B 2 359 ? 12.011 139.252 7.511 1.00 15.03 859 ASP B N 1
ATOM 5403 C CA . ASP B 2 359 ? 11.672 139.461 6.111 1.00 14.36 859 ASP B CA 1
ATOM 5404 C C . ASP B 2 359 ? 10.662 138.380 5.762 1.00 13.47 859 ASP B C 1
ATOM 5405 O O . ASP B 2 359 ? 10.543 137.382 6.475 1.00 13.07 859 ASP B O 1
ATOM 5410 N N . PHE B 2 360 ? 9.911 138.584 4.688 1.00 12.45 860 PHE B N 1
ATOM 5411 C CA . PHE B 2 360 ? 8.883 137.628 4.309 1.00 12.02 860 PHE B CA 1
ATOM 5412 C C . PHE B 2 360 ? 9.420 136.288 3.834 1.00 11.58 860 PHE B C 1
ATOM 5413 O O . PHE B 2 360 ? 8.755 135.262 3.980 1.00 11.55 860 PHE B O 1
ATOM 5421 N N . TYR B 2 361 ? 10.623 136.299 3.276 1.00 11.14 861 TYR B N 1
ATOM 5422 C CA . TYR B 2 361 ? 11.251 135.071 2.812 1.00 10.81 861 TYR B CA 1
ATOM 5423 C C . TYR B 2 361 ? 11.503 134.139 4.000 1.00 10.96 861 TYR B C 1
ATOM 5424 O O . TYR B 2 361 ? 11.117 132.966 3.970 1.00 10.42 861 TYR B O 1
ATOM 5433 N N . HIS B 2 362 ? 12.140 134.652 5.052 1.00 10.86 862 HIS B N 1
ATOM 5434 C CA . HIS B 2 362 ? 12.406 133.811 6.213 1.00 11.05 862 HIS B CA 1
ATOM 5435 C C . HIS B 2 362 ? 11.139 133.437 6.966 1.00 10.89 862 HIS B C 1
ATOM 5436 O O . HIS B 2 362 ? 11.075 132.381 7.593 1.00 11.03 862 HIS B O 1
ATOM 5443 N N . THR B 2 363 ? 10.125 134.293 6.904 1.00 11.00 863 THR B N 1
ATOM 5444 C CA . THR B 2 363 ? 8.867 133.989 7.565 1.00 11.38 863 THR B CA 1
ATOM 5445 C C . THR B 2 363 ? 8.284 132.757 6.881 1.00 11.30 863 THR B C 1
ATOM 5446 O O . THR B 2 363 ? 7.823 131.827 7.543 1.00 12.09 863 THR B O 1
ATOM 5450 N N . CYS B 2 364 ? 8.338 132.733 5.552 1.00 11.46 864 CYS B N 1
ATOM 5451 C CA . CYS B 2 364 ? 7.815 131.612 4.789 1.00 11.22 864 CYS B CA 1
ATOM 5452 C C . CYS B 2 364 ? 8.546 130.304 5.085 1.00 11.04 864 CYS B C 1
ATOM 5453 O O . CYS B 2 364 ? 7.925 129.322 5.484 1.00 12.68 864 CYS B O 1
ATOM 5456 N N . TYR B 2 365 ? 9.866 130.303 4.937 1.00 10.83 865 TYR B N 1
ATOM 5457 C CA . TYR B 2 365 ? 10.617 129.071 5.120 1.00 10.22 865 TYR B CA 1
ATOM 5458 C C . TYR B 2 365 ? 10.859 128.589 6.539 1.00 10.49 865 TYR B C 1
ATOM 5459 O O . TYR B 2 365 ? 10.984 127.383 6.758 1.00 9.94 865 TYR B O 1
ATOM 5468 N N . CYS B 2 366 ? 10.899 129.501 7.508 1.00 10.14 866 CYS B N 1
ATOM 5469 C CA . CYS B 2 366 ? 11.045 129.084 8.898 1.00 10.79 866 CYS B CA 1
ATOM 5470 C C . CYS B 2 366 ? 9.760 128.353 9.289 1.00 10.61 866 CYS B C 1
ATOM 5471 O O . CYS B 2 366 ? 9.802 127.317 9.949 1.00 10.43 866 CYS B O 1
ATOM 5474 N N . LEU B 2 367 ? 8.614 128.897 8.885 1.00 10.43 867 LEU B N 1
ATOM 5475 C CA . LEU B 2 367 ? 7.343 128.256 9.206 1.00 10.39 867 LEU B CA 1
ATOM 5476 C C . LEU B 2 367 ? 7.193 126.944 8.438 1.00 10.30 867 LEU B C 1
ATOM 5477 O O . LEU B 2 367 ? 6.662 125.966 8.966 1.00 10.27 867 LEU B O 1
ATOM 5482 N N . SER B 2 368 ? 7.655 126.918 7.188 1.00 10.25 868 SER B N 1
ATOM 5483 C CA . SER B 2 368 ? 7.557 125.691 6.397 1.00 10.37 868 SER B CA 1
ATOM 5484 C C . SER B 2 368 ? 8.365 124.587 7.075 1.00 10.27 868 SER B C 1
ATOM 5485 O O . SER B 2 368 ? 7.912 123.446 7.179 1.00 10.70 868 SER B O 1
ATOM 5488 N N . GLY B 2 369 ? 9.567 124.934 7.534 1.00 10.44 869 GLY B N 1
ATOM 5489 C CA . GLY B 2 369 ? 10.411 123.964 8.208 1.00 10.51 869 GLY B CA 1
ATOM 5490 C C . GLY B 2 369 ? 9.802 123.520 9.527 1.00 10.41 869 GLY B C 1
ATOM 5491 O O . GLY B 2 369 ? 9.911 122.354 9.908 1.00 10.56 869 GLY B O 1
ATOM 5492 N N . LEU B 2 370 ? 9.159 124.448 10.232 1.00 10.72 870 LEU B N 1
ATOM 5493 C CA . LEU B 2 370 ? 8.524 124.115 11.502 1.00 10.95 870 LEU B CA 1
ATOM 5494 C C . LEU B 2 370 ? 7.420 123.085 11.263 1.00 10.85 870 LEU B C 1
ATOM 5495 O O . LEU B 2 370 ? 7.282 122.126 12.022 1.00 11.13 870 LEU B O 1
ATOM 5500 N N . SER B 2 371 ? 6.641 123.276 10.200 1.00 10.72 871 SER B N 1
ATOM 5501 C CA . SER B 2 371 ? 5.565 122.342 9.886 1.00 11.48 871 SER B CA 1
ATOM 5502 C C . SER B 2 371 ? 6.108 120.951 9.570 1.00 11.56 871 SER B C 1
ATOM 5503 O O . SER B 2 371 ? 5.551 119.943 10.007 1.00 12.09 871 SER B O 1
ATOM 5506 N N . ILE B 2 372 ? 7.191 120.890 8.802 1.00 11.55 872 ILE B N 1
ATOM 5507 C CA . ILE B 2 372 ? 7.788 119.601 8.475 1.00 11.70 872 ILE B CA 1
ATOM 5508 C C . ILE B 2 372 ? 8.245 118.904 9.758 1.00 11.29 872 ILE B C 1
ATOM 5509 O O . ILE B 2 372 ? 8.060 117.699 9.924 1.00 11.56 872 ILE B O 1
ATOM 5514 N N . ALA B 2 373 ? 8.827 119.667 10.677 1.00 11.02 873 ALA B N 1
ATOM 5515 C CA . ALA B 2 373 ? 9.311 119.093 11.926 1.00 11.05 873 ALA B CA 1
ATOM 5516 C C . ALA B 2 373 ? 8.189 118.608 12.840 1.00 11.27 873 ALA B C 1
ATOM 5517 O O . ALA B 2 373 ? 8.395 117.703 13.647 1.00 11.29 873 ALA B O 1
ATOM 5519 N N . GLN B 2 374 ? 7.006 119.204 12.711 1.00 11.46 874 GLN B N 1
ATOM 5520 C CA . GLN B 2 374 ? 5.868 118.825 13.547 1.00 12.05 874 GLN B CA 1
ATOM 5521 C C . GLN B 2 374 ? 5.100 117.623 13.026 1.00 12.57 874 GLN B C 1
ATOM 5522 O O . GLN B 2 374 ? 4.501 116.884 13.807 1.00 13.08 874 GLN B O 1
ATOM 5528 N N . HIS B 2 375 ? 5.123 117.422 11.713 1.00 12.79 875 HIS B N 1
ATOM 5529 C CA . HIS B 2 375 ? 4.325 116.362 11.113 1.00 13.39 875 HIS B CA 1
ATOM 5530 C C . HIS B 2 375 ? 5.020 115.259 10.332 1.00 13.87 875 HIS B C 1
ATOM 5531 O O . HIS B 2 375 ? 5.705 115.519 9.346 1.00 13.63 875 HIS B O 1
ATOM 5538 N N . PHE B 2 376 ? 4.817 114.021 10.771 1.00 15.13 876 PHE B N 1
ATOM 5539 C CA . PHE B 2 376 ? 5.374 112.871 10.075 1.00 15.94 876 PHE B CA 1
ATOM 5540 C C . PHE B 2 376 ? 4.211 112.126 9.442 1.00 17.24 876 PHE B C 1
ATOM 5541 O O . PHE B 2 376 ? 3.156 111.968 10.060 1.00 16.96 876 PHE B O 1
ATOM 5549 N N . GLY B 2 377 ? 4.412 111.667 8.212 1.00 18.62 877 GLY B N 1
ATOM 5550 C CA . GLY B 2 377 ? 3.374 110.926 7.524 1.00 21.27 877 GLY B CA 1
ATOM 5551 C C . GLY B 2 377 ? 3.967 109.963 6.517 1.00 22.72 877 GLY B C 1
ATOM 5552 O O . GLY B 2 377 ? 4.861 110.328 5.754 1.00 23.23 877 GLY B O 1
ATOM 5553 N N . SER B 2 378 ? 3.478 108.727 6.523 1.00 24.09 878 SER B N 1
ATOM 5554 C CA . SER B 2 378 ? 3.949 107.702 5.598 1.00 25.56 878 SER B CA 1
ATOM 5555 C C . SER B 2 378 ? 2.912 106.590 5.529 1.00 26.48 878 SER B C 1
ATOM 5556 O O . SER B 2 378 ? 2.644 105.918 6.526 1.00 26.69 878 SER B O 1
ATOM 5559 N N . GLY B 2 379 ? 2.330 106.399 4.349 1.00 27.46 879 GLY B N 1
ATOM 5560 C CA . GLY B 2 379 ? 1.317 105.373 4.197 1.00 28.43 879 GLY B CA 1
ATOM 5561 C C . GLY B 2 379 ? 0.096 105.756 5.008 1.00 28.92 879 GLY B C 1
ATOM 5562 O O . GLY B 2 379 ? -0.464 106.836 4.823 1.00 29.57 879 GLY B O 1
ATOM 5563 N N . ALA B 2 380 ? -0.316 104.879 5.915 1.00 29.15 880 ALA B N 1
ATOM 5564 C CA . ALA B 2 380 ? -1.473 105.145 6.758 1.00 29.21 880 ALA B CA 1
ATOM 5565 C C . ALA B 2 380 ? -1.016 105.650 8.122 1.00 29.16 880 ALA B C 1
ATOM 5566 O O . ALA B 2 380 ? -1.834 105.937 8.998 1.00 29.28 880 ALA B O 1
ATOM 5568 N N . MET B 2 381 ? 0.297 105.769 8.292 1.00 28.81 881 MET B N 1
ATOM 5569 C CA . MET B 2 381 ? 0.869 106.222 9.553 1.00 28.34 881 MET B CA 1
ATOM 5570 C C . MET B 2 381 ? 1.043 107.736 9.642 1.00 27.50 881 MET B C 1
ATOM 5571 O O . MET B 2 381 ? 1.569 108.369 8.727 1.00 27.59 881 MET B O 1
ATOM 5576 N N . LEU B 2 382 ? 0.586 108.304 10.753 1.00 26.07 882 LEU B N 1
ATOM 5577 C CA . LEU B 2 382 ? 0.696 109.735 11.010 1.00 24.78 882 LEU B CA 1
ATOM 5578 C C . LEU B 2 382 ? 1.143 109.913 12.457 1.00 23.29 882 LEU B C 1
ATOM 5579 O O . LEU B 2 382 ? 0.539 109.353 13.370 1.00 23.18 882 LEU B O 1
ATOM 5584 N N . HIS B 2 383 ? 2.206 110.679 12.666 1.00 21.29 883 HIS B N 1
ATOM 5585 C CA . HIS B 2 383 ? 2.705 110.910 14.014 1.00 19.89 883 HIS B CA 1
ATOM 5586 C C . HIS B 2 383 ? 3.145 112.360 14.153 1.00 18.98 883 HIS B C 1
ATOM 5587 O O . HIS B 2 383 ? 4.083 112.803 13.491 1.00 18.29 883 HIS B O 1
ATOM 5594 N N . ASP B 2 384 ? 2.453 113.095 15.015 1.00 18.27 884 ASP B N 1
ATOM 5595 C CA . ASP B 2 384 ? 2.757 114.501 15.239 1.00 18.19 884 ASP B CA 1
ATOM 5596 C C . ASP B 2 384 ? 3.592 114.739 16.485 1.00 18.03 884 ASP B C 1
ATOM 5597 O O . ASP B 2 384 ? 3.453 114.043 17.490 1.00 18.21 884 ASP B O 1
ATOM 5602 N N . VAL B 2 385 ? 4.469 115.733 16.401 1.00 17.32 885 VAL B N 1
ATOM 5603 C CA . VAL B 2 385 ? 5.316 116.117 17.519 1.00 17.71 885 VAL B CA 1
ATOM 5604 C C . VAL B 2 385 ? 5.271 117.636 17.555 1.00 16.89 885 VAL B C 1
ATOM 5605 O O . VAL B 2 385 ? 6.101 118.306 16.947 1.00 18.49 885 VAL B O 1
ATOM 5609 N N . VAL B 2 386 ? 4.276 118.180 18.244 1.00 15.84 886 VAL B N 1
ATOM 5610 C CA . VAL B 2 386 ? 4.136 119.626 18.340 1.00 14.76 886 VAL B CA 1
ATOM 5611 C C . VAL B 2 386 ? 4.708 120.128 19.660 1.00 14.48 886 VAL B C 1
ATOM 5612 O O . VAL B 2 386 ? 4.094 119.980 20.717 1.00 14.87 886 VAL B O 1
ATOM 5616 N N . LEU B 2 387 ? 5.896 120.715 19.590 1.00 13.59 887 LEU B N 1
ATOM 5617 C CA . LEU B 2 387 ? 6.556 121.237 20.775 1.00 13.71 887 LEU B CA 1
ATOM 5618 C C . LEU B 2 387 ? 5.878 122.518 21.247 1.00 13.34 887 LEU B C 1
ATOM 5619 O O . LEU B 2 387 ? 5.455 123.336 20.432 1.00 13.16 887 LEU B O 1
ATOM 5624 N N . GLY B 2 388 ? 5.776 122.683 22.565 1.00 13.27 888 GLY B N 1
ATOM 5625 C CA . GLY B 2 388 ? 5.173 123.880 23.129 1.00 13.01 888 GLY B CA 1
ATOM 5626 C C . GLY B 2 388 ? 3.674 123.790 23.321 1.00 13.09 888 GLY B C 1
ATOM 5627 O O . GLY B 2 388 ? 3.119 122.700 23.435 1.00 13.12 888 GLY B O 1
ATOM 5628 N N . VAL B 2 389 ? 3.010 124.939 23.371 1.00 13.46 889 VAL B N 1
ATOM 5629 C CA . VAL B 2 389 ? 1.567 124.940 23.537 1.00 13.96 889 VAL B CA 1
ATOM 5630 C C . VAL B 2 389 ? 0.948 124.307 22.292 1.00 14.68 889 VAL B C 1
ATOM 5631 O O . VAL B 2 389 ? 1.468 124.455 21.185 1.00 14.32 889 VAL B O 1
ATOM 5635 N N . PRO B 2 390 ? -0.163 123.576 22.460 1.00 15.22 890 PRO B N 1
ATOM 5636 C CA . PRO B 2 390 ? -0.845 122.915 21.343 1.00 15.73 890 PRO B CA 1
ATOM 5637 C C . PRO B 2 390 ? -1.156 123.818 20.153 1.00 15.69 890 PRO B C 1
ATOM 5638 O O . PRO B 2 390 ? -1.165 123.358 19.009 1.00 15.86 890 PRO B O 1
ATOM 5642 N N . GLU B 2 391 ? -1.404 125.097 20.425 1.00 15.91 891 GLU B N 1
ATOM 5643 C CA . GLU B 2 391 ? -1.728 126.064 19.376 1.00 16.20 891 GLU B CA 1
ATOM 5644 C C . GLU B 2 391 ? -0.589 126.269 18.377 1.00 15.35 891 GLU B C 1
ATOM 5645 O O . GLU B 2 391 ? -0.790 126.876 17.326 1.00 15.40 891 GLU B O 1
ATOM 5651 N N . ASN B 2 392 ? 0.602 125.778 18.705 1.00 14.21 892 ASN B N 1
ATOM 5652 C CA . ASN B 2 392 ? 1.748 125.929 17.810 1.00 13.32 892 ASN B CA 1
ATOM 5653 C C . ASN B 2 392 ? 1.614 125.098 16.543 1.00 13.10 892 ASN B C 1
ATOM 5654 O O . ASN B 2 392 ? 2.312 125.341 15.563 1.00 12.87 892 ASN B O 1
ATOM 5659 N N . ALA B 2 393 ? 0.729 124.109 16.565 1.00 13.01 893 ALA B N 1
ATOM 5660 C CA . ALA B 2 393 ? 0.546 123.241 15.410 1.00 13.17 893 ALA B CA 1
ATOM 5661 C C . ALA B 2 393 ? 0.198 124.011 14.143 1.00 13.15 893 ALA B C 1
ATOM 5662 O O . ALA B 2 393 ? -0.767 124.777 14.109 1.00 13.79 893 ALA B O 1
ATOM 5664 N N . LEU B 2 394 ? 0.997 123.800 13.102 1.00 12.91 894 LEU B N 1
ATOM 5665 C CA . LEU B 2 394 ? 0.778 124.452 11.820 1.00 12.65 894 LEU B CA 1
ATOM 5666 C C . LEU B 2 394 ? 0.101 123.485 10.864 1.00 12.38 894 LEU B C 1
ATOM 5667 O O . LEU B 2 394 ? 0.049 122.279 11.108 1.00 12.77 894 LEU B O 1
ATOM 5672 N N . GLN B 2 395 ? -0.420 124.019 9.769 1.00 12.56 895 GLN B N 1
ATOM 5673 C CA . GLN B 2 395 ? -1.034 123.170 8.765 1.00 12.94 895 GLN B CA 1
ATOM 5674 C C . GLN B 2 395 ? 0.119 122.460 8.061 1.00 12.62 895 GLN B C 1
ATOM 5675 O O . GLN B 2 395 ? 1.224 122.999 7.967 1.00 12.03 895 GLN B O 1
ATOM 5681 N N . PRO B 2 396 ? -0.113 121.236 7.574 1.00 12.34 896 PRO B N 1
ATOM 5682 C CA . PRO B 2 396 ? 0.954 120.503 6.887 1.00 12.23 896 PRO B CA 1
ATOM 5683 C C . PRO B 2 396 ? 1.341 121.123 5.549 1.00 11.96 896 PRO B C 1
ATOM 5684 O O . PRO B 2 396 ? 0.569 121.871 4.943 1.00 12.14 896 PRO B O 1
ATOM 5688 N N . THR B 2 397 ? 2.553 120.821 5.101 1.00 11.56 897 THR B N 1
ATOM 5689 C CA . THR B 2 397 ? 3.015 121.322 3.818 1.00 11.90 897 THR B CA 1
ATOM 5690 C C . THR B 2 397 ? 3.541 120.143 3.005 1.00 11.99 897 THR B C 1
ATOM 5691 O O . THR B 2 397 ? 4.085 119.185 3.560 1.00 12.16 897 THR B O 1
ATOM 5695 N N . HIS B 2 398 ? 3.342 120.202 1.693 1.00 11.61 898 HIS B N 1
ATOM 5696 C CA . HIS B 2 398 ? 3.794 119.147 0.791 1.00 11.56 898 HIS B CA 1
ATOM 5697 C C . HIS B 2 398 ? 5.298 119.339 0.603 1.00 11.62 898 HIS B C 1
ATOM 5698 O O . HIS B 2 398 ? 5.750 120.425 0.246 1.00 11.42 898 HIS B O 1
ATOM 5705 N N . PRO B 2 399 ? 6.094 118.283 0.834 1.00 11.65 899 PRO B N 1
ATOM 5706 C CA .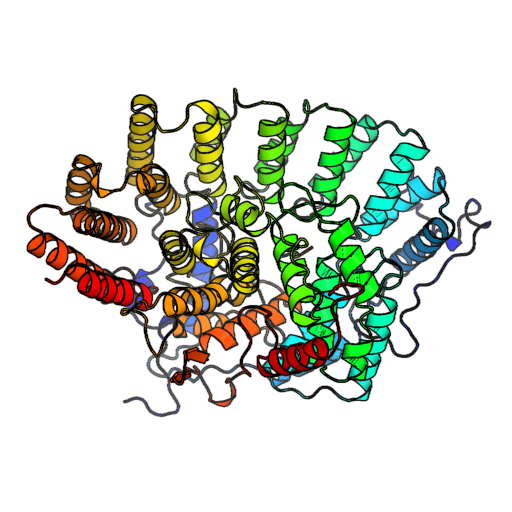 PRO B 2 399 ? 7.548 118.393 0.693 1.00 11.76 899 PRO B CA 1
ATOM 5707 C C . PRO B 2 399 ? 8.107 118.663 -0.697 1.00 11.82 899 PRO B C 1
ATOM 5708 O O . PRO B 2 399 ? 9.244 119.108 -0.824 1.00 12.64 899 PRO B O 1
ATOM 5712 N N . VAL B 2 400 ? 7.324 118.391 -1.733 1.00 11.24 900 VAL B N 1
ATOM 5713 C CA . VAL B 2 400 ? 7.791 118.640 -3.091 1.00 11.49 900 VAL B CA 1
ATOM 5714 C C . VAL B 2 400 ? 7.519 120.073 -3.543 1.00 11.23 900 VAL B C 1
ATOM 5715 O O . VAL B 2 400 ? 8.418 120.754 -4.039 1.00 11.51 900 VAL B O 1
ATOM 5719 N N . TYR B 2 401 ? 6.283 120.525 -3.350 1.00 11.17 901 TYR B N 1
ATOM 5720 C CA . TYR B 2 401 ? 5.862 121.852 -3.796 1.00 10.85 901 TYR B CA 1
ATOM 5721 C C . TYR B 2 401 ? 5.869 122.966 -2.762 1.00 11.04 901 TYR B C 1
ATOM 5722 O O . TYR B 2 401 ? 5.887 124.144 -3.111 1.00 10.92 901 TYR B O 1
ATOM 5731 N N . ASN B 2 402 ? 5.859 122.582 -1.495 1.00 10.64 902 ASN B N 1
ATOM 5732 C CA . ASN B 2 402 ? 5.799 123.512 -0.377 1.00 10.66 902 ASN B CA 1
ATOM 5733 C C . ASN B 2 402 ? 4.569 124.415 -0.395 1.00 10.66 902 ASN B C 1
ATOM 5734 O O . ASN B 2 402 ? 4.656 125.643 -0.286 1.00 10.56 902 ASN B O 1
ATOM 5739 N N . ILE B 2 403 ? 3.423 123.768 -0.585 1.00 11.02 903 ILE B N 1
ATOM 5740 C CA . ILE B 2 403 ? 2.108 124.392 -0.488 1.00 11.11 903 ILE B CA 1
ATOM 5741 C C . ILE B 2 403 ? 1.324 123.268 0.190 1.00 11.42 903 ILE B C 1
ATOM 5742 O O . ILE B 2 403 ? 1.793 122.126 0.228 1.00 11.59 903 ILE B O 1
ATOM 5747 N N . GLY B 2 404 ? 0.162 123.579 0.749 1.00 12.07 904 GLY B N 1
ATOM 5748 C CA . GLY B 2 404 ? -0.611 122.553 1.429 1.00 12.65 904 GLY B CA 1
ATOM 5749 C C . GLY B 2 404 ? -0.882 121.317 0.591 1.00 13.38 904 GLY B C 1
ATOM 5750 O O . GLY B 2 404 ? -1.142 121.434 -0.604 1.00 13.47 904 GLY B O 1
ATOM 5751 N N . PRO B 2 405 ? -0.824 120.112 1.184 1.00 13.75 905 PRO B N 1
ATOM 5752 C CA . PRO B 2 405 ? -1.081 118.880 0.432 1.00 14.35 905 PRO B CA 1
ATOM 5753 C C . PRO B 2 405 ? -2.473 118.897 -0.193 1.00 14.71 905 PRO B C 1
ATOM 5754 O O . PRO B 2 405 ? -2.686 118.346 -1.271 1.00 14.76 905 PRO B O 1
ATOM 5758 N N . ASP B 2 406 ? -3.419 119.524 0.499 1.00 15.06 906 ASP B N 1
ATOM 5759 C CA . ASP B 2 406 ? -4.782 119.625 -0.001 1.00 15.81 906 ASP B CA 1
ATOM 5760 C C . ASP B 2 406 ? -4.788 120.472 -1.270 1.00 15.64 906 ASP B C 1
ATOM 5761 O O . ASP B 2 406 ? -5.520 120.183 -2.217 1.00 15.64 906 ASP B O 1
ATOM 5766 N N . LYS B 2 407 ? -3.953 121.508 -1.290 1.00 15.08 907 LYS B N 1
ATOM 5767 C CA . LYS B 2 407 ? -3.859 122.392 -2.449 1.00 15.22 907 LYS B CA 1
ATOM 5768 C C . LYS B 2 407 ? -3.226 121.657 -3.626 1.00 14.83 907 LYS B C 1
ATOM 5769 O O . LYS B 2 407 ? -3.601 121.871 -4.781 1.00 14.63 907 LYS B O 1
ATOM 5775 N N . VAL B 2 408 ? -2.255 120.797 -3.337 1.00 14.36 908 VAL B N 1
ATOM 5776 C CA . VAL B 2 408 ? -1.600 120.036 -4.394 1.00 14.49 908 VAL B CA 1
ATOM 5777 C C . VAL B 2 408 ? -2.611 119.101 -5.053 1.00 14.92 908 VAL B C 1
ATOM 5778 O O . VAL B 2 408 ? -2.733 119.060 -6.277 1.00 15.19 908 VAL B O 1
ATOM 5782 N N . ILE B 2 409 ? -3.343 118.358 -4.233 1.00 15.64 909 ILE B N 1
ATOM 5783 C CA . ILE B 2 409 ? -4.336 117.426 -4.748 1.00 16.45 909 ILE B CA 1
ATOM 5784 C C . ILE B 2 409 ? -5.433 118.139 -5.536 1.00 16.53 909 ILE B C 1
ATOM 5785 O O . ILE B 2 409 ? -5.813 117.702 -6.622 1.00 16.42 909 ILE B O 1
ATOM 5790 N N . GLN B 2 410 ? -5.935 119.242 -4.996 1.00 16.43 910 GLN B N 1
ATOM 5791 C CA . GLN B 2 410 ? -6.997 119.985 -5.660 1.00 17.13 910 GLN B CA 1
ATOM 5792 C C . GLN B 2 410 ? -6.542 120.539 -7.009 1.00 16.75 910 GLN B C 1
ATOM 5793 O O . GLN B 2 410 ? -7.268 120.458 -8.001 1.00 16.43 910 GLN B O 1
ATOM 5799 N N . ALA B 2 411 ? -5.336 121.093 -7.048 1.00 16.13 911 ALA B N 1
ATOM 5800 C CA . ALA B 2 411 ? -4.809 121.657 -8.287 1.00 16.40 911 ALA B CA 1
ATOM 5801 C C . ALA B 2 411 ? -4.510 120.586 -9.330 1.00 16.69 911 ALA B C 1
ATOM 5802 O O . ALA B 2 411 ? -4.895 120.715 -10.493 1.00 16.25 911 ALA B O 1
ATOM 5804 N N . THR B 2 412 ? -3.820 119.528 -8.918 1.00 17.19 912 THR B N 1
ATOM 5805 C CA . THR B 2 412 ? -3.475 118.462 -9.848 1.00 18.24 912 THR B CA 1
ATOM 5806 C C . THR B 2 412 ? -4.721 117.809 -10.430 1.00 18.61 912 THR B C 1
ATOM 5807 O O . THR B 2 412 ? -4.759 117.487 -11.618 1.00 18.90 912 THR B O 1
ATOM 5811 N N . THR B 2 413 ? -5.743 117.621 -9.600 1.00 18.45 913 THR B N 1
ATOM 5812 C CA . THR B 2 413 ? -6.984 117.010 -10.062 1.00 18.91 913 THR B CA 1
ATOM 5813 C C . THR B 2 413 ? -7.674 117.908 -11.082 1.00 18.41 913 THR B C 1
ATOM 5814 O O . THR B 2 413 ? -8.174 117.436 -12.104 1.00 19.01 913 THR B O 1
ATOM 5818 N N . TYR B 2 414 ? -7.696 119.206 -10.804 1.00 17.66 914 TYR B N 1
ATOM 5819 C CA . TYR B 2 414 ? -8.325 120.163 -11.702 1.00 17.18 914 TYR B CA 1
ATOM 5820 C C . TYR B 2 414 ? -7.654 120.172 -13.075 1.00 16.75 914 TYR B C 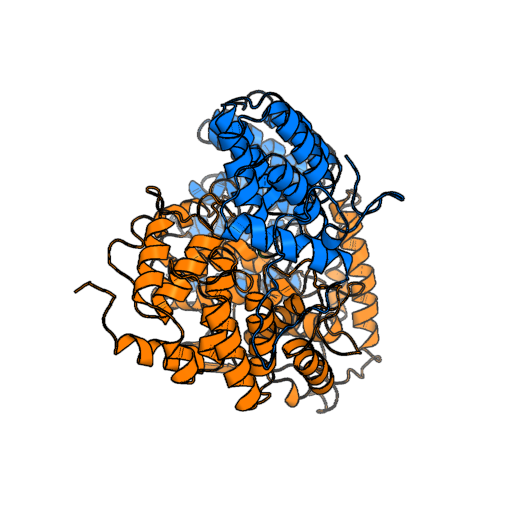1
ATOM 5821 O O . TYR B 2 414 ? -8.318 120.052 -14.107 1.00 16.39 914 TYR B O 1
ATOM 5830 N N . PHE B 2 415 ? -6.333 120.311 -13.086 1.00 16.24 915 PHE B N 1
ATOM 5831 C CA . PHE B 2 415 ? -5.602 120.369 -14.343 1.00 15.90 915 PHE B CA 1
ATOM 5832 C C . PHE B 2 415 ? -5.518 119.054 -15.107 1.00 16.39 915 PHE B C 1
ATOM 5833 O O . PHE B 2 415 ? -5.338 119.063 -16.324 1.00 15.97 915 PHE B O 1
ATOM 5841 N N . LEU B 2 416 ? -5.648 117.927 -14.411 1.00 17.12 916 LEU B N 1
ATOM 5842 C CA . LEU B 2 416 ? -5.601 116.632 -15.082 1.00 18.60 916 LEU B CA 1
ATOM 5843 C C . LEU B 2 416 ? -6.834 116.456 -15.962 1.00 19.44 916 LEU B C 1
ATOM 5844 O O . LEU B 2 416 ? -6.875 115.575 -16.821 1.00 19.84 916 LEU B O 1
ATOM 5849 N N . GLN B 2 417 ? -7.833 117.306 -15.744 1.00 20.01 917 GLN B N 1
ATOM 5850 C CA . GLN B 2 417 ? -9.068 117.261 -16.521 1.00 21.12 917 GLN B CA 1
ATOM 5851 C C . GLN B 2 417 ? -8.903 118.003 -17.843 1.00 21.10 917 GLN B C 1
ATOM 5852 O O . GLN B 2 417 ? -9.777 117.952 -18.710 1.00 21.62 917 GLN B O 1
ATOM 5858 N N . LYS B 2 418 ? -7.780 118.699 -17.985 1.00 20.79 918 LYS B N 1
ATOM 5859 C CA . LYS B 2 418 ? -7.481 119.440 -19.203 1.00 20.90 918 LYS B CA 1
ATOM 5860 C C . LYS B 2 418 ? -6.428 118.656 -19.973 1.00 20.42 918 LYS B C 1
ATOM 5861 O O . LYS B 2 418 ? -5.646 117.909 -19.388 1.00 20.55 918 LYS B O 1
ATOM 5867 N N . PRO B 2 419 ? -6.402 118.797 -21.303 1.00 20.25 919 PRO B N 1
ATOM 5868 C CA . PRO B 2 419 ? -5.400 118.057 -22.069 1.00 19.48 919 PRO B CA 1
ATOM 5869 C C . PRO B 2 419 ? -4.043 118.754 -22.041 1.00 18.48 919 PRO B C 1
ATOM 5870 O O . PRO B 2 419 ? -3.953 119.938 -21.713 1.00 17.89 919 PRO B O 1
ATOM 5874 N N . VAL B 2 420 ? -2.990 118.010 -22.361 1.00 18.03 920 VAL B N 1
ATOM 5875 C CA . VAL B 2 420 ? -1.655 118.591 -22.422 1.00 17.89 920 VAL B CA 1
ATOM 5876 C C . VAL B 2 420 ? -1.730 119.430 -23.699 1.00 18.25 920 VAL B C 1
ATOM 5877 O O . VAL B 2 420 ? -2.087 118.917 -24.756 1.00 18.30 920 VAL B O 1
ATOM 5881 N N . PRO B 2 421 ? -1.408 120.731 -23.613 1.00 18.14 921 PRO B N 1
ATOM 5882 C CA . PRO B 2 421 ? -1.450 121.656 -24.753 1.00 18.80 921 PRO B CA 1
ATOM 5883 C C . PRO B 2 421 ? -0.914 121.165 -26.098 1.00 19.27 921 PRO B C 1
ATOM 5884 O O . PRO B 2 421 ? 0.293 121.012 -26.278 1.00 19.20 921 PRO B O 1
ATOM 5888 N N . GLY B 2 422 ? -1.832 120.936 -27.036 1.00 20.06 922 GLY B N 1
ATOM 5889 C CA . GLY B 2 422 ? -1.468 120.487 -28.372 1.00 21.77 922 GLY B CA 1
ATOM 5890 C C . GLY B 2 422 ? -0.753 119.153 -28.445 1.00 23.17 922 GLY B C 1
ATOM 5891 O O . GLY B 2 422 ? -0.013 118.893 -29.397 1.00 22.44 922 GLY B O 1
ATOM 5892 N N . PHE B 2 423 ? -0.983 118.295 -27.457 1.00 24.90 923 PHE B N 1
ATOM 5893 C CA . PHE B 2 423 ? -0.323 116.998 -27.425 1.00 27.49 923 PHE B CA 1
ATOM 5894 C C . PHE B 2 423 ? -1.219 115.862 -26.937 1.00 29.11 923 PHE B C 1
ATOM 5895 O O . PHE B 2 423 ? -2.015 116.035 -26.013 1.00 29.67 923 PHE B O 1
ATOM 5903 N N . GLU B 2 424 ? -1.071 114.701 -27.567 1.00 30.98 924 GLU B N 1
ATOM 5904 C CA . GLU B 2 424 ? -1.831 113.506 -27.209 1.00 32.74 924 GLU B CA 1
ATOM 5905 C C . GLU B 2 424 ? -0.876 112.365 -26.869 1.00 33.11 924 GLU B C 1
ATOM 5906 O O . GLU B 2 424 ? -0.517 111.607 -27.794 1.00 33.68 924 GLU B O 1
ATOM 5912 N N . CYS C 3 8 ? 20.170 136.669 1.750 1.00 25.83 2006 CYS P N 1
ATOM 5913 C CA . CYS C 3 8 ? 19.560 135.481 1.089 1.00 25.44 2006 CYS P CA 1
ATOM 5914 C C . CYS C 3 8 ? 18.717 135.894 -0.123 1.00 24.97 2006 CYS P C 1
ATOM 5915 O O . CYS C 3 8 ? 17.712 136.591 0.031 1.00 25.73 2006 CYS P O 1
ATOM 5918 N N . VAL C 3 9 ? 19.130 135.479 -1.319 1.00 23.99 2007 VAL P N 1
ATOM 5919 C CA . VAL C 3 9 ? 18.374 135.775 -2.540 1.00 22.08 2007 VAL P CA 1
ATOM 5920 C C . VAL C 3 9 ? 18.156 134.495 -3.350 1.00 20.29 2007 VAL P C 1
ATOM 5921 O O . VAL C 3 9 ? 19.090 133.716 -3.582 1.00 20.28 2007 VAL P O 1
ATOM 5925 N N . LEU C 3 10 ? 16.913 134.290 -3.769 1.00 18.22 2008 LEU P N 1
ATOM 5926 C CA . LEU C 3 10 ? 16.526 133.108 -4.528 1.00 16.28 2008 LEU P CA 1
ATOM 5927 C C . LEU C 3 10 ? 16.615 133.279 -6.034 1.00 15.19 2008 LEU P C 1
ATOM 5928 O O . LEU C 3 10 ? 16.637 132.289 -6.764 1.00 14.26 2008 LEU P O 1
ATOM 5933 N N . SER C 3 11 ? 16.648 134.5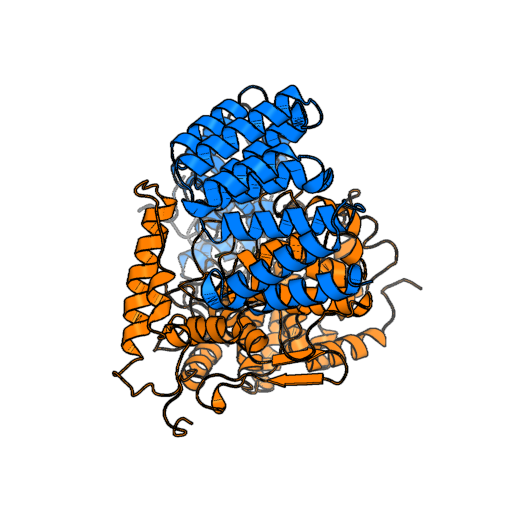23 -6.499 1.00 13.77 2009 SER P N 1
ATOM 5934 C CA . SER C 3 11 ? 16.705 134.783 -7.931 1.00 13.21 2009 SER P CA 1
ATOM 5935 C C . SER C 3 11 ? 17.183 136.196 -8.233 1.00 12.90 2009 SER P C 1
ATOM 5936 O O . SER C 3 11 ? 17.554 136.912 -7.278 1.00 12.67 2009 SER P O 1
#

B-factor: mean 18.96, std 7.79, range [8.98, 61.54]

GO terms:
  GO:0004660 protein farnesyltransferase activity (F, IDA)
  GO:0004661 protein geranylgeranyltransferase activity (F, IDA)
  GO:0005953 CAAX-protein geranylgeranyltransferase complex (C, IDA)
  GO:0005965 protein farnesyltransferase complex (C, IDA)
  GO:0018343 protein farnesylation (P, IDA)
  GO:0018344 protein geranylgeranylation (P, IDA)
  GO:0004660 protein farnesyltransferase activity (F, EXP)
  GO:0004660 protein farnesyltransferase activity (F, TAS)
  GO:0004661 protein geranylgeranyltransferase activity (F, TAS)
  GO:0005737 cytoplasm (C, TAS)
  GO:0018343 protein farnesylation (P, TAS)
  GO:0018344 protein geranylgeranylation (P, TAS)
  GO:0007179 transforming growth factor beta receptor signaling pathway (P, TAS)
  GO:0005829 cytosol (C, TAS)
  GO:0005515 protein binding (F, IPI)
  GO:0008017 microtubule binding (F, IDA)
  GO:0043014 alpha-tubulin binding (F, IDA)
  GO:0005875 microtubule associated complex (C, IDA)
  GO:0010698 acetyltransferase activator activity (F, IDA)
  GO:0060632 regulation of microtubule-based movement (P, IDA)

Organism: Homo sapiens (NCBI:txid9606)